Protein 2FEA (pdb70)

Sequence (437 aa):
TRKPFIICDFDGTITNDNIINIKTFAPPEWALKDGVLSKTLSIKEGVGRFGLLPSSLKEEITSSFVLEEDAKIREGFREFVAFINEHEIPFYVISGGDFFVYPLLEGIVEKDRIYCNHASFDNDYIHIDWPHSCKGTCSNQCGCCKPSVIHELSEPNQYIIIGDSVTDVEAAKLSDLCFARDYLLNECREQNNLNHLPYQDFYEIRKEIENVKEVQEWLQNKTRKPFIICDFDGTITNDNIINIKTFAPPEWALKDGVLSKTLSIKEGVGRFGLLPSSLKEEITSFVLEDAKIREGFREFVAFINEHEIPFYVISGGDFFVYPLLEGIVEKDRIYCNHASFDNDYIHIDWPHSCKGTCSNQCGCCKPSVIHEELSSEPNQYIIIGDSVTDVEAAKLSDLCFARDYLLNECRREQNLNHLPYQDFYEIRKEIENVKEVQEWLQN

Nearest PDB structures (foldseek):
  2fea-assembly2_B  TM=9.812E-01  e=2.428E-42  Bacillus subtilis
  5jlp-assembly1_A  TM=6.742E-01  e=1.432E-05  Mycobacterium avium 104
  4eze-assembly2_B  TM=6.863E-01  e=1.342E-05  Salmonella enterica subsp. enterica serovar Typhi str. Ty2
  4eze-assembly1_A  TM=6.860E-01  e=1.179E-05  Salmonella enterica subsp. enterica serovar Typhi str. Ty2
  3m1y-assembly1_A  TM=6.193E-01  e=5.793E-06  Helicobacter pylori

B-factor: mean 41.27, std 8.27, range [16.19, 87.93]

CATH classification: 3.40.50.1000 (+1 more: 3.90.1470.20)

Secondary structure (P-SEA, 3-state):
cbbbbbbbbccccccccccccccccccccccaaaaaaaccccaaaaaaccccccccaaaaaaaaaaaacccccaaaaaaaaaaaaccbbbbbcccccccccccccccccccbbbbbbbcccccbbbbbcccccccccccccccaaaaaaacccccccccccccccaaaaaaaccccccccaaaaaaaaacccccccccaaaaaaaaaacaaaaaaaacc/cccbbbbbbccccccccccccccccccccccaaaaaaaccccaaaaaaccccccccaaaaaaaaaaaccccccaaaaaaaaaaaaccbbbbbcccccccccccccccccccbbbbbbbcccccbbbbbcccccccccccccccaaaaaaaaccccccccccccccaaaaaaaccccccccaaaaaaaaacccccccccaaaaaaaaaacaaaaaaaac

Organism: Bacillus subtilis (strain 168) (NCBI:txid224308)

Radius of gyration: 23.54 Å; Cα contacts (8 Å, |Δi|>4): 762; chains: 2; bounding box: 65×44×63 Å

Structure (mmCIF, N/CA/C/O backbone):
data_2FEA
#
_entry.id   2FEA
#
_cell.length_a   59.013
_cell.length_b   43.104
_cell.length_c   109.553
_cell.angle_alpha   90.000
_cell.angle_beta   98.910
_cell.angle_gamma   90.000
#
_symmetry.space_group_name_H-M   'P 1 21 1'
#
loop_
_entity.id
_entity.type
_entity.pdbx_description
1 polymer '2-hydroxy-3-keto-5-methylthiopentenyl-1-phosphate phosphatase'
2 non-polymer 'MAGNESIUM ION'
3 non-polymer 'ZINC ION'
4 non-polymer 1,2-ETHANEDIOL
5 water water
#
loop_
_atom_site.group_PDB
_atom_site.id
_atom_site.type_symbol
_atom_site.label_atom_id
_atom_site.label_alt_id
_atom_site.label_comp_id
_atom_site.label_asym_id
_atom_site.label_entity_id
_atom_site.label_seq_id
_atom_site.pdbx_PDB_ins_code
_atom_site.Cartn_x
_atom_site.Cartn_y
_atom_site.Cartn_z
_atom_site.occupancy
_atom_site.B_iso_or_equiv
_atom_site.auth_seq_id
_atom_site.auth_comp_id
_atom_site.auth_asym_id
_atom_site.auth_atom_id
_atom_site.pdbx_PDB_model_num
ATOM 1 C C . THR A 1 3 ? 29.479 -9.324 59.899 1.00 63.01 2 THR A C 1
ATOM 2 O O . THR A 1 3 ? 30.535 -9.932 60.104 1.00 65.36 2 THR A O 1
ATOM 3 N N . THR A 1 4 ? 29.447 -8.082 59.421 1.00 59.10 3 THR A N 1
ATOM 4 C CA . THR A 1 4 ? 29.777 -7.786 58.033 1.00 56.28 3 THR A CA 1
ATOM 5 C C . THR A 1 4 ? 31.278 -7.614 57.793 1.00 54.82 3 THR A C 1
ATOM 6 O O . THR A 1 4 ? 32.081 -7.456 58.720 1.00 55.75 3 THR A O 1
ATOM 10 N N . ARG A 1 5 ? 31.630 -7.631 56.515 1.00 51.64 4 ARG A N 1
ATOM 11 C CA . ARG A 1 5 ? 32.994 -7.619 56.066 1.00 47.00 4 ARG A CA 1
ATOM 12 C C . ARG A 1 5 ? 33.233 -6.285 55.422 1.00 45.24 4 ARG A C 1
ATOM 13 O O . ARG A 1 5 ? 32.604 -5.966 54.429 1.00 46.65 4 ARG A O 1
ATOM 21 N N . LYS A 1 6 ? 34.174 -5.523 55.964 1.00 43.07 5 LYS A N 1
ATOM 22 C CA . LYS A 1 6 ? 34.508 -4.195 55.452 1.00 41.69 5 LYS A CA 1
ATOM 23 C C . LYS A 1 6 ? 35.262 -4.304 54.124 1.00 39.14 5 LYS A C 1
ATOM 24 O O . LYS A 1 6 ? 36.221 -5.068 54.021 1.00 35.04 5 LYS A O 1
ATOM 30 N N . PRO A 1 7 ? 34.837 -3.534 53.105 1.00 38.94 6 PRO A N 1
ATOM 31 C CA . PRO A 1 7 ? 35.588 -3.527 51.861 1.00 39.17 6 PRO A CA 1
ATOM 32 C C . PRO A 1 7 ? 36.967 -2.918 52.016 1.00 37.85 6 PRO A C 1
ATOM 33 O O . PRO A 1 7 ? 37.154 -1.991 52.821 1.00 40.51 6 PRO A O 1
ATOM 37 N N . PHE A 1 8 ? 37.916 -3.462 51.260 1.00 36.81 7 PHE A N 1
ATOM 38 C CA . PHE A 1 8 ? 39.291 -2.982 51.225 1.00 36.49 7 PHE A CA 1
ATOM 39 C C . PHE A 1 8 ? 39.781 -3.030 49.785 1.00 36.47 7 PHE A C 1
ATOM 40 O O . PHE A 1 8 ? 39.939 -4.111 49.203 1.00 34.93 7 PHE A O 1
ATOM 48 N N . ILE A 1 9 ? 40.050 -1.845 49.232 1.00 33.71 8 ILE A N 1
ATOM 49 C CA . ILE A 1 9 ? 40.264 -1.685 47.802 1.00 34.88 8 ILE A CA 1
ATOM 50 C C . ILE A 1 9 ? 41.702 -1.294 47.477 1.00 34.14 8 ILE A C 1
ATOM 51 O O . ILE A 1 9 ? 42.207 -0.293 47.970 1.00 33.56 8 ILE A O 1
ATOM 56 N N . ILE A 1 10 ? 42.351 -2.088 46.637 1.00 36.97 9 ILE A N 1
ATOM 57 C CA . ILE A 1 10 ? 43.660 -1.689 46.101 1.00 37.01 9 ILE A CA 1
ATOM 58 C C . ILE A 1 10 ? 43.562 -1.621 44.596 1.00 37.58 9 ILE A C 1
ATOM 59 O O . ILE A 1 10 ? 42.836 -2.401 43.954 1.00 35.48 9 ILE A O 1
ATOM 64 N N . CYS A 1 11 ? 44.283 -0.657 44.044 1.00 37.24 10 CYS A N 1
ATOM 65 C CA . CYS A 1 11 ? 44.146 -0.311 42.650 1.00 37.97 10 CYS A CA 1
ATOM 66 C C . CYS A 1 11 ? 45.522 -0.025 42.022 1.00 37.92 10 CYS A C 1
ATOM 67 O O . CYS A 1 11 ? 46.308 0.675 42.615 1.00 36.07 10 CYS A O 1
ATOM 70 N N . ASP A 1 12 ? 45.822 -0.612 40.860 1.00 38.72 11 ASP A N 1
ATOM 71 C CA . ASP A 1 12 ? 47.077 -0.347 40.178 1.00 36.14 11 ASP A CA 1
ATOM 72 C C . ASP A 1 12 ? 46.968 1.042 39.564 1.00 33.85 11 ASP A C 1
ATOM 73 O O . ASP A 1 12 ? 45.876 1.617 39.478 1.00 35.29 11 ASP A O 1
ATOM 78 N N . PHE A 1 13 ? 48.097 1.574 39.116 1.00 33.96 12 PHE A N 1
ATOM 79 C CA . PHE A 1 13 ? 48.107 2.876 38.465 1.00 32.97 12 PHE A CA 1
ATOM 80 C C . PHE A 1 13 ? 48.261 2.800 36.928 1.00 35.53 12 PHE A C 1
ATOM 81 O O . PHE A 1 13 ? 47.289 2.931 36.209 1.00 36.55 12 PHE A O 1
ATOM 89 N N . ASP A 1 14 ? 49.478 2.595 36.434 1.00 38.65 13 ASP A N 1
ATOM 90 C CA . ASP A 1 14 ? 49.749 2.564 34.962 1.00 38.33 13 ASP A CA 1
ATOM 91 C C . ASP A 1 14 ? 48.811 1.574 34.330 1.00 39.98 13 ASP A C 1
ATOM 92 O O . ASP A 1 14 ? 48.762 0.440 34.762 1.00 38.47 13 ASP A O 1
ATOM 97 N N . GLY A 1 15 ? 48.040 1.993 33.339 1.00 37.32 14 GLY A N 1
ATOM 98 C CA . GLY A 1 15 ? 47.158 1.053 32.580 1.00 40.57 14 GLY A CA 1
ATOM 99 C C . GLY A 1 15 ? 45.830 0.735 33.239 1.00 41.62 14 GLY A C 1
ATOM 100 O O . GLY A 1 15 ? 44.968 0.067 32.647 1.00 42.59 14 GLY A O 1
ATOM 101 N N . THR A 1 16 ? 45.676 1.160 34.495 1.00 38.67 15 THR A N 1
ATOM 102 C CA . THR A 1 16 ? 44.464 0.912 35.257 1.00 37.70 15 THR A CA 1
ATOM 103 C C . THR A 1 16 ? 43.820 2.282 35.511 1.00 36.13 15 THR A C 1
ATOM 104 O O . THR A 1 16 ? 42.752 2.578 35.019 1.00 33.34 15 THR A O 1
ATOM 108 N N . ILE A 1 17 ? 44.501 3.129 36.260 1.00 37.08 16 ILE A N 1
ATOM 109 C CA . ILE A 1 17 ? 44.007 4.498 36.474 1.00 33.73 16 ILE A CA 1
ATOM 110 C C . ILE A 1 17 ? 44.236 5.372 35.254 1.00 35.69 16 ILE A C 1
ATOM 111 O O . ILE A 1 17 ? 43.379 6.185 34.886 1.00 36.61 16 ILE A O 1
ATOM 116 N N . THR A 1 18 ? 45.395 5.202 34.627 1.00 37.68 17 THR A N 1
ATOM 117 C CA . THR A 1 18 ? 45.668 5.782 33.329 1.00 36.55 17 THR A CA 1
ATOM 118 C C . THR A 1 18 ? 45.349 4.813 32.210 1.00 37.40 17 THR A C 1
ATOM 119 O O . THR A 1 18 ? 45.407 3.626 32.386 1.00 33.35 17 THR A O 1
ATOM 131 N N . ASN A 1 20 ? 47.134 4.149 29.597 1.00 44.41 19 ASN A N 1
ATOM 132 C CA . ASN A 1 20 ? 48.381 3.579 29.051 1.00 44.38 19 ASN A CA 1
ATOM 133 C C . ASN A 1 20 ? 49.378 3.312 30.148 1.00 42.33 19 ASN A C 1
ATOM 134 O O . ASN A 1 20 ? 49.249 3.826 31.276 1.00 41.33 19 ASN A O 1
ATOM 139 N N . ASP A 1 21 ? 50.393 2.544 29.774 1.00 43.60 20 ASP A N 1
ATOM 140 C CA . ASP A 1 21 ? 51.509 2.202 30.627 1.00 41.58 20 ASP A CA 1
ATOM 141 C C . ASP A 1 21 ? 52.551 3.313 30.472 1.00 39.63 20 ASP A C 1
ATOM 142 O O . ASP A 1 21 ? 53.191 3.410 29.444 1.00 38.47 20 ASP A O 1
ATOM 147 N N . ASN A 1 22 ? 52.683 4.159 31.479 1.00 38.20 21 ASN A N 1
ATOM 148 C CA . ASN A 1 22 ? 53.573 5.325 31.411 1.00 38.01 21 ASN A CA 1
ATOM 149 C C . ASN A 1 22 ? 55.063 4.946 31.332 1.00 39.48 21 ASN A C 1
ATOM 150 O O . ASN A 1 22 ? 55.837 5.658 30.730 1.00 40.04 21 ASN A O 1
ATOM 155 N N . ILE A 1 23 ? 55.429 3.813 31.905 1.00 38.76 22 ILE A N 1
ATOM 156 C CA . ILE A 1 23 ? 56.814 3.332 31.860 1.00 41.32 22 ILE A CA 1
ATOM 157 C C . ILE A 1 23 ? 57.152 2.985 30.418 1.00 38.99 22 ILE A C 1
ATOM 158 O O . ILE A 1 23 ? 58.145 3.467 29.885 1.00 38.54 22 ILE A O 1
ATOM 163 N N . ILE A 1 24 ? 56.279 2.227 29.776 1.00 35.76 23 ILE A N 1
ATOM 164 C CA . ILE A 1 24 ? 56.462 1.858 28.357 1.00 38.39 23 ILE A CA 1
ATOM 165 C C . ILE A 1 24 ? 56.552 3.078 27.455 1.00 39.02 23 ILE A C 1
ATOM 166 O O . ILE A 1 24 ? 57.420 3.159 26.554 1.00 39.63 23 ILE A O 1
ATOM 171 N N . ASN A 1 25 ? 55.657 4.024 27.669 1.00 36.26 24 ASN A N 1
ATOM 172 C CA . ASN A 1 25 ? 55.624 5.240 26.822 1.00 37.80 24 ASN A CA 1
ATOM 173 C C . ASN A 1 25 ? 56.866 6.102 27.036 1.00 33.25 24 ASN A C 1
ATOM 174 O O . ASN A 1 25 ? 57.399 6.666 26.106 1.00 33.98 24 ASN A O 1
ATOM 179 N N . ILE A 1 26 ? 57.309 6.224 28.283 1.00 33.18 25 ILE A N 1
ATOM 180 C CA . ILE A 1 26 ? 58.615 6.851 28.532 1.00 37.12 25 ILE A CA 1
ATOM 181 C C . ILE A 1 26 ? 59.705 6.164 27.722 1.00 35.04 25 ILE A C 1
ATOM 182 O O . ILE A 1 26 ? 60.449 6.832 26.994 1.00 34.35 25 ILE A O 1
ATOM 195 N N . LYS A 1 28 ? 59.532 4.169 24.963 1.00 37.49 27 LYS A N 1
ATOM 196 C CA . LYS A 1 28 ? 59.375 4.349 23.492 1.00 38.66 27 LYS A CA 1
ATOM 197 C C . LYS A 1 28 ? 59.835 5.737 23.054 1.00 34.87 27 LYS A C 1
ATOM 198 O O . LYS A 1 28 ? 60.361 5.926 21.953 1.00 35.25 27 LYS A O 1
ATOM 204 N N . THR A 1 29 ? 59.656 6.711 23.935 1.00 35.74 28 THR A N 1
ATOM 205 C CA . THR A 1 29 ? 59.915 8.096 23.609 1.00 38.28 28 THR A CA 1
ATOM 206 C C . THR A 1 29 ? 61.380 8.477 23.821 1.00 36.97 28 THR A C 1
ATOM 207 O O . THR A 1 29 ? 61.936 9.228 23.027 1.00 33.15 28 THR A O 1
ATOM 211 N N . PHE A 1 30 ? 62.010 7.963 24.875 1.00 35.75 29 PHE A N 1
ATOM 212 C CA . PHE A 1 30 ? 63.343 8.447 25.231 1.00 35.08 29 PHE A CA 1
ATOM 213 C C . PHE A 1 30 ? 64.468 7.416 25.245 1.00 34.18 29 PHE A C 1
ATOM 214 O O . PHE A 1 30 ? 65.624 7.825 25.241 1.00 30.91 29 PHE A O 1
ATOM 222 N N . ALA A 1 31 ? 64.143 6.118 25.332 1.00 32.81 30 ALA A N 1
ATOM 223 C CA . ALA A 1 31 ? 65.148 5.049 25.552 1.00 33.61 30 ALA A CA 1
ATOM 224 C C . ALA A 1 31 ? 65.681 4.474 24.242 1.00 34.08 30 ALA A C 1
ATOM 225 O O . ALA A 1 31 ? 64.978 4.435 23.247 1.00 33.94 30 ALA A O 1
ATOM 227 N N . PRO A 1 32 ? 66.928 3.985 24.235 1.00 30.47 31 PRO A N 1
ATOM 228 C CA . PRO A 1 32 ? 67.390 3.280 23.038 1.00 31.56 31 PRO A CA 1
ATOM 229 C C . PRO A 1 32 ? 66.694 1.891 22.985 1.00 30.54 31 PRO A C 1
ATOM 230 O O . PRO A 1 32 ? 66.171 1.491 24.007 1.00 31.36 31 PRO A O 1
ATOM 234 N N . PRO A 1 33 ? 66.662 1.230 21.810 1.00 31.98 32 PRO A N 1
ATOM 235 C CA . PRO A 1 33 ? 65.961 -0.031 21.526 1.00 33.73 32 PRO A CA 1
ATOM 236 C C . PRO A 1 33 ? 66.247 -1.162 22.495 1.00 32.60 32 PRO A C 1
ATOM 237 O O . PRO A 1 33 ? 65.398 -2.022 22.665 1.00 32.32 32 PRO A O 1
ATOM 241 N N . GLU A 1 34 ? 67.403 -1.140 23.156 1.00 30.48 33 GLU A N 1
ATOM 242 C CA . GLU A 1 34 ? 67.708 -2.115 24.208 1.00 33.52 33 GLU A CA 1
ATOM 243 C C . GLU A 1 34 ? 66.652 -2.247 25.305 1.00 32.51 33 GLU A C 1
ATOM 244 O O . GLU A 1 34 ? 66.543 -3.293 25.929 1.00 33.51 33 GLU A O 1
ATOM 250 N N . TRP A 1 35 ? 65.874 -1.185 25.549 1.00 34.24 34 TRP A N 1
ATOM 251 C CA . TRP A 1 35 ? 64.819 -1.251 26.562 1.00 33.21 34 TRP A CA 1
ATOM 252 C C . TRP A 1 35 ? 63.857 -2.441 26.264 1.00 35.78 34 TRP A C 1
ATOM 253 O O . TRP A 1 35 ? 63.345 -3.091 27.196 1.00 31.76 34 TRP A O 1
ATOM 272 N N . ALA A 1 37 ? 64.557 -5.339 25.023 1.00 35.08 36 ALA A N 1
ATOM 273 C CA . ALA A 1 37 ? 65.116 -6.607 25.480 1.00 30.51 36 ALA A CA 1
ATOM 274 C C . ALA A 1 37 ? 64.935 -6.782 26.986 1.00 33.08 36 ALA A C 1
ATOM 275 O O . ALA A 1 37 ? 64.656 -7.894 27.465 1.00 30.08 36 ALA A O 1
ATOM 277 N N . LEU A 1 38 ? 65.079 -5.700 27.737 1.00 31.68 37 LEU A N 1
ATOM 278 C CA . LEU A 1 38 ? 64.807 -5.682 29.173 1.00 33.37 37 LEU A CA 1
ATOM 279 C C . LEU A 1 38 ? 63.334 -5.957 29.486 1.00 33.81 37 LEU A C 1
ATOM 280 O O . LEU A 1 38 ? 63.001 -6.744 30.383 1.00 33.91 37 LEU A O 1
ATOM 285 N N . LYS A 1 39 ? 62.440 -5.312 28.745 1.00 37.17 38 LYS A N 1
ATOM 286 C CA . LYS A 1 39 ? 61.005 -5.593 28.872 1.00 38.88 38 LYS A CA 1
ATOM 287 C C . LYS A 1 39 ? 60.694 -7.074 28.629 1.00 40.16 38 LYS A C 1
ATOM 288 O O . LYS A 1 39 ? 60.012 -7.713 29.446 1.00 40.18 38 LYS A O 1
ATOM 294 N N . ASP A 1 40 ? 61.242 -7.630 27.544 1.00 39.97 39 ASP A N 1
ATOM 295 C CA . ASP A 1 40 ? 61.054 -9.025 27.199 1.00 40.43 39 ASP A CA 1
ATOM 296 C C . ASP A 1 40 ? 61.634 -9.987 28.235 1.00 42.54 39 ASP A C 1
ATOM 297 O O . ASP A 1 40 ? 61.095 -11.072 28.455 1.00 42.92 39 ASP A O 1
ATOM 302 N N . GLY A 1 41 ? 62.740 -9.615 28.857 1.00 40.00 40 GLY A N 1
ATOM 303 C CA . GLY A 1 41 ? 63.279 -10.402 29.947 1.00 40.82 40 GLY A CA 1
ATOM 304 C C . GLY A 1 41 ? 62.359 -10.413 31.170 1.00 40.33 40 GLY A C 1
ATOM 305 O O . GLY A 1 41 ? 62.320 -11.385 31.886 1.00 42.36 40 GLY A O 1
ATOM 306 N N . VAL A 1 42 ? 61.664 -9.314 31.441 1.00 40.68 41 VAL A N 1
ATOM 307 C CA . VAL A 1 42 ? 60.727 -9.258 32.557 1.00 43.12 41 VAL A CA 1
ATOM 308 C C . VAL A 1 42 ? 59.503 -10.134 32.211 1.00 46.65 41 VAL A C 1
ATOM 309 O O . VAL A 1 42 ? 59.028 -10.926 33.044 1.00 49.75 41 VAL A O 1
ATOM 313 N N . LEU A 1 43 ? 59.052 -10.029 30.961 1.00 46.56 42 LEU A N 1
ATOM 314 C CA . LEU A 1 43 ? 57.945 -10.819 30.455 1.00 47.44 42 LEU A CA 1
ATOM 315 C C . LEU A 1 43 ? 58.196 -12.309 30.513 1.00 47.85 42 LEU A C 1
ATOM 316 O O . LEU A 1 43 ? 57.294 -13.062 30.831 1.00 47.74 42 LEU A O 1
ATOM 321 N N . SER A 1 44 ? 59.406 -12.724 30.153 1.00 45.84 43 SER A N 1
ATOM 322 C CA . SER A 1 44 ? 59.788 -14.139 30.142 1.00 50.41 43 SER A CA 1
ATOM 323 C C . SER A 1 44 ? 60.173 -14.671 31.531 1.00 48.83 43 SER A C 1
ATOM 324 O O . SER A 1 44 ? 60.416 -15.848 31.677 1.00 51.25 43 SER A O 1
ATOM 327 N N . LYS A 1 45 ? 60.282 -13.765 32.498 1.00 49.80 44 LYS A N 1
ATOM 328 C CA . LYS A 1 45 ? 60.737 -14.015 33.857 1.00 49.49 44 LYS A CA 1
ATOM 329 C C . LYS A 1 45 ? 62.213 -14.314 33.956 1.00 50.42 44 LYS A C 1
ATOM 330 O O . LYS A 1 45 ? 62.698 -14.866 34.944 1.00 51.27 44 LYS A O 1
ATOM 336 N N . THR A 1 46 ? 62.938 -13.845 32.954 1.00 49.13 45 THR A N 1
ATOM 337 C CA . THR A 1 46 ? 64.375 -13.871 32.978 1.00 46.96 45 THR A CA 1
ATOM 338 C C . THR A 1 46 ? 64.933 -12.814 33.911 1.00 43.76 45 THR A C 1
ATOM 339 O O . THR A 1 46 ? 65.971 -13.034 34.516 1.00 43.12 45 THR A O 1
ATOM 343 N N . LEU A 1 47 ? 64.277 -11.659 33.982 1.00 40.56 46 LEU A N 1
ATOM 344 C CA . LEU A 1 47 ? 64.658 -10.568 34.889 1.00 40.90 46 LEU A CA 1
ATOM 345 C C . LEU A 1 47 ? 63.504 -10.353 35.812 1.00 39.07 46 LEU A C 1
ATOM 346 O O . LEU A 1 47 ? 62.358 -10.492 35.393 1.00 41.92 46 LEU A O 1
ATOM 351 N N . SER A 1 48 ? 63.794 -10.049 37.067 1.00 38.96 47 SER A N 1
ATOM 352 C CA . SER A 1 48 ? 62.765 -9.579 38.001 1.00 40.28 47 SER A CA 1
ATOM 353 C C . SER A 1 48 ? 62.243 -8.225 37.566 1.00 42.98 47 SER A C 1
ATOM 354 O O . SER A 1 48 ? 62.872 -7.554 36.754 1.00 38.21 47 SER A O 1
ATOM 357 N N . ILE A 1 49 ? 61.047 -7.858 38.039 1.00 43.15 48 ILE A N 1
ATOM 358 C CA . ILE A 1 49 ? 60.523 -6.533 37.821 1.00 43.17 48 ILE A CA 1
ATOM 359 C C . ILE A 1 49 ? 61.524 -5.453 38.277 1.00 41.35 48 ILE A C 1
ATOM 360 O O . ILE A 1 49 ? 61.832 -4.491 37.552 1.00 41.52 48 ILE A O 1
ATOM 365 N N . LYS A 1 50 ? 62.016 -5.615 39.494 1.00 39.07 49 LYS A N 1
ATOM 366 C CA . LYS A 1 50 ? 62.921 -4.684 40.076 1.00 40.14 49 LYS A CA 1
ATOM 367 C C . LYS A 1 50 ? 64.154 -4.517 39.164 1.00 38.92 49 LYS A C 1
ATOM 368 O O . LYS A 1 50 ? 64.556 -3.408 38.825 1.00 38.37 49 LYS A O 1
ATOM 374 N N . GLU A 1 51 ? 64.752 -5.630 38.769 1.00 38.66 50 GLU A N 1
ATOM 375 C CA . GLU A 1 51 ? 65.951 -5.594 37.921 1.00 37.56 50 GLU A CA 1
ATOM 376 C C . GLU A 1 51 ? 65.697 -5.000 36.529 1.00 38.30 50 GLU A C 1
ATOM 377 O O . GLU A 1 51 ? 66.464 -4.152 36.081 1.00 36.41 50 GLU A O 1
ATOM 383 N N . GLY A 1 52 ? 64.610 -5.420 35.882 1.00 37.84 51 GLY A N 1
ATOM 384 C CA . GLY A 1 52 ? 64.248 -4.948 34.537 1.00 38.56 51 GLY A CA 1
ATOM 385 C C . GLY A 1 52 ? 63.869 -3.482 34.468 1.00 38.17 51 GLY A C 1
ATOM 386 O O . GLY A 1 52 ? 64.396 -2.729 33.632 1.00 34.34 51 GLY A O 1
ATOM 387 N N . VAL A 1 53 ? 62.978 -3.076 35.363 1.00 34.85 52 VAL A N 1
ATOM 388 C CA . VAL A 1 53 ? 62.549 -1.681 35.419 1.00 35.03 52 VAL A CA 1
ATOM 389 C C . VAL A 1 53 ? 63.708 -0.797 35.828 1.00 34.65 52 VAL A C 1
ATOM 390 O O . VAL A 1 53 ? 63.875 0.308 35.274 1.00 35.84 52 VAL A O 1
ATOM 394 N N . GLY A 1 54 ? 64.533 -1.265 36.753 1.00 32.93 53 GLY A N 1
ATOM 395 C CA . GLY A 1 54 ? 65.668 -0.483 37.185 1.00 36.77 53 GLY A CA 1
ATOM 396 C C . GLY A 1 54 ? 66.618 -0.234 36.023 1.00 36.21 53 GLY A C 1
ATOM 397 O O . GLY A 1 54 ? 67.108 0.908 35.814 1.00 33.79 53 GLY A O 1
ATOM 398 N N . ARG A 1 55 ? 66.902 -1.312 35.294 1.00 34.53 54 ARG A N 1
ATOM 399 C CA . ARG A 1 55 ? 67.778 -1.238 34.128 1.00 34.41 54 ARG A CA 1
ATOM 400 C C . ARG A 1 55 ? 67.200 -0.422 32.987 1.00 33.09 54 ARG A C 1
ATOM 401 O O . ARG A 1 55 ? 67.950 0.216 32.257 1.00 33.83 54 ARG A O 1
ATOM 417 N N . PHE A 1 57 ? 65.050 2.278 33.333 1.00 34.02 56 PHE A N 1
ATOM 418 C CA . PHE A 1 57 ? 65.258 3.715 33.693 1.00 33.08 56 PHE A CA 1
ATOM 419 C C . PHE A 1 57 ? 66.751 4.114 33.690 1.00 32.71 56 PHE A C 1
ATOM 420 O O . PHE A 1 57 ? 67.114 5.253 33.417 1.00 36.21 56 PHE A O 1
ATOM 428 N N . GLY A 1 58 ? 67.613 3.153 33.994 1.00 32.02 57 GLY A N 1
ATOM 429 C CA . GLY A 1 58 ? 69.043 3.385 34.008 1.00 34.03 57 GLY A CA 1
ATOM 430 C C . GLY A 1 58 ? 69.665 3.598 32.643 1.00 34.55 57 GLY A C 1
ATOM 431 O O . GLY A 1 58 ? 70.839 3.908 32.578 1.00 31.93 57 GLY A O 1
ATOM 432 N N . LEU A 1 59 ? 68.898 3.387 31.567 1.00 33.37 58 LEU A N 1
ATOM 433 C CA . LEU A 1 59 ? 69.308 3.768 30.212 1.00 31.27 58 LEU A CA 1
ATOM 434 C C . LEU A 1 59 ? 69.238 5.265 29.974 1.00 34.01 58 LEU A C 1
ATOM 435 O O . LEU A 1 59 ? 69.833 5.765 29.028 1.00 30.66 58 LEU A O 1
ATOM 440 N N . LEU A 1 60 ? 68.486 5.961 30.820 1.00 33.44 59 LEU A N 1
ATOM 441 C CA . LEU A 1 60 ? 68.123 7.366 30.575 1.00 33.39 59 LEU A CA 1
ATOM 442 C C . LEU A 1 60 ? 68.973 8.298 31.412 1.00 33.28 59 LEU A C 1
ATOM 443 O O . LEU A 1 60 ? 68.999 8.160 32.629 1.00 34.48 59 LEU A O 1
ATOM 448 N N . PRO A 1 61 ? 69.657 9.258 30.764 1.00 34.98 60 PRO A N 1
ATOM 449 C CA . PRO A 1 61 ? 70.350 10.328 31.484 1.00 37.02 60 PRO A CA 1
ATOM 450 C C . PRO A 1 61 ? 69.404 11.127 32.380 1.00 37.29 60 PRO A C 1
ATOM 451 O O . PRO A 1 61 ? 68.282 11.446 31.967 1.00 34.99 60 PRO A O 1
ATOM 455 N N . SER A 1 62 ? 69.854 11.432 33.598 1.00 35.59 61 SER A N 1
ATOM 456 C CA . SER A 1 62 ? 69.096 12.253 34.511 1.00 36.02 61 SER A CA 1
ATOM 457 C C . SER A 1 62 ? 68.864 13.621 33.961 1.00 37.44 61 SER A C 1
ATOM 458 O O . SER A 1 62 ? 67.898 14.248 34.361 1.00 37.90 61 SER A O 1
ATOM 461 N N . SER A 1 63 ? 69.678 14.066 32.992 1.00 37.47 62 SER A N 1
ATOM 462 C CA . SER A 1 63 ? 69.474 15.383 32.367 1.00 36.20 62 SER A CA 1
ATOM 463 C C . SER A 1 63 ? 68.128 15.456 31.646 1.00 36.08 62 SER A C 1
ATOM 464 O O . SER A 1 63 ? 67.675 16.525 31.283 1.00 36.89 62 SER A O 1
ATOM 467 N N . LEU A 1 64 ? 67.469 14.318 31.452 1.00 36.32 63 LEU A N 1
ATOM 468 C CA . LEU A 1 64 ? 66.143 14.314 30.821 1.00 35.60 63 LEU A CA 1
ATOM 469 C C . LEU A 1 64 ? 64.958 14.560 31.773 1.00 36.50 63 LEU A C 1
ATOM 470 O O . LEU A 1 64 ? 63.800 14.527 31.332 1.00 37.93 63 LEU A O 1
ATOM 475 N N . LYS A 1 65 ? 65.224 14.745 33.065 1.00 36.92 64 LYS A N 1
ATOM 476 C CA . LYS A 1 65 ? 64.155 14.867 34.084 1.00 38.81 64 LYS A CA 1
ATOM 477 C C . LYS A 1 65 ? 62.935 15.662 33.617 1.00 38.97 64 LYS A C 1
ATOM 478 O O . LYS A 1 65 ? 61.841 15.144 33.573 1.00 36.15 64 LYS A O 1
ATOM 482 N N . GLU A 1 66 ? 63.141 16.912 33.213 1.00 38.91 65 GLU A N 1
ATOM 483 C CA . GLU A 1 66 ? 62.017 17.786 32.892 1.00 39.97 65 GLU A CA 1
ATOM 484 C C . GLU A 1 66 ? 61.295 17.398 31.599 1.00 40.33 65 GLU A C 1
ATOM 485 O O . GLU A 1 66 ? 60.073 17.502 31.529 1.00 37.02 65 GLU A O 1
ATOM 491 N N . GLU A 1 67 ? 62.038 16.982 30.568 1.00 39.96 66 GLU A N 1
ATOM 492 C CA . GLU A 1 67 ? 61.417 16.503 29.340 1.00 39.32 66 GLU A CA 1
ATOM 493 C C . GLU A 1 67 ? 60.552 15.258 29.572 1.00 38.90 66 GLU A C 1
ATOM 494 O O . GLU A 1 67 ? 59.473 15.112 29.007 1.00 36.55 66 GLU A O 1
ATOM 500 N N . ILE A 1 68 ? 61.043 14.350 30.394 1.00 38.73 67 ILE A N 1
ATOM 501 C CA . ILE A 1 68 ? 60.304 13.147 30.699 1.00 38.97 67 ILE A CA 1
ATOM 502 C C . ILE A 1 68 ? 59.060 13.516 31.499 1.00 38.16 67 ILE A C 1
ATOM 503 O O . ILE A 1 68 ? 57.974 13.110 31.165 1.00 38.16 67 ILE A O 1
ATOM 508 N N . THR A 1 69 ? 59.239 14.287 32.563 1.00 40.35 68 THR A N 1
ATOM 509 C CA . THR A 1 69 ? 58.111 14.705 33.392 1.00 39.50 68 THR A CA 1
ATOM 510 C C . THR A 1 69 ? 57.049 15.406 32.579 1.00 39.20 68 THR A C 1
ATOM 511 O O . THR A 1 69 ? 55.865 15.118 32.715 1.00 42.61 68 THR A O 1
ATOM 515 N N . SER A 1 70 ? 57.492 16.325 31.727 1.00 38.43 69 SER A N 1
ATOM 516 C CA A SER A 1 70 ? 56.619 17.086 30.844 0.50 38.35 69 SER A CA 1
ATOM 517 C CA B SER A 1 70 ? 56.585 17.081 30.877 0.50 39.09 69 SER A CA 1
ATOM 518 C C . SER A 1 70 ? 55.865 16.176 29.895 1.00 38.50 69 SER A C 1
ATOM 519 O O . SER A 1 70 ? 54.665 16.318 29.699 1.00 38.17 69 SER A O 1
ATOM 524 N N . PHE A 1 71 ? 56.603 15.249 29.277 1.00 38.55 70 PHE A N 1
ATOM 525 C CA . PHE A 1 71 ? 56.014 14.243 28.389 1.00 37.51 70 PHE A CA 1
ATOM 526 C C . PHE A 1 71 ? 54.919 13.455 29.089 1.00 35.84 70 PHE A C 1
ATOM 527 O O . PHE A 1 71 ? 53.834 13.299 28.561 1.00 36.63 70 PHE A O 1
ATOM 535 N N . VAL A 1 72 ? 55.188 12.923 30.267 1.00 38.31 71 VAL A N 1
ATOM 536 C CA . VAL A 1 72 ? 54.220 12.043 30.905 1.00 38.29 71 VAL A CA 1
ATOM 537 C C . VAL A 1 72 ? 52.925 12.745 31.344 1.00 41.48 71 VAL A C 1
ATOM 538 O O . VAL A 1 72 ? 51.812 12.198 31.175 1.00 40.99 71 VAL A O 1
ATOM 542 N N . LEU A 1 73 ? 53.076 13.937 31.918 1.00 40.03 72 LEU A N 1
ATOM 543 C CA . LEU A 1 73 ? 51.933 14.685 32.418 1.00 41.97 72 LEU A CA 1
ATOM 544 C C . LEU A 1 73 ? 51.003 15.153 31.297 1.00 44.19 72 LEU A C 1
ATOM 545 O O . LEU A 1 73 ? 49.802 15.308 31.526 1.00 43.89 72 LEU A O 1
ATOM 550 N N . GLU A 1 74 ? 51.545 15.346 30.089 1.00 43.68 73 GLU A N 1
ATOM 551 C CA A GLU A 1 74 ? 50.721 15.728 28.950 0.50 45.05 73 GLU A CA 1
ATOM 552 C CA B GLU A 1 74 ? 50.750 15.720 28.914 0.50 44.66 73 GLU A CA 1
ATOM 553 C C . GLU A 1 74 ? 50.236 14.486 28.192 1.00 45.15 73 GLU A C 1
ATOM 554 O O . GLU A 1 74 ? 49.211 14.528 27.529 1.00 45.24 73 GLU A O 1
ATOM 561 N N . ASP A 1 75 ? 50.963 13.385 28.313 1.00 44.96 74 ASP A N 1
ATOM 562 C CA . ASP A 1 75 ? 50.606 12.141 27.641 1.00 48.69 74 ASP A CA 1
ATOM 563 C C . ASP A 1 75 ? 49.526 11.362 28.403 1.00 50.32 74 ASP A C 1
ATOM 564 O O . ASP A 1 75 ? 48.621 10.760 27.813 1.00 49.71 74 ASP A O 1
ATOM 569 N N . ALA A 1 76 ? 49.665 11.332 29.721 1.00 50.66 75 ALA A N 1
ATOM 570 C CA . ALA A 1 76 ? 48.834 10.451 30.546 1.00 49.38 75 ALA A CA 1
ATOM 571 C C . ALA A 1 76 ? 47.419 10.978 30.662 1.00 45.56 75 ALA A C 1
ATOM 572 O O . ALA A 1 76 ? 47.228 12.160 30.806 1.00 47.79 75 ALA A O 1
ATOM 574 N N . LYS A 1 77 ? 46.445 10.084 30.543 1.00 44.59 76 LYS A N 1
ATOM 575 C CA . LYS A 1 77 ? 45.016 10.389 30.693 1.00 44.78 76 LYS A CA 1
ATOM 576 C C . LYS A 1 77 ? 44.387 9.442 31.695 1.00 41.89 76 LYS A C 1
ATOM 577 O O . LYS A 1 77 ? 44.622 8.231 31.653 1.00 37.39 76 LYS A O 1
ATOM 583 N N . ILE A 1 78 ? 43.583 10.012 32.592 1.00 39.84 77 ILE A N 1
ATOM 584 C CA . ILE A 1 78 ? 42.949 9.276 33.668 1.00 39.53 77 ILE A CA 1
ATOM 585 C C . ILE A 1 78 ? 41.685 8.676 33.120 1.00 38.80 77 ILE A C 1
ATOM 586 O O . ILE A 1 78 ? 40.934 9.346 32.382 1.00 34.66 77 ILE A O 1
ATOM 591 N N . ARG A 1 79 ? 41.431 7.438 33.524 1.00 37.28 78 ARG A N 1
ATOM 592 C CA . ARG A 1 79 ? 40.308 6.682 33.033 1.00 38.97 78 ARG A CA 1
ATOM 593 C C . ARG A 1 79 ? 39.023 7.303 33.601 1.00 36.52 78 ARG A C 1
ATOM 594 O O . ARG A 1 79 ? 38.967 7.691 34.791 1.00 36.10 78 ARG A O 1
ATOM 602 N N . GLU A 1 80 ? 38.005 7.378 32.751 1.00 35.78 79 GLU A N 1
ATOM 603 C CA . GLU A 1 80 ? 36.708 7.991 33.079 1.00 35.10 79 GLU A CA 1
ATOM 604 C C . GLU A 1 80 ? 36.088 7.411 34.339 1.00 36.37 79 GLU A C 1
ATOM 605 O O . GLU A 1 80 ? 36.071 6.201 34.533 1.00 37.81 79 GLU A O 1
ATOM 611 N N . GLY A 1 81 ? 35.568 8.284 35.191 1.00 35.06 80 GLY A N 1
ATOM 612 C CA . GLY A 1 81 ? 34.893 7.851 36.401 1.00 32.65 80 GLY A CA 1
ATOM 613 C C . GLY A 1 81 ? 35.775 7.741 37.619 1.00 33.22 80 GLY A C 1
ATOM 614 O O . GLY A 1 81 ? 35.281 7.465 38.717 1.00 35.01 80 GLY A O 1
ATOM 615 N N . PHE A 1 82 ? 37.076 7.954 37.448 1.00 34.43 81 PHE A N 1
ATOM 616 C CA . PHE A 1 82 ? 37.998 7.705 38.533 1.00 34.86 81 PHE A CA 1
ATOM 617 C C . PHE A 1 82 ? 37.779 8.664 39.728 1.00 36.62 81 PHE A C 1
ATOM 618 O O . PHE A 1 82 ? 37.671 8.223 40.875 1.00 36.31 81 PHE A O 1
ATOM 626 N N . ARG A 1 83 ? 37.671 9.956 39.449 1.00 37.01 82 ARG A N 1
ATOM 627 C CA . ARG A 1 83 ? 37.382 10.955 40.489 1.00 38.20 82 ARG A CA 1
ATOM 628 C C . ARG A 1 83 ? 36.108 10.664 41.296 1.00 37.96 82 ARG A C 1
ATOM 629 O O . ARG A 1 83 ? 36.094 10.774 42.517 1.00 36.51 82 ARG A O 1
ATOM 637 N N . GLU A 1 84 ? 35.033 10.317 40.590 1.00 36.73 83 GLU A N 1
ATOM 638 C CA . GLU A 1 84 ? 33.763 9.983 41.218 1.00 37.41 83 GLU A CA 1
ATOM 639 C C . GLU A 1 84 ? 33.854 8.720 42.056 1.00 35.66 83 GLU A C 1
ATOM 640 O O . GLU A 1 84 ? 33.214 8.583 43.097 1.00 35.92 83 GLU A O 1
ATOM 646 N N . PHE A 1 85 ? 34.689 7.802 41.613 1.00 36.84 84 PHE A N 1
ATOM 647 C CA . PHE A 1 85 ? 34.960 6.582 42.357 1.00 34.63 84 PHE A CA 1
ATOM 648 C C . PHE A 1 85 ? 35.672 6.877 43.680 1.00 35.39 84 PHE A C 1
ATOM 649 O O . PHE A 1 85 ? 35.344 6.307 44.726 1.00 33.20 84 PHE A O 1
ATOM 657 N N . VAL A 1 86 ? 36.677 7.743 43.642 1.00 33.75 85 VAL A N 1
ATOM 658 C CA . VAL A 1 86 ? 37.388 8.065 44.871 1.00 35.46 85 VAL A CA 1
ATOM 659 C C . VAL A 1 86 ? 36.460 8.846 45.832 1.00 36.38 85 VAL A C 1
ATOM 660 O O . VAL A 1 86 ? 36.504 8.636 47.036 1.00 36.66 85 VAL A O 1
ATOM 664 N N . ALA A 1 87 ? 35.581 9.674 45.276 1.00 35.10 86 ALA A N 1
ATOM 665 C CA . ALA A 1 87 ? 34.586 10.414 46.075 1.00 37.28 86 ALA A CA 1
ATOM 666 C C . ALA A 1 87 ? 33.662 9.436 46.797 1.00 38.17 86 ALA A C 1
ATOM 667 O O . ALA A 1 87 ? 33.324 9.635 47.952 1.00 40.12 86 ALA A O 1
ATOM 669 N N . PHE A 1 88 ? 33.267 8.374 46.106 1.00 37.98 87 PHE A N 1
ATOM 670 C CA . PHE A 1 88 ? 32.447 7.321 46.692 1.00 39.25 87 PHE A CA 1
ATOM 671 C C . PHE A 1 88 ? 33.175 6.564 47.817 1.00 39.75 87 PHE A C 1
ATOM 672 O O . PHE A 1 88 ? 32.594 6.257 48.845 1.00 42.29 87 PHE A O 1
ATOM 680 N N . ILE A 1 89 ? 34.452 6.283 47.608 1.00 40.69 88 ILE A N 1
ATOM 681 C CA . ILE A 1 89 ? 35.348 5.701 48.621 1.00 40.77 88 ILE A CA 1
ATOM 682 C C . ILE A 1 89 ? 35.381 6.562 49.873 1.00 38.91 88 ILE A C 1
ATOM 683 O O . ILE A 1 89 ? 35.186 6.066 50.991 1.00 38.21 88 ILE A O 1
ATOM 688 N N . ASN A 1 90 ? 35.601 7.859 49.662 1.00 36.07 89 ASN A N 1
ATOM 689 C CA . ASN A 1 90 ? 35.670 8.817 50.732 1.00 37.10 89 ASN A CA 1
ATOM 690 C C . ASN A 1 90 ? 34.321 8.951 51.443 1.00 39.18 89 ASN A C 1
ATOM 691 O O . ASN A 1 90 ? 34.260 8.965 52.665 1.00 37.42 89 ASN A O 1
ATOM 696 N N . GLU A 1 91 ? 33.256 9.043 50.656 1.00 39.70 90 GLU A N 1
ATOM 697 C CA . GLU A 1 91 ? 31.912 9.186 51.180 1.00 42.75 90 GLU A CA 1
ATOM 698 C C . GLU A 1 91 ? 31.631 8.071 52.180 1.00 42.02 90 GLU A C 1
ATOM 699 O O . GLU A 1 91 ? 31.012 8.317 53.207 1.00 38.39 90 GLU A O 1
ATOM 705 N N . HIS A 1 92 ? 32.109 6.860 51.884 1.00 40.97 91 HIS A N 1
ATOM 706 C CA . HIS A 1 92 ? 31.814 5.679 52.706 1.00 40.95 91 HIS A CA 1
ATOM 707 C C . HIS A 1 92 ? 32.936 5.236 53.626 1.00 40.46 91 HIS A C 1
ATOM 708 O O . HIS A 1 92 ? 32.795 4.249 54.344 1.00 38.24 91 HIS A O 1
ATOM 715 N N . GLU A 1 93 ? 34.028 5.984 53.625 1.00 40.01 92 GLU A N 1
ATOM 716 C CA . GLU A 1 93 ? 35.177 5.654 54.435 1.00 41.59 92 GLU A CA 1
ATOM 717 C C . GLU A 1 93 ? 35.678 4.232 54.184 1.00 42.56 92 GLU A C 1
ATOM 718 O O . GLU A 1 93 ? 36.062 3.519 55.117 1.00 42.18 92 GLU A O 1
ATOM 724 N N . ILE A 1 94 ? 35.736 3.857 52.899 1.00 40.54 93 ILE A N 1
ATOM 725 C CA . ILE A 1 94 ? 36.301 2.579 52.491 1.00 38.99 93 ILE A CA 1
ATOM 726 C C . ILE A 1 94 ? 37.823 2.707 52.388 1.00 37.93 93 ILE A C 1
ATOM 727 O O . ILE A 1 94 ? 38.321 3.608 51.733 1.00 39.68 93 ILE A O 1
ATOM 732 N N . PRO A 1 95 ? 38.582 1.805 53.036 1.00 37.51 94 PRO A N 1
ATOM 733 C CA . PRO A 1 95 ? 40.020 1.808 52.795 1.00 35.69 94 PRO A CA 1
ATOM 734 C C . PRO A 1 95 ? 40.347 1.627 51.300 1.00 36.22 94 PRO A C 1
ATOM 735 O O . PRO A 1 95 ? 39.751 0.774 50.611 1.00 36.85 94 PRO A O 1
ATOM 739 N N . PHE A 1 96 ? 41.250 2.476 50.812 1.00 34.45 95 PHE A N 1
ATOM 740 C CA . PHE A 1 96 ? 41.620 2.562 49.424 1.00 33.42 95 PHE A CA 1
ATOM 741 C C . PHE A 1 96 ? 43.131 2.926 49.312 1.00 32.58 95 PHE A C 1
ATOM 742 O O . PHE A 1 96 ? 43.616 3.792 50.012 1.00 34.04 95 PHE A O 1
ATOM 750 N N . TYR A 1 97 ? 43.841 2.198 48.464 1.00 32.98 96 TYR A N 1
ATOM 751 C CA . TYR A 1 97 ? 45.268 2.359 48.217 1.00 33.83 96 TYR A CA 1
ATOM 752 C C . TYR A 1 97 ? 45.564 2.150 46.746 1.00 34.76 96 TYR A C 1
ATOM 753 O O . TYR A 1 97 ? 45.017 1.241 46.094 1.00 32.85 96 TYR A O 1
ATOM 762 N N . VAL A 1 98 ? 46.366 3.051 46.216 1.00 33.73 97 VAL A N 1
ATOM 763 C CA . VAL A 1 98 ? 46.948 2.911 44.924 1.00 34.21 97 VAL A CA 1
ATOM 764 C C . VAL A 1 98 ? 48.347 2.273 45.137 1.00 33.43 97 VAL A C 1
ATOM 765 O O . VAL A 1 98 ? 49.218 2.839 45.796 1.00 34.27 97 VAL A O 1
ATOM 769 N N . ILE A 1 99 ? 48.547 1.102 44.545 1.00 35.95 98 ILE A N 1
ATOM 770 C CA . ILE A 1 99 ? 49.812 0.343 44.668 1.00 34.16 98 ILE A CA 1
ATOM 771 C C . ILE A 1 99 ? 50.347 0.066 43.277 1.00 37.21 98 ILE A C 1
ATOM 772 O O . ILE A 1 99 ? 49.700 -0.587 42.481 1.00 34.56 98 ILE A O 1
ATOM 777 N N . SER A 1 100 ? 51.527 0.630 43.002 1.00 37.27 99 SER A N 1
ATOM 778 C CA . SER A 1 100 ? 51.995 0.855 41.652 1.00 38.03 99 SER A CA 1
ATOM 779 C C . SER A 1 100 ? 53.503 0.694 41.550 1.00 39.32 99 SER A C 1
ATOM 780 O O . SER A 1 100 ? 54.235 1.160 42.420 1.00 40.41 99 SER A O 1
ATOM 783 N N . GLY A 1 101 ? 53.946 0.124 40.428 1.00 41.06 100 GLY A N 1
ATOM 784 C CA . GLY A 1 101 ? 55.373 0.041 40.077 1.00 38.15 100 GLY A CA 1
ATOM 785 C C . GLY A 1 101 ? 55.944 1.304 39.420 1.00 38.48 100 GLY A C 1
ATOM 786 O O . GLY A 1 101 ? 57.140 1.352 39.141 1.00 39.88 100 GLY A O 1
ATOM 787 N N . GLY A 1 102 ? 55.098 2.322 39.246 1.00 38.11 101 GLY A N 1
ATOM 788 C CA . GLY A 1 102 ? 55.463 3.594 38.646 1.00 38.84 101 GLY A CA 1
ATOM 789 C C . GLY A 1 102 ? 56.259 4.441 39.595 1.00 38.52 101 GLY A C 1
ATOM 790 O O . GLY A 1 102 ? 56.559 4.026 40.728 1.00 38.13 101 GLY A O 1
ATOM 799 N N . ASP A 1 104 ? 56.993 8.156 41.546 1.00 39.32 103 ASP A N 1
ATOM 800 C CA . ASP A 1 104 ? 56.274 9.243 42.137 1.00 39.96 103 ASP A CA 1
ATOM 801 C C . ASP A 1 104 ? 56.315 10.562 41.332 1.00 40.45 103 ASP A C 1
ATOM 802 O O . ASP A 1 104 ? 55.376 11.352 41.424 1.00 40.54 103 ASP A O 1
ATOM 807 N N . PHE A 1 105 ? 57.359 10.774 40.513 1.00 41.57 104 PHE A N 1
ATOM 808 C CA . PHE A 1 105 ? 57.481 12.021 39.760 1.00 39.90 104 PHE A CA 1
ATOM 809 C C . PHE A 1 105 ? 56.379 12.172 38.756 1.00 39.12 104 PHE A C 1
ATOM 810 O O . PHE A 1 105 ? 56.086 13.285 38.362 1.00 39.37 104 PHE A O 1
ATOM 818 N N . PHE A 1 106 ? 55.703 11.077 38.401 1.00 37.63 105 PHE A N 1
ATOM 819 C CA . PHE A 1 106 ? 54.476 11.199 37.622 1.00 38.99 105 PHE A CA 1
ATOM 820 C C . PHE A 1 106 ? 53.213 10.747 38.359 1.00 39.00 105 PHE A C 1
ATOM 821 O O . PHE A 1 106 ? 52.169 11.299 38.133 1.00 38.52 105 PHE A O 1
ATOM 829 N N . VAL A 1 107 ? 53.301 9.757 39.238 1.00 40.62 106 VAL A N 1
ATOM 830 C CA . VAL A 1 107 ? 52.108 9.278 39.952 1.00 40.38 106 VAL A CA 1
ATOM 831 C C . VAL A 1 107 ? 51.570 10.406 40.820 1.00 39.01 106 VAL A C 1
ATOM 832 O O . VAL A 1 107 ? 50.369 10.649 40.835 1.00 34.79 106 VAL A O 1
ATOM 836 N N . TYR A 1 108 ? 52.452 11.111 41.527 1.00 38.19 107 TYR A N 1
ATOM 837 C CA . TYR A 1 108 ? 51.960 12.114 42.489 1.00 39.13 107 TYR A CA 1
ATOM 838 C C . TYR A 1 108 ? 51.221 13.236 41.743 1.00 39.66 107 TYR A C 1
ATOM 839 O O . TYR A 1 108 ? 50.063 13.531 42.056 1.00 36.43 107 TYR A O 1
ATOM 848 N N . PRO A 1 109 ? 51.889 13.882 40.766 1.00 38.76 108 PRO A N 1
ATOM 849 C CA . PRO A 1 109 ? 51.164 14.981 40.121 1.00 37.49 108 PRO A CA 1
ATOM 850 C C . PRO A 1 109 ? 49.868 14.524 39.472 1.00 37.22 108 PRO A C 1
ATOM 851 O O . PRO A 1 109 ? 48.872 15.229 39.552 1.00 37.83 108 PRO A O 1
ATOM 855 N N . LEU A 1 110 ? 49.856 13.329 38.886 1.00 38.03 109 LEU A N 1
ATOM 856 C CA . LEU A 1 110 ? 48.629 12.866 38.232 1.00 39.27 109 LEU A CA 1
ATOM 857 C C . LEU A 1 110 ? 47.494 12.602 39.236 1.00 40.90 109 LEU A C 1
ATOM 858 O O . LEU A 1 110 ? 46.320 12.719 38.887 1.00 39.47 109 LEU A O 1
ATOM 863 N N . LEU A 1 111 ? 47.838 12.282 40.487 1.00 39.46 110 LEU A N 1
ATOM 864 C CA . LEU A 1 111 ? 46.824 12.012 41.515 1.00 38.69 110 LEU A CA 1
ATOM 865 C C . LEU A 1 111 ? 46.547 13.214 42.445 1.00 38.20 110 LEU A C 1
ATOM 866 O O . LEU A 1 111 ? 45.666 13.171 43.319 1.00 35.82 110 LEU A O 1
ATOM 871 N N . GLU A 1 112 ? 47.252 14.315 42.204 1.00 39.50 111 GLU A N 1
ATOM 872 C CA . GLU A 1 112 ? 47.137 15.476 43.060 1.00 39.82 111 GLU A CA 1
ATOM 873 C C . GLU A 1 112 ? 45.698 15.982 43.086 1.00 41.01 111 GLU A C 1
ATOM 874 O O . GLU A 1 112 ? 45.050 16.126 42.050 1.00 39.88 111 GLU A O 1
ATOM 880 N N . GLY A 1 113 ? 45.209 16.238 44.295 1.00 39.16 112 GLY A N 1
ATOM 881 C CA . GLY A 1 113 ? 43.838 16.686 44.488 1.00 41.24 112 GLY A CA 1
ATOM 882 C C . GLY A 1 113 ? 42.838 15.557 44.387 1.00 38.37 112 GLY A C 1
ATOM 883 O O . GLY A 1 113 ? 41.650 15.806 44.436 1.00 39.66 112 GLY A O 1
ATOM 884 N N . ILE A 1 114 ? 43.299 14.325 44.236 1.00 35.99 113 ILE A N 1
ATOM 885 C CA . ILE A 1 114 ? 42.402 13.163 44.200 1.00 36.08 113 ILE A CA 1
ATOM 886 C C . ILE A 1 114 ? 42.799 12.136 45.273 1.00 32.55 113 ILE A C 1
ATOM 887 O O . ILE A 1 114 ? 41.978 11.733 46.085 1.00 29.98 113 ILE A O 1
ATOM 892 N N . VAL A 1 115 ? 44.035 11.663 45.231 1.00 32.36 114 VAL A N 1
ATOM 893 C CA . VAL A 1 115 ? 44.469 10.643 46.201 1.00 33.95 114 VAL A CA 1
ATOM 894 C C . VAL A 1 115 ? 45.617 11.203 47.053 1.00 33.24 114 VAL A C 1
ATOM 895 O O . VAL A 1 115 ? 46.600 11.666 46.507 1.00 30.62 114 VAL A O 1
ATOM 899 N N . GLU A 1 116 ? 45.457 11.121 48.386 1.00 34.13 115 GLU A N 1
ATOM 900 C CA . GLU A 1 116 ? 46.489 11.511 49.376 1.00 32.49 115 GLU A CA 1
ATOM 901 C C . GLU A 1 116 ? 47.693 10.607 49.327 1.00 29.99 115 GLU A C 1
ATOM 902 O O . GLU A 1 116 ? 47.601 9.436 48.983 1.00 32.27 115 GLU A O 1
ATOM 908 N N . LYS A 1 117 ? 48.823 11.160 49.714 1.00 32.66 116 LYS A N 1
ATOM 909 C CA . LYS A 1 117 ? 50.095 10.469 49.603 1.00 32.84 116 LYS A CA 1
ATOM 910 C C . LYS A 1 117 ? 50.213 9.248 50.527 1.00 31.19 116 LYS A C 1
ATOM 911 O O . LYS A 1 117 ? 50.903 8.308 50.153 1.00 34.18 116 LYS A O 1
ATOM 917 N N . ASP A 1 118 ? 49.513 9.216 51.664 1.00 31.84 117 ASP A N 1
ATOM 918 C CA . ASP A 1 118 ? 49.523 7.999 52.530 1.00 33.89 117 ASP A CA 1
ATOM 919 C C . ASP A 1 118 ? 48.739 6.802 51.932 1.00 33.46 117 ASP A C 1
ATOM 920 O O . ASP A 1 118 ? 48.815 5.667 52.412 1.00 34.09 117 ASP A O 1
ATOM 925 N N . ARG A 1 119 ? 47.980 7.073 50.877 1.00 33.49 118 ARG A N 1
ATOM 926 C CA . ARG A 1 119 ? 47.337 6.036 50.095 1.00 34.13 118 ARG A CA 1
ATOM 927 C C . ARG A 1 119 ? 48.071 5.639 48.840 1.00 34.21 118 ARG A C 1
ATOM 928 O O . ARG A 1 119 ? 47.546 4.830 48.103 1.00 35.99 118 ARG A O 1
ATOM 936 N N . ILE A 1 120 ? 49.208 6.270 48.537 1.00 29.58 119 ILE A N 1
ATOM 937 C CA . ILE A 1 120 ? 49.960 5.995 47.319 1.00 30.98 119 ILE A CA 1
ATOM 938 C C . ILE A 1 120 ? 51.262 5.220 47.680 1.00 35.00 119 ILE A C 1
ATOM 939 O O . ILE A 1 120 ? 52.143 5.755 48.389 1.00 35.47 119 ILE A O 1
ATOM 944 N N . TYR A 1 121 ? 51.342 3.970 47.216 1.00 32.99 120 TYR A N 1
ATOM 945 C CA . TYR A 1 121 ? 52.529 3.127 47.373 1.00 33.05 120 TYR A CA 1
ATOM 946 C C . TYR A 1 121 ? 53.181 2.951 46.004 1.00 36.15 120 TYR A C 1
ATOM 947 O O . TYR A 1 121 ? 52.690 2.183 45.145 1.00 37.37 120 TYR A O 1
ATOM 956 N N . CYS A 1 122 ? 54.239 3.727 45.745 1.00 34.56 121 CYS A N 1
ATOM 957 C CA . CYS A 1 122 ? 54.946 3.596 44.478 1.00 34.02 121 CYS A CA 1
ATOM 958 C C . CYS A 1 122 ? 56.443 3.774 44.664 1.00 36.16 121 CYS A C 1
ATOM 959 O O . CYS A 1 122 ? 56.915 3.962 45.783 1.00 39.79 121 CYS A O 1
ATOM 962 N N . ASN A 1 123 ? 57.194 3.668 43.583 1.00 36.52 122 ASN A N 1
ATOM 963 C CA . ASN A 1 123 ? 58.648 3.725 43.651 1.00 35.05 122 ASN A CA 1
ATOM 964 C C . ASN A 1 123 ? 59.094 5.128 43.456 1.00 37.44 122 ASN A C 1
ATOM 965 O O . ASN A 1 123 ? 58.287 6.003 43.073 1.00 37.83 122 ASN A O 1
ATOM 970 N N . HIS A 1 124 ? 60.393 5.344 43.706 1.00 38.63 123 HIS A N 1
ATOM 971 C CA . HIS A 1 124 ? 60.965 6.674 43.606 1.00 40.48 123 HIS A CA 1
ATOM 972 C C . HIS A 1 124 ? 62.089 6.739 42.575 1.00 40.63 123 HIS A C 1
ATOM 973 O O . HIS A 1 124 ? 63.057 6.026 42.685 1.00 38.64 123 HIS A O 1
ATOM 980 N N . ALA A 1 125 ? 61.973 7.621 41.588 1.00 40.77 124 ALA A N 1
ATOM 981 C CA . ALA A 1 125 ? 63.117 7.861 40.689 1.00 42.41 124 ALA A CA 1
ATOM 982 C C . ALA A 1 125 ? 63.944 9.071 41.119 1.00 41.94 124 ALA A C 1
ATOM 983 O O . ALA A 1 125 ? 63.413 10.168 41.297 1.00 43.67 124 ALA A O 1
ATOM 985 N N . SER A 1 126 ? 65.251 8.860 41.250 1.00 43.30 125 SER A N 1
ATOM 986 C CA . SER A 1 126 ? 66.234 9.902 41.591 1.00 41.79 125 SER A CA 1
ATOM 987 C C . SER A 1 126 ? 67.033 10.374 40.347 1.00 40.06 125 SER A C 1
ATOM 988 O O . SER A 1 126 ? 67.376 9.584 39.475 1.00 40.55 125 SER A O 1
ATOM 991 N N . PHE A 1 127 ? 67.325 11.671 40.293 1.00 41.97 126 PHE A N 1
ATOM 992 C CA . PHE A 1 127 ? 67.970 12.332 39.158 1.00 41.63 126 PHE A CA 1
ATOM 993 C C . PHE A 1 127 ? 69.297 12.944 39.575 1.00 42.12 126 PHE A C 1
ATOM 994 O O . PHE A 1 127 ? 69.862 13.745 38.864 1.00 42.15 126 PHE A O 1
ATOM 1002 N N . ASP A 1 128 ? 69.834 12.503 40.702 1.00 44.83 127 ASP A N 1
ATOM 1003 C CA . ASP A 1 128 ? 71.072 13.059 41.241 1.00 45.74 127 ASP A CA 1
ATOM 1004 C C . ASP A 1 128 ? 72.340 12.441 40.625 1.00 44.47 127 ASP A C 1
ATOM 1005 O O . ASP A 1 128 ? 73.422 13.008 40.756 1.00 42.95 127 ASP A O 1
ATOM 1010 N N . ASN A 1 129 ? 72.230 11.275 39.972 1.00 42.46 128 ASN A N 1
ATOM 1011 C CA . ASN A 1 129 ? 73.377 10.700 39.260 1.00 40.82 128 ASN A CA 1
ATOM 1012 C C . ASN A 1 129 ? 73.276 10.956 37.743 1.00 38.30 128 ASN A C 1
ATOM 1013 O O . ASN A 1 129 ? 72.313 11.557 37.251 1.00 40.25 128 ASN A O 1
ATOM 1018 N N . ASP A 1 130 ? 74.296 10.531 37.011 1.00 36.52 129 ASP A N 1
ATOM 1019 C CA . ASP A 1 130 ? 74.338 10.705 35.553 1.00 36.58 129 ASP A CA 1
ATOM 1020 C C . ASP A 1 130 ? 73.125 10.082 34.874 1.00 35.48 129 ASP A C 1
ATOM 1021 O O . ASP A 1 130 ? 72.545 10.686 33.958 1.00 35.69 129 ASP A O 1
ATOM 1026 N N . TYR A 1 131 ? 72.757 8.894 35.337 1.00 34.64 130 TYR A N 1
ATOM 1027 C CA . TYR A 1 131 ? 71.595 8.158 34.834 1.00 34.58 130 TYR A CA 1
ATOM 1028 C C . TYR A 1 131 ? 70.547 7.953 35.939 1.00 37.14 130 TYR A C 1
ATOM 1029 O O . TYR A 1 131 ? 70.875 7.881 37.118 1.00 38.36 130 TYR A O 1
ATOM 1038 N N . ILE A 1 132 ? 69.275 7.883 35.544 1.00 38.30 131 ILE A N 1
ATOM 1039 C CA . ILE A 1 132 ? 68.181 7.783 36.512 1.00 36.73 131 ILE A CA 1
ATOM 1040 C C . ILE A 1 132 ? 68.345 6.564 37.409 1.00 35.90 131 ILE A C 1
ATOM 1041 O O . ILE A 1 132 ? 68.667 5.475 36.959 1.00 34.33 131 ILE A O 1
ATOM 1046 N N . HIS A 1 133 ? 68.145 6.793 38.697 1.00 34.82 132 HIS A N 1
ATOM 1047 C CA . HIS A 1 133 ? 68.306 5.783 39.721 1.00 39.38 132 HIS A CA 1
ATOM 1048 C C . HIS A 1 133 ? 66.948 5.549 40.400 1.00 37.59 132 HIS A C 1
ATOM 1049 O O . HIS A 1 133 ? 66.232 6.506 40.637 1.00 40.09 132 HIS A O 1
ATOM 1056 N N . ILE A 1 134 ? 66.575 4.296 40.669 1.00 40.19 133 ILE A N 1
ATOM 1057 C CA . ILE A 1 134 ? 65.282 3.969 41.334 1.00 40.21 133 ILE A CA 1
ATOM 1058 C C . ILE A 1 134 ? 65.548 3.546 42.796 1.00 41.31 133 ILE A C 1
ATOM 1059 O O . ILE A 1 134 ? 66.437 2.736 43.073 1.00 40.15 133 ILE A O 1
ATOM 1064 N N . ASP A 1 135 ? 64.799 4.102 43.735 1.00 42.21 134 ASP A N 1
ATOM 1065 C CA . ASP A 1 135 ? 64.722 3.576 45.119 1.00 42.22 134 ASP A CA 1
ATOM 1066 C C . ASP A 1 135 ? 63.376 2.796 45.229 1.00 40.95 134 ASP A C 1
ATOM 1067 O O . ASP A 1 135 ? 62.401 3.154 44.586 1.00 40.09 134 ASP A O 1
ATOM 1072 N N . TRP A 1 136 ? 63.330 1.758 46.041 1.00 39.68 135 TRP A N 1
ATOM 1073 C CA . TRP A 1 136 ? 62.191 0.819 46.090 1.00 38.70 135 TRP A CA 1
ATOM 1074 C C . TRP A 1 136 ? 61.750 0.738 47.570 1.00 39.99 135 TRP A C 1
ATOM 1075 O O . TRP A 1 136 ? 62.113 -0.185 48.282 1.00 38.31 135 TRP A O 1
ATOM 1086 N N . PRO A 1 137 ? 61.013 1.743 48.046 1.00 37.72 136 PRO A N 1
ATOM 1087 C CA . PRO A 1 137 ? 60.722 1.799 49.476 1.00 38.59 136 PRO A CA 1
ATOM 1088 C C . PRO A 1 137 ? 59.696 0.777 49.971 1.00 37.31 136 PRO A C 1
ATOM 1089 O O . PRO A 1 137 ? 59.518 0.654 51.167 1.00 35.88 136 PRO A O 1
ATOM 1093 N N . HIS A 1 138 ? 59.020 0.068 49.066 1.00 34.00 137 HIS A N 1
ATOM 1094 C CA . HIS A 1 138 ? 58.018 -0.901 49.451 1.00 35.08 137 HIS A CA 1
ATOM 1095 C C . HIS A 1 138 ? 58.340 -2.272 48.897 1.00 36.78 137 HIS A C 1
ATOM 1096 O O . HIS A 1 138 ? 57.479 -2.942 48.352 1.00 37.52 137 HIS A O 1
ATOM 1103 N N . SER A 1 139 ? 59.573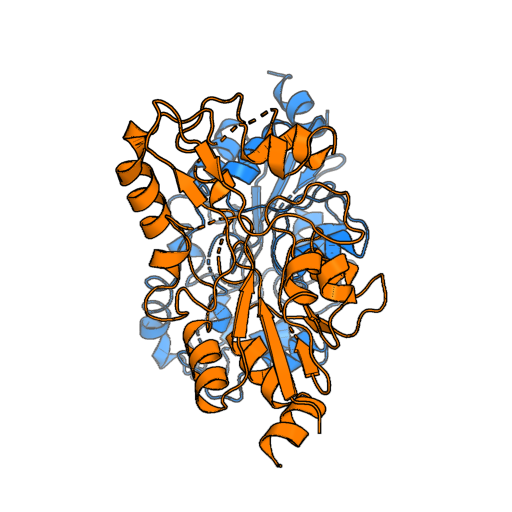 -2.718 49.076 1.00 39.31 138 SER A N 1
ATOM 1104 C CA . SER A 1 139 ? 59.981 -3.993 48.504 1.00 40.56 138 SER A CA 1
ATOM 1105 C C . SER A 1 139 ? 59.521 -5.203 49.366 1.00 40.09 138 SER A C 1
ATOM 1106 O O . SER A 1 139 ? 58.971 -5.053 50.465 1.00 38.29 138 SER A O 1
ATOM 1109 N N . CYS A 1 140 ? 59.725 -6.388 48.801 1.00 39.41 139 CYS A N 1
ATOM 1110 C CA . CYS A 1 140 ? 59.283 -7.653 49.356 1.00 36.54 139 CYS A CA 1
ATOM 1111 C C . CYS A 1 140 ? 59.661 -7.870 50.809 1.00 36.94 139 CYS A C 1
ATOM 1112 O O . CYS A 1 140 ? 60.805 -7.673 51.228 1.00 36.07 139 CYS A O 1
ATOM 1115 N N . LYS A 1 141 ? 58.656 -8.282 51.580 1.00 34.78 140 LYS A N 1
ATOM 1116 C CA . LYS A 1 141 ? 58.834 -8.748 52.946 1.00 36.33 140 LYS A CA 1
ATOM 1117 C C . LYS A 1 141 ? 58.063 -10.062 53.131 1.00 36.95 140 LYS A C 1
ATOM 1118 O O . LYS A 1 141 ? 57.221 -10.426 52.306 1.00 37.69 140 LYS A O 1
ATOM 1124 N N . GLY A 1 142 ? 58.350 -10.747 54.225 1.00 35.09 141 GLY A N 1
ATOM 1125 C CA . GLY A 1 142 ? 57.599 -11.901 54.609 1.00 36.90 141 GLY A CA 1
ATOM 1126 C C . GLY A 1 142 ? 57.806 -13.033 53.641 1.00 37.55 141 GLY A C 1
ATOM 1127 O O . GLY A 1 142 ? 58.947 -13.523 53.449 1.00 34.36 141 GLY A O 1
ATOM 1128 N N . THR A 1 143 ? 56.705 -13.494 53.063 1.00 36.70 142 THR A N 1
ATOM 1129 C CA . THR A 1 143 ? 56.755 -14.723 52.279 1.00 37.48 142 THR A CA 1
ATOM 1130 C C . THR A 1 143 ? 57.075 -14.432 50.791 1.00 37.50 142 THR A C 1
ATOM 1131 O O . THR A 1 143 ? 57.271 -15.368 50.024 1.00 39.76 142 THR A O 1
ATOM 1135 N N . CYS A 1 144 ? 57.170 -13.170 50.393 1.00 35.58 143 CYS A N 1
ATOM 1136 C CA . CYS A 1 144 ? 57.482 -12.874 48.994 1.00 37.84 143 CYS A CA 1
ATOM 1137 C C . CYS A 1 144 ? 58.985 -12.668 48.841 1.00 39.37 143 CYS A C 1
ATOM 1138 O O . CYS A 1 144 ? 59.606 -11.964 49.636 1.00 37.95 143 CYS A O 1
ATOM 1141 N N . SER A 1 145 ? 59.568 -13.342 47.861 1.00 42.16 144 SER A N 1
ATOM 1142 C CA . SER A 1 145 ? 60.984 -13.163 47.544 1.00 49.72 144 SER A CA 1
ATOM 1143 C C . SER A 1 145 ? 61.158 -13.011 46.023 1.00 50.67 144 SER A C 1
ATOM 1144 O O . SER A 1 145 ? 62.182 -13.438 45.455 1.00 53.59 144 SER A O 1
ATOM 1147 N N . ASN A 1 146 ? 60.158 -12.416 45.387 1.00 50.32 145 ASN A N 1
ATOM 1148 C CA . ASN A 1 146 ? 60.098 -12.359 43.936 1.00 49.29 145 ASN A CA 1
ATOM 1149 C C . ASN A 1 146 ? 60.720 -11.096 43.304 1.00 48.44 145 ASN A C 1
ATOM 1150 O O . ASN A 1 146 ? 60.557 -10.834 42.118 1.00 50.35 145 ASN A O 1
ATOM 1155 N N . GLN A 1 147 ? 61.442 -10.319 44.098 1.00 48.04 146 GLN A N 1
ATOM 1156 C CA . GLN A 1 147 ? 62.102 -9.106 43.612 1.00 47.61 146 GLN A CA 1
ATOM 1157 C C . GLN A 1 147 ? 61.164 -8.200 42.798 1.00 44.77 146 GLN A C 1
ATOM 1158 O O . GLN A 1 147 ? 61.518 -7.725 41.705 1.00 43.26 146 GLN A O 1
ATOM 1164 N N . CYS A 1 148 ? 59.991 -7.940 43.383 1.00 41.68 147 CYS A N 1
ATOM 1165 C CA . CYS A 1 148 ? 58.919 -7.209 42.754 1.00 40.80 147 CYS A CA 1
ATOM 1166 C C . CYS A 1 148 ? 59.230 -5.731 42.582 1.00 37.94 147 CYS A C 1
ATOM 1167 O O . CYS A 1 148 ? 58.660 -5.126 41.729 1.00 39.61 147 CYS A O 1
ATOM 1170 N N . GLY A 1 149 ? 60.076 -5.189 43.433 1.00 39.30 148 GLY A N 1
ATOM 1171 C CA . GLY A 1 149 ? 60.322 -3.739 43.507 1.00 39.92 148 GLY A CA 1
ATOM 1172 C C . GLY A 1 149 ? 59.371 -3.029 44.443 1.00 40.14 148 GLY A C 1
ATOM 1173 O O . GLY A 1 149 ? 59.740 -2.640 45.553 1.00 42.98 148 GLY A O 1
ATOM 1174 N N . CYS A 1 150 ? 58.175 -2.757 43.943 1.00 39.02 149 CYS A N 1
ATOM 1175 C CA . CYS A 1 150 ? 57.040 -2.450 44.791 1.00 37.23 149 CYS A CA 1
ATOM 1176 C C . CYS A 1 150 ? 56.251 -3.766 44.961 1.00 39.76 149 CYS A C 1
ATOM 1177 O O . CYS A 1 150 ? 55.652 -4.306 44.015 1.00 37.09 149 CYS A O 1
ATOM 1180 N N . CYS A 1 151 ? 56.293 -4.314 46.170 1.00 37.75 150 CYS A N 1
ATOM 1181 C CA . CYS A 1 151 ? 55.667 -5.596 46.408 1.00 37.08 150 CYS A CA 1
ATOM 1182 C C . CYS A 1 151 ? 54.213 -5.455 46.821 1.00 36.68 150 CYS A C 1
ATOM 1183 O O . CYS A 1 151 ? 53.903 -5.237 47.969 1.00 36.29 150 CYS A O 1
ATOM 1186 N N . LYS A 1 152 ? 53.312 -5.633 45.886 1.00 37.35 151 LYS A N 1
ATOM 1187 C CA . LYS A 1 152 ? 51.895 -5.506 46.215 1.00 35.58 151 LYS A CA 1
ATOM 1188 C C . LYS A 1 152 ? 51.383 -6.503 47.244 1.00 34.99 151 LYS A C 1
ATOM 1189 O O . LYS A 1 152 ? 50.682 -6.101 48.142 1.00 37.11 151 LYS A O 1
ATOM 1195 N N . PRO A 1 153 ? 51.732 -7.809 47.137 1.00 36.03 152 PRO A N 1
ATOM 1196 C CA . PRO A 1 153 ? 51.268 -8.699 48.218 1.00 34.74 152 PRO A CA 1
ATOM 1197 C C . PRO A 1 153 ? 51.723 -8.246 49.622 1.00 35.20 152 PRO A C 1
ATOM 1198 O O . PRO A 1 153 ? 50.937 -8.238 50.557 1.00 32.53 152 PRO A O 1
ATOM 1202 N N . SER A 1 154 ? 52.990 -7.850 49.761 1.00 36.08 153 SER A N 1
ATOM 1203 C CA . SER A 1 154 ? 53.507 -7.387 51.046 1.00 33.91 153 SER A CA 1
ATOM 1204 C C . SER A 1 154 ? 52.759 -6.151 51.582 1.00 35.52 153 SER A C 1
ATOM 1205 O O . SER A 1 154 ? 52.452 -6.072 52.793 1.00 33.69 153 SER A O 1
ATOM 1208 N N . VAL A 1 155 ? 52.470 -5.192 50.701 1.00 34.03 154 VAL A N 1
ATOM 1209 C CA . VAL A 1 155 ? 51.691 -4.032 51.096 1.00 35.63 154 VAL A CA 1
ATOM 1210 C C . VAL A 1 155 ? 50.291 -4.430 51.526 1.00 34.43 154 VAL A C 1
ATOM 1211 O O . VAL A 1 155 ? 49.800 -3.979 52.561 1.00 35.45 154 VAL A O 1
ATOM 1215 N N . ILE A 1 156 ? 49.647 -5.303 50.766 1.00 33.74 155 ILE A N 1
ATOM 1216 C CA . ILE A 1 156 ? 48.292 -5.772 51.118 1.00 34.72 155 ILE A CA 1
ATOM 1217 C C . ILE A 1 156 ? 48.236 -6.474 52.457 1.00 36.35 155 ILE A C 1
ATOM 1218 O O . ILE A 1 156 ? 47.308 -6.269 53.265 1.00 37.24 155 ILE A O 1
ATOM 1223 N N . HIS A 1 157 ? 49.206 -7.347 52.711 1.00 34.22 156 HIS A N 1
ATOM 1224 C CA . HIS A 1 157 ? 49.245 -8.018 54.000 1.00 34.02 156 HIS A CA 1
ATOM 1225 C C . HIS A 1 157 ? 49.463 -7.005 55.124 1.00 35.35 156 HIS A C 1
ATOM 1226 O O . HIS A 1 157 ? 48.816 -7.090 56.148 1.00 36.54 156 HIS A O 1
ATOM 1233 N N . GLU A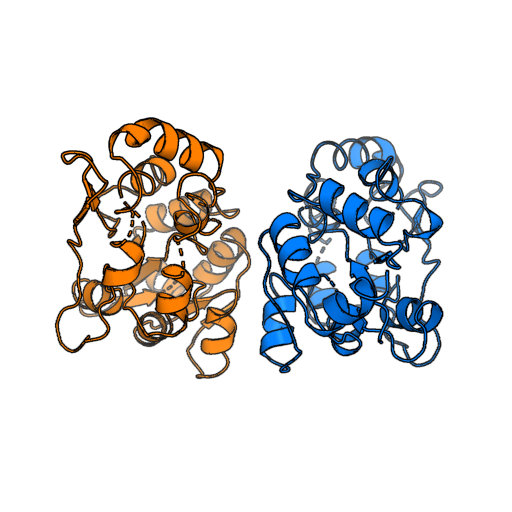 1 158 ? 50.386 -6.065 54.927 1.00 36.96 157 GLU A N 1
ATOM 1234 C CA . GLU A 1 158 ? 50.659 -5.012 55.904 1.00 38.40 157 GLU A CA 1
ATOM 1235 C C . GLU A 1 158 ? 49.358 -4.274 56.298 1.00 39.29 157 GLU A C 1
ATOM 1236 O O . GLU A 1 158 ? 49.066 -4.114 57.469 1.00 37.70 157 GLU A O 1
ATOM 1242 N N . LEU A 1 159 ? 48.563 -3.882 55.305 1.00 38.58 158 LEU A N 1
ATOM 1243 C CA . LEU A 1 159 ? 47.492 -2.883 55.500 1.00 34.25 158 LEU A CA 1
ATOM 1244 C C . LEU A 1 159 ? 46.122 -3.458 55.789 1.00 37.52 158 LEU A C 1
ATOM 1245 O O . LEU A 1 159 ? 45.308 -2.799 56.405 1.00 36.67 158 LEU A O 1
ATOM 1250 N N . SER A 1 160 ? 45.834 -4.677 55.357 1.00 38.65 159 SER A N 1
ATOM 1251 C CA . SER A 1 160 ? 44.485 -5.160 55.472 1.00 39.21 159 SER A CA 1
ATOM 1252 C C . SER A 1 160 ? 44.282 -5.779 56.853 1.00 38.34 159 SER A C 1
ATOM 1253 O O . SER A 1 160 ? 45.223 -5.970 57.633 1.00 36.82 159 SER A O 1
ATOM 1256 N N . GLU A 1 161 ? 43.030 -6.062 57.146 1.00 35.39 160 GLU A N 1
ATOM 1257 C CA . GLU A 1 161 ? 42.649 -6.625 58.431 1.00 38.10 160 GLU A CA 1
ATOM 1258 C C . GLU A 1 161 ? 41.800 -7.856 58.246 1.00 35.92 160 GLU A C 1
ATOM 1259 O O . GLU A 1 161 ? 41.288 -8.111 57.143 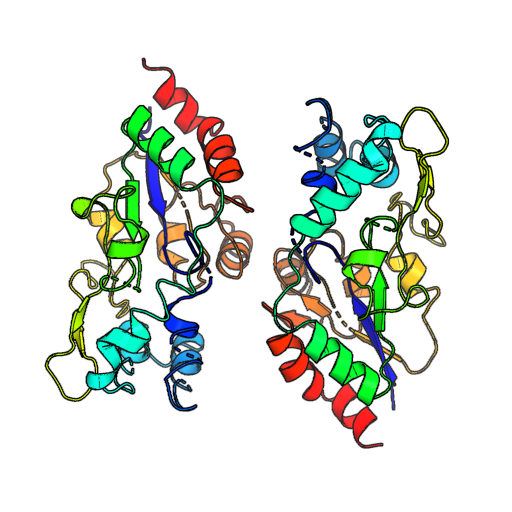1.00 38.06 160 GLU A O 1
ATOM 1265 N N . PRO A 1 162 ? 41.672 -8.674 59.312 1.00 38.41 161 PRO A N 1
ATOM 1266 C CA . PRO A 1 162 ? 40.909 -9.897 59.193 1.00 38.39 161 PRO A CA 1
ATOM 1267 C C . PRO A 1 162 ? 39.473 -9.696 58.718 1.00 40.17 161 PRO A C 1
ATOM 1268 O O . PRO A 1 162 ? 38.772 -8.783 59.171 1.00 37.52 161 PRO A O 1
ATOM 1272 N N . ASN A 1 163 ? 39.077 -10.554 57.775 1.00 41.62 162 ASN A N 1
ATOM 1273 C CA . ASN A 1 163 ? 37.698 -10.643 57.290 1.00 42.72 162 ASN A CA 1
ATOM 1274 C C . ASN A 1 163 ? 37.261 -9.570 56.305 1.00 40.56 162 ASN A C 1
ATOM 1275 O O . ASN A 1 163 ? 36.110 -9.546 55.894 1.00 41.06 162 ASN A O 1
ATOM 1280 N N . GLN A 1 164 ? 38.162 -8.684 55.931 1.00 37.78 163 GLN A N 1
ATOM 1281 C CA . GLN A 1 164 ? 37.817 -7.654 54.970 1.00 38.17 163 GLN A CA 1
ATOM 1282 C C . GLN A 1 164 ? 37.487 -8.289 53.618 1.00 37.98 163 GLN A C 1
ATOM 1283 O O . GLN A 1 164 ? 37.933 -9.412 53.308 1.00 35.06 163 GLN A O 1
ATOM 1289 N N . TYR A 1 165 ? 36.673 -7.574 52.838 1.00 36.79 164 TYR A N 1
ATOM 1290 C CA . TYR A 1 165 ? 36.323 -7.986 51.497 1.00 35.12 164 TYR A CA 1
ATOM 1291 C C . TYR A 1 165 ? 37.291 -7.231 50.591 1.00 35.51 164 TYR A C 1
ATOM 1292 O O . TYR A 1 165 ? 37.125 -6.036 50.351 1.00 35.87 164 TYR A O 1
ATOM 1301 N N . ILE A 1 166 ? 38.325 -7.938 50.143 1.00 34.82 165 ILE A N 1
ATOM 1302 C CA . ILE A 1 166 ? 39.441 -7.324 49.450 1.00 34.94 165 ILE A CA 1
ATOM 1303 C C . ILE A 1 166 ? 39.115 -7.286 47.958 1.00 33.60 165 ILE A C 1
ATOM 1304 O O . ILE A 1 166 ? 38.816 -8.301 47.353 1.00 32.79 165 ILE A O 1
ATOM 1309 N N . ILE A 1 167 ? 39.132 -6.075 47.421 1.00 31.81 166 ILE A N 1
ATOM 1310 C CA . ILE A 1 167 ? 38.877 -5.803 46.026 1.00 33.09 166 ILE A CA 1
ATOM 1311 C C . ILE A 1 167 ? 40.176 -5.294 45.381 1.00 34.91 166 ILE A C 1
ATOM 1312 O O . ILE A 1 167 ? 40.732 -4.321 45.828 1.00 33.55 166 ILE A O 1
ATOM 1330 N N . ILE A 1 169 ? 41.972 -4.055 41.784 1.00 31.51 168 ILE A N 1
ATOM 1331 C CA . ILE A 1 169 ? 41.670 -3.470 40.457 1.00 31.89 168 ILE A CA 1
ATOM 1332 C C . ILE A 1 169 ? 42.961 -3.327 39.660 1.00 33.82 168 ILE A C 1
ATOM 1333 O O . ILE A 1 169 ? 43.902 -2.667 40.100 1.00 34.05 168 ILE A O 1
ATOM 1338 N N . GLY A 1 170 ? 43.010 -3.952 38.490 1.00 31.56 169 GLY A N 1
ATOM 1339 C CA . GLY A 1 170 ? 44.258 -3.990 37.779 1.00 34.30 169 GLY A CA 1
ATOM 1340 C C . GLY A 1 170 ? 44.161 -4.316 36.316 1.00 35.55 169 GLY A C 1
ATOM 1341 O O . GLY A 1 170 ? 43.045 -4.458 35.768 1.00 32.59 169 GLY A O 1
ATOM 1342 N N . ASP A 1 171 ? 45.353 -4.403 35.702 1.00 35.10 170 ASP A N 1
ATOM 1343 C CA . ASP A 1 171 ? 45.493 -4.769 34.284 1.00 35.76 170 ASP A CA 1
ATOM 1344 C C . ASP A 1 171 ? 46.708 -5.634 33.928 1.00 36.48 170 ASP A C 1
ATOM 1345 O O . ASP A 1 171 ? 46.731 -6.229 32.857 1.00 37.22 170 ASP A O 1
ATOM 1350 N N . SER A 1 172 ? 47.722 -5.675 34.786 1.00 36.47 171 SER A N 1
ATOM 1351 C CA . SER A 1 172 ? 49.003 -6.295 34.441 1.00 34.61 171 SER A CA 1
ATOM 1352 C C . SER A 1 172 ? 49.049 -7.712 34.899 1.00 37.57 171 SER A C 1
ATOM 1353 O O . SER A 1 172 ? 48.599 -8.031 35.988 1.00 37.77 171 SER A O 1
ATOM 1356 N N . VAL A 1 173 ? 49.659 -8.558 34.074 1.00 36.97 172 VAL A N 1
ATOM 1357 C CA . VAL A 1 173 ? 49.718 -10.007 34.332 1.00 40.09 172 VAL A CA 1
ATOM 1358 C C . VAL A 1 173 ? 50.593 -10.256 35.566 1.00 40.39 172 VAL A C 1
ATOM 1359 O O . VAL A 1 173 ? 50.398 -11.209 36.300 1.00 43.50 172 VAL A O 1
ATOM 1363 N N . THR A 1 174 ? 51.514 -9.343 35.816 1.00 42.59 173 THR A N 1
ATOM 1364 C CA . THR A 1 174 ? 52.395 -9.402 36.979 1.00 46.05 173 THR A CA 1
ATOM 1365 C C . THR A 1 174 ? 51.701 -9.156 38.321 1.00 47.17 173 THR A C 1
ATOM 1366 O O . THR A 1 174 ? 52.296 -9.389 39.366 1.00 46.40 173 THR A O 1
ATOM 1370 N N . ASP A 1 175 ? 50.442 -8.726 38.291 1.00 44.11 174 ASP A N 1
ATOM 1371 C CA . ASP A 1 175 ? 49.659 -8.519 39.512 1.00 44.14 174 ASP A CA 1
ATOM 1372 C C . ASP A 1 175 ? 48.737 -9.672 39.853 1.00 42.38 174 ASP A C 1
ATOM 1373 O O . ASP A 1 175 ? 47.879 -9.503 40.703 1.00 40.24 174 ASP A O 1
ATOM 1378 N N . VAL A 1 176 ? 48.937 -10.839 39.228 1.00 39.83 175 VAL A N 1
ATOM 1379 C CA . VAL A 1 176 ? 48.183 -12.023 39.578 1.00 42.30 175 VAL A CA 1
ATOM 1380 C C . VAL A 1 176 ? 48.307 -12.434 41.055 1.00 38.72 175 VAL A C 1
ATOM 1381 O O . VAL A 1 176 ? 47.344 -12.918 41.657 1.00 32.35 175 VAL A O 1
ATOM 1385 N N . GLU A 1 177 ? 49.474 -12.269 41.663 1.00 39.85 176 GLU A N 1
ATOM 1386 C CA . GLU A 1 177 ? 49.561 -12.647 43.094 1.00 41.58 176 GLU A CA 1
ATOM 1387 C C . GLU A 1 177 ? 48.704 -11.775 44.013 1.00 39.67 176 GLU A C 1
ATOM 1388 O O . GLU A 1 177 ? 48.054 -12.292 44.946 1.00 39.87 176 GLU A O 1
ATOM 1394 N N . ALA A 1 178 ? 48.665 -10.479 43.728 1.00 39.04 177 ALA A N 1
ATOM 1395 C CA . ALA A 1 178 ? 47.705 -9.605 44.378 1.00 38.92 177 ALA A CA 1
ATOM 1396 C C . ALA A 1 178 ? 46.250 -9.999 44.117 1.00 36.59 177 ALA A C 1
ATOM 1397 O O . ALA A 1 178 ? 45.412 -9.927 45.001 1.00 38.30 177 ALA A O 1
ATOM 1399 N N . ALA A 1 179 ? 45.928 -10.388 42.894 1.00 36.59 178 ALA A N 1
ATOM 1400 C CA . ALA A 1 179 ? 44.548 -10.776 42.582 1.00 35.75 178 ALA A CA 1
ATOM 1401 C C . ALA A 1 179 ? 44.158 -12.057 43.326 1.00 35.49 178 ALA A C 1
ATOM 1402 O O . ALA A 1 179 ? 42.993 -12.239 43.708 1.00 34.21 178 ALA A O 1
ATOM 1404 N N . LYS A 1 180 ? 45.122 -12.946 43.551 1.00 37.01 179 LYS A N 1
ATOM 1405 C CA . LYS A 1 180 ? 44.823 -14.205 44.263 1.00 37.55 179 LYS A CA 1
ATOM 1406 C C . LYS A 1 180 ? 44.472 -13.929 45.727 1.00 37.09 179 LYS A C 1
ATOM 1407 O O . LYS A 1 180 ? 43.736 -14.686 46.351 1.00 39.45 179 LYS A O 1
ATOM 1413 N N . LEU A 1 181 ? 44.988 -12.824 46.259 1.00 38.23 180 LEU A N 1
ATOM 1414 C CA . LEU A 1 181 ? 44.667 -12.364 47.627 1.00 37.74 180 LEU A CA 1
ATOM 1415 C C . LEU A 1 181 ? 43.313 -11.709 47.736 1.00 37.38 180 LEU A C 1
ATOM 1416 O O . LEU A 1 181 ? 42.830 -11.508 48.825 1.00 39.76 180 LEU A O 1
ATOM 1421 N N . SER A 1 182 ? 42.723 -11.323 46.608 1.00 36.98 181 SER A N 1
ATOM 1422 C CA . SER A 1 182 ? 41.445 -10.603 46.613 1.00 35.92 181 SER A CA 1
ATOM 1423 C C . SER A 1 182 ? 40.299 -11.562 46.692 1.00 35.15 181 SER A C 1
ATOM 1424 O O . SER A 1 182 ? 40.413 -12.707 46.261 1.00 36.68 181 SER A O 1
ATOM 1427 N N . ASP A 1 183 ? 39.190 -11.075 47.234 1.00 35.16 182 ASP A N 1
ATOM 1428 C CA . ASP A 1 183 ? 37.877 -11.733 47.116 1.00 35.03 182 ASP A CA 1
ATOM 1429 C C . ASP A 1 183 ? 37.156 -11.397 45.787 1.00 34.62 182 ASP A C 1
ATOM 1430 O O . ASP A 1 183 ? 36.262 -12.110 45.360 1.00 31.71 182 ASP A O 1
ATOM 1435 N N . LEU A 1 184 ? 37.507 -10.257 45.192 1.00 35.96 183 LEU A N 1
ATOM 1436 C CA . LEU A 1 184 ? 37.032 -9.886 43.859 1.00 34.68 183 LEU A CA 1
ATOM 1437 C C . LEU A 1 184 ? 38.096 -9.093 43.147 1.00 33.05 183 LEU A C 1
ATOM 1438 O O . LEU A 1 184 ? 38.725 -8.198 43.731 1.00 35.97 183 LEU A O 1
ATOM 1443 N N . CYS A 1 185 ? 38.312 -9.411 41.876 1.00 34.08 184 CYS A N 1
ATOM 1444 C CA . CYS A 1 185 ? 39.268 -8.660 41.059 1.00 33.93 184 CYS A CA 1
ATOM 1445 C C . CYS A 1 185 ? 38.554 -8.001 39.869 1.00 33.65 184 CYS A C 1
ATOM 1446 O O . CYS A 1 185 ? 37.870 -8.679 39.102 1.00 32.02 184 CYS A O 1
ATOM 1449 N N . PHE A 1 186 ? 38.714 -6.690 39.721 1.00 32.22 185 PHE A N 1
ATOM 1450 C CA . PHE A 1 186 ? 38.322 -6.024 38.508 1.00 32.02 185 PHE A CA 1
ATOM 1451 C C . PHE A 1 186 ? 39.537 -6.008 37.631 1.00 34.89 185 PHE A C 1
ATOM 1452 O O . PHE A 1 186 ? 40.573 -5.418 37.996 1.00 35.09 185 PHE A O 1
ATOM 1460 N N . ALA A 1 187 ? 39.386 -6.611 36.449 1.00 35.35 186 ALA A N 1
ATOM 1461 C CA . ALA A 1 187 ? 40.521 -6.920 35.600 1.00 34.68 186 ALA A CA 1
ATOM 1462 C C . ALA A 1 187 ? 40.307 -6.527 34.144 1.00 33.27 186 ALA A C 1
ATOM 1463 O O . ALA A 1 187 ? 39.221 -6.666 33.601 1.00 30.89 186 ALA A O 1
ATOM 1465 N N . ARG A 1 188 ? 41.371 -6.010 33.538 1.00 32.00 187 ARG A N 1
ATOM 1466 C CA . ARG A 1 188 ? 41.456 -5.806 32.105 1.00 34.90 187 ARG A CA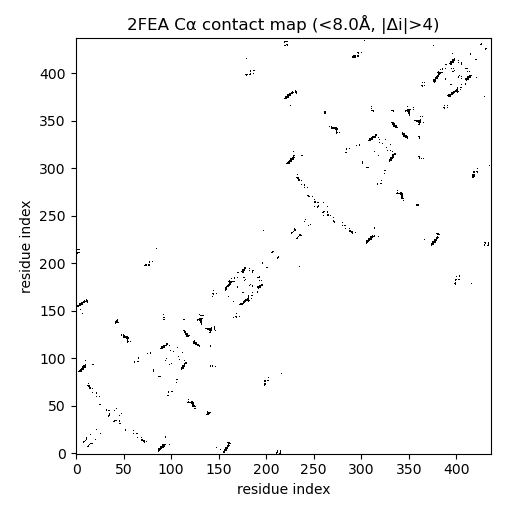 1
ATOM 1467 C C . ARG A 1 188 ? 42.686 -6.528 31.539 1.00 34.81 187 ARG A C 1
ATOM 1468 O O . ARG A 1 188 ? 43.591 -6.909 32.281 1.00 33.63 187 ARG A O 1
ATOM 1476 N N . ASP A 1 189 ? 42.750 -6.635 30.215 1.00 33.57 188 ASP A N 1
ATOM 1477 C CA . ASP A 1 189 ? 43.958 -7.067 29.502 1.00 32.36 188 ASP A CA 1
ATOM 1478 C C . ASP A 1 189 ? 44.465 -8.403 30.042 1.00 32.03 188 ASP A C 1
ATOM 1479 O O . ASP A 1 189 ? 43.650 -9.294 30.300 1.00 30.23 188 ASP A O 1
ATOM 1484 N N . TYR A 1 190 ? 45.785 -8.579 30.186 1.00 32.23 189 TYR A N 1
ATOM 1485 C CA . TYR A 1 190 ? 46.286 -9.929 30.501 1.00 34.53 189 TYR A CA 1
ATOM 1486 C C . TYR A 1 190 ? 45.938 -10.361 31.925 1.00 31.77 189 TYR A C 1
ATOM 1487 O O . TYR A 1 190 ? 45.860 -11.539 32.188 1.00 34.00 189 TYR A O 1
ATOM 1496 N N . LEU A 1 191 ? 45.719 -9.424 32.836 1.00 35.34 190 LEU A N 1
ATOM 1497 C CA . LEU A 1 191 ? 45.218 -9.774 34.172 1.00 33.48 190 LEU A CA 1
ATOM 1498 C C . LEU A 1 191 ? 43.847 -10.426 34.087 1.00 34.82 190 LEU A C 1
ATOM 1499 O O . LEU A 1 191 ? 43.566 -11.365 34.821 1.00 34.56 190 LEU A O 1
ATOM 1504 N N . LEU A 1 192 ? 42.987 -9.940 33.178 1.00 34.06 191 LEU A N 1
ATOM 1505 C CA . LEU A 1 192 ? 41.673 -10.528 32.976 1.00 30.86 191 LEU A CA 1
ATOM 1506 C C . LEU A 1 192 ? 41.824 -11.959 32.470 1.00 31.10 191 LEU A C 1
ATOM 1507 O O . LEU A 1 192 ? 41.130 -12.829 32.901 1.00 27.77 191 LEU A O 1
ATOM 1512 N N . ASN A 1 193 ? 42.758 -12.199 31.555 1.00 29.48 192 ASN A N 1
ATOM 1513 C CA . ASN A 1 193 ? 42.964 -13.564 31.069 1.00 32.83 192 ASN A CA 1
ATOM 1514 C C . ASN A 1 193 ? 43.421 -14.477 32.233 1.00 31.26 192 ASN A C 1
ATOM 1515 O O . ASN A 1 193 ? 42.980 -15.624 32.339 1.00 33.23 192 ASN A O 1
ATOM 1520 N N . GLU A 1 194 ? 44.270 -13.934 33.104 1.00 33.16 193 GLU A N 1
ATOM 1521 C CA . GLU A 1 194 ? 44.813 -14.718 34.222 1.00 35.44 193 GLU A CA 1
ATOM 1522 C C . GLU A 1 194 ? 43.738 -15.032 35.204 1.00 35.37 193 GLU A C 1
ATOM 1523 O O . GLU A 1 194 ? 43.662 -16.181 35.681 1.00 34.50 193 GLU A O 1
ATOM 1529 N N . CYS A 1 195 ? 42.875 -14.060 35.504 1.00 33.02 194 CYS A N 1
ATOM 1530 C CA . CYS A 1 195 ? 41.741 -14.360 36.400 1.00 35.94 194 CYS A CA 1
ATOM 1531 C C . CYS A 1 195 ? 40.812 -15.416 35.835 1.00 36.19 194 CYS A C 1
ATOM 1532 O O . CYS A 1 195 ? 40.307 -16.273 36.573 1.00 37.06 194 CYS A O 1
ATOM 1535 N N . ARG A 1 196 ? 40.534 -15.343 34.539 1.00 37.13 195 ARG A N 1
ATOM 1536 C CA . ARG A 1 196 ? 39.683 -16.363 33.914 1.00 38.28 195 ARG A CA 1
ATOM 1537 C C . ARG A 1 196 ? 40.386 -17.727 33.928 1.00 37.14 195 ARG A C 1
ATOM 1538 O O . ARG A 1 196 ? 39.766 -18.750 34.250 1.00 37.17 195 ARG A O 1
ATOM 1546 N N . GLU A 1 197 ? 41.674 -17.729 33.609 1.00 36.56 196 GLU A N 1
ATOM 1547 C CA . GLU A 1 197 ? 42.457 -18.967 33.568 1.00 39.66 196 GLU A CA 1
ATOM 1548 C C . GLU A 1 197 ? 42.502 -19.687 34.914 1.00 38.57 196 GLU A C 1
ATOM 1549 O O . GLU A 1 197 ? 42.240 -20.862 34.985 1.00 36.03 196 GLU A O 1
ATOM 1555 N N . GLN A 1 198 ? 42.800 -18.942 35.971 1.00 39.78 197 GLN A N 1
ATOM 1556 C CA . GLN A 1 198 ? 42.968 -19.488 37.312 1.00 41.50 197 GLN A CA 1
ATOM 1557 C C . GLN A 1 198 ? 41.696 -19.444 38.141 1.00 41.96 197 GLN A C 1
ATOM 1558 O O . GLN A 1 198 ? 41.738 -19.696 39.348 1.00 46.58 197 GLN A O 1
ATOM 1564 N N . ASN A 1 199 ? 40.570 -19.149 37.490 1.00 39.92 198 ASN A N 1
ATOM 1565 C CA A ASN A 1 199 ? 39.267 -19.126 38.153 0.70 40.59 198 ASN A CA 1
ATOM 1566 C CA B ASN A 1 199 ? 39.257 -19.096 38.137 0.30 39.11 198 ASN A CA 1
ATOM 1567 C C . ASN A 1 199 ? 39.239 -18.259 39.413 1.00 39.06 198 ASN A C 1
ATOM 1568 O O . ASN A 1 199 ? 38.725 -18.675 40.446 1.00 38.54 198 ASN A O 1
ATOM 1577 N N . LEU A 1 200 ? 39.781 -17.053 39.307 1.00 37.78 199 LEU A N 1
ATOM 1578 C CA . LEU A 1 200 ? 39.683 -16.054 40.359 1.00 37.15 199 LEU A CA 1
ATOM 1579 C C . LEU A 1 200 ? 38.395 -15.280 40.141 1.00 37.08 199 LEU A C 1
ATOM 1580 O O . LEU A 1 200 ? 38.130 -14.845 39.029 1.00 37.58 199 LEU A O 1
ATOM 1585 N N . ASN A 1 201 ? 37.608 -15.104 41.201 1.00 34.87 200 ASN A N 1
ATOM 1586 C CA . ASN A 1 201 ? 36.374 -14.315 41.156 1.00 35.39 200 ASN A CA 1
ATOM 1587 C C . ASN A 1 201 ? 36.688 -12.941 40.584 1.00 34.19 200 ASN A C 1
ATOM 1588 O O . ASN A 1 201 ? 37.531 -12.238 41.118 1.00 34.30 200 ASN A O 1
ATOM 1593 N N . HIS A 1 202 ? 36.063 -12.581 39.471 1.00 31.34 201 HIS A N 1
ATOM 1594 C CA . HIS A 1 202 ? 36.440 -11.349 38.797 1.00 35.40 201 HIS A CA 1
ATOM 1595 C C . HIS A 1 202 ? 35.312 -10.740 37.992 1.00 35.90 201 HIS A C 1
ATOM 1596 O O . HIS A 1 202 ? 34.266 -11.367 37.767 1.00 32.36 201 HIS A O 1
ATOM 1603 N N . LEU A 1 203 ? 35.574 -9.508 37.552 1.00 34.50 202 LEU A N 1
ATOM 1604 C CA . LEU A 1 203 ? 34.682 -8.793 36.656 1.00 32.71 202 LEU A CA 1
ATOM 1605 C C . LEU A 1 203 ? 35.568 -7.962 35.739 1.00 34.16 202 LEU A C 1
ATOM 1606 O O . LEU A 1 203 ? 36.585 -7.414 36.187 1.00 31.53 202 LEU A O 1
ATOM 1611 N N . PRO A 1 204 ? 35.199 -7.882 34.446 1.00 35.48 203 PRO A N 1
ATOM 1612 C CA . PRO A 1 204 ? 35.886 -6.987 33.522 1.00 36.31 203 PRO A CA 1
ATOM 1613 C C . PRO A 1 204 ? 35.407 -5.563 33.809 1.00 36.26 203 PRO A C 1
ATOM 1614 O O . PRO A 1 204 ? 34.490 -5.391 34.605 1.00 33.17 203 PRO A O 1
ATOM 1618 N N . TYR A 1 205 ? 36.061 -4.556 33.231 1.00 35.25 204 TYR A N 1
ATOM 1619 C CA . TYR A 1 205 ? 35.629 -3.187 33.393 1.00 34.66 204 TYR A CA 1
ATOM 1620 C C . TYR A 1 205 ? 36.075 -2.329 32.217 1.00 36.50 204 TYR A C 1
ATOM 1621 O O . TYR A 1 205 ? 37.149 -2.520 31.687 1.00 35.26 204 TYR A O 1
ATOM 1630 N N . GLN A 1 206 ? 35.220 -1.399 31.805 1.00 37.94 205 GLN A N 1
ATOM 1631 C CA . GLN A 1 206 ? 35.608 -0.371 30.836 1.00 41.24 205 GLN A CA 1
ATOM 1632 C C . GLN A 1 206 ? 36.154 0.870 31.501 1.00 38.99 205 GLN A C 1
ATOM 1633 O O . GLN A 1 206 ? 37.102 1.477 31.004 1.00 41.06 205 GLN A O 1
ATOM 1639 N N . ASP A 1 207 ? 35.537 1.242 32.618 1.00 38.13 206 ASP A N 1
ATOM 1640 C CA . ASP A 1 207 ? 35.893 2.455 33.329 1.00 36.10 206 ASP A CA 1
ATOM 1641 C C . ASP A 1 207 ? 35.470 2.384 34.775 1.00 35.37 206 ASP A C 1
ATOM 1642 O O . ASP A 1 207 ? 34.939 1.375 35.213 1.00 33.43 206 ASP A O 1
ATOM 1647 N N . PHE A 1 208 ? 35.751 3.444 35.535 1.00 35.11 207 PHE A N 1
ATOM 1648 C CA . PHE A 1 208 ? 35.486 3.441 36.973 1.00 33.24 207 PHE A CA 1
ATOM 1649 C C . PHE A 1 208 ? 34.047 3.772 37.335 1.00 33.12 207 PHE A C 1
ATOM 1650 O O . PHE A 1 208 ? 33.650 3.566 38.473 1.00 33.48 207 PHE A O 1
ATOM 1658 N N . TYR A 1 209 ? 33.278 4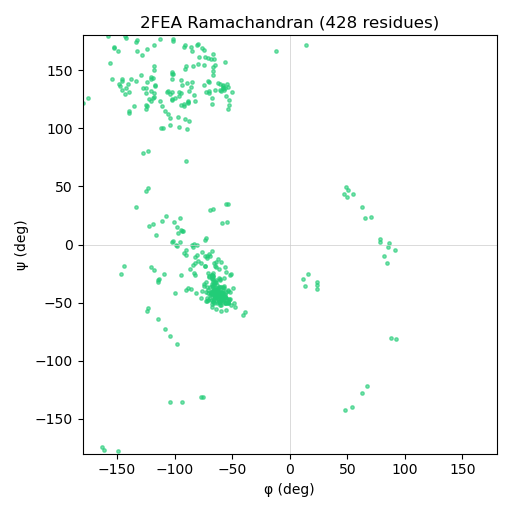.323 36.411 1.00 33.37 208 TYR A N 1
ATOM 1659 C CA . TYR A 1 209 ? 31.818 4.413 36.609 1.00 34.90 208 TYR A CA 1
ATOM 1660 C C . TYR A 1 209 ? 31.249 2.994 36.746 1.00 35.46 208 TYR A C 1
ATOM 1661 O O . TYR A 1 209 ? 30.477 2.682 37.650 1.00 34.79 208 TYR A O 1
ATOM 1670 N N . GLU A 1 210 ? 31.634 2.128 35.813 1.00 38.68 209 GLU A N 1
ATOM 1671 C CA . GLU A 1 210 ? 31.243 0.726 35.873 1.00 38.91 209 GLU A CA 1
ATOM 1672 C C . GLU A 1 210 ? 31.745 0.038 37.165 1.00 37.48 209 GLU A C 1
ATOM 1673 O O . GLU A 1 210 ? 31.010 -0.700 37.798 1.00 37.22 209 GLU A O 1
ATOM 1679 N N . ILE A 1 211 ? 32.986 0.302 37.557 1.00 37.72 210 ILE A N 1
ATOM 1680 C CA . ILE A 1 211 ? 33.565 -0.288 38.783 1.00 34.88 210 ILE A CA 1
ATOM 1681 C C . ILE A 1 211 ? 32.786 0.091 40.021 1.00 36.87 210 ILE A C 1
ATOM 1682 O O . ILE A 1 211 ? 32.487 -0.773 40.855 1.00 36.05 210 ILE A O 1
ATOM 1687 N N . ARG A 1 212 ? 32.472 1.387 40.158 1.00 37.98 211 ARG A N 1
ATOM 1688 C CA . ARG A 1 212 ? 31.722 1.873 41.307 1.00 39.06 211 ARG A CA 1
ATOM 1689 C C . ARG A 1 212 ? 30.351 1.218 41.372 1.00 39.17 211 ARG A C 1
ATOM 1690 O O . ARG A 1 212 ? 29.954 0.709 42.414 1.00 40.24 211 ARG A O 1
ATOM 1698 N N . LYS A 1 213 ? 29.629 1.247 40.256 1.00 39.91 212 LYS A N 1
ATOM 1699 C CA . LYS A 1 213 ? 28.308 0.623 40.171 1.00 41.65 212 LYS A CA 1
ATOM 1700 C C . LYS A 1 213 ? 28.360 -0.830 40.604 1.00 41.49 212 LYS A C 1
ATOM 1701 O O . LYS A 1 213 ? 27.574 -1.252 41.441 1.00 42.21 212 LYS A O 1
ATOM 1704 N N . GLU A 1 214 ? 29.298 -1.595 40.056 1.00 41.12 213 GLU A N 1
ATOM 1705 C CA . GLU A 1 214 ? 29.402 -3.019 40.402 1.00 41.50 213 GLU A CA 1
ATOM 1706 C C . GLU A 1 214 ? 29.766 -3.241 41.862 1.00 41.09 213 GLU A C 1
ATOM 1707 O O . GLU A 1 214 ? 29.263 -4.161 42.501 1.00 42.05 213 GLU A O 1
ATOM 1713 N N . ILE A 1 215 ? 30.648 -2.404 42.384 1.00 40.48 214 ILE A N 1
ATOM 1714 C CA . ILE A 1 215 ? 31.126 -2.582 43.748 1.00 42.98 214 ILE A CA 1
ATOM 1715 C C . ILE A 1 215 ? 29.963 -2.391 44.697 1.00 44.44 214 ILE A C 1
ATOM 1716 O O . ILE A 1 215 ? 29.782 -3.173 45.637 1.00 43.22 214 ILE A O 1
ATOM 1721 N N . GLU A 1 216 ? 29.170 -1.359 44.414 1.00 47.42 215 GLU A N 1
ATOM 1722 C CA . GLU A 1 216 ? 28.016 -0.989 45.250 1.00 49.42 215 GLU A CA 1
ATOM 1723 C C . GLU A 1 216 ? 27.038 -2.149 45.364 1.00 49.66 215 GLU A C 1
ATOM 1724 O O . GLU A 1 216 ? 26.482 -2.403 46.425 1.00 50.77 215 GLU A O 1
ATOM 1730 N N . ASN A 1 217 ? 26.854 -2.865 44.263 1.00 49.24 216 ASN A N 1
ATOM 1731 C CA . ASN A 1 217 ? 25.916 -3.965 44.219 1.00 48.12 216 ASN A CA 1
ATOM 1732 C C . ASN A 1 217 ? 26.543 -5.357 44.492 1.00 46.78 216 ASN A C 1
ATOM 1733 O O . ASN A 1 217 ? 25.910 -6.387 44.255 1.00 44.07 216 ASN A O 1
ATOM 1738 N N . VAL A 1 218 ? 27.788 -5.397 44.979 1.00 45.30 217 VAL A N 1
ATOM 1739 C CA . VAL A 1 218 ? 28.338 -6.641 45.546 1.00 42.99 217 VAL A CA 1
ATOM 1740 C C . VAL A 1 218 ? 27.605 -6.884 46.858 1.00 42.90 217 VAL A C 1
ATOM 1741 O O . VAL A 1 218 ? 27.504 -5.982 47.693 1.00 41.18 217 VAL A O 1
ATOM 1745 N N . LYS A 1 219 ? 27.103 -8.101 47.032 1.00 44.40 218 LYS A N 1
ATOM 1746 C CA . LYS A 1 219 ? 26.336 -8.466 48.232 1.00 46.28 218 LYS A CA 1
ATOM 1747 C C . LYS A 1 219 ? 27.036 -8.027 49.522 1.00 46.58 218 LYS A C 1
ATOM 1748 O O . LYS A 1 219 ? 26.468 -7.323 50.365 1.00 46.01 218 LYS A O 1
ATOM 1751 N N . GLU A 1 220 ? 28.288 -8.437 49.668 1.00 46.54 219 GLU A N 1
ATOM 1752 C CA . GLU A 1 220 ? 29.018 -8.189 50.911 1.00 46.24 219 GLU A CA 1
ATOM 1753 C C . GLU A 1 220 ? 29.239 -6.692 51.169 1.00 45.00 219 GLU A C 1
ATOM 1754 O O . GLU A 1 220 ? 29.266 -6.260 52.310 1.00 46.18 219 GLU A O 1
ATOM 1760 N N . VAL A 1 221 ? 29.385 -5.908 50.104 1.00 45.95 220 VAL A N 1
ATOM 1761 C CA . VAL A 1 221 ? 29.560 -4.468 50.224 1.00 45.43 220 VAL A CA 1
ATOM 1762 C C . VAL A 1 221 ? 28.239 -3.849 50.656 1.00 46.76 220 VAL A C 1
ATOM 1763 O O . VAL A 1 221 ? 28.213 -3.045 51.589 1.00 46.48 220 VAL A O 1
ATOM 1767 N N . GLN A 1 222 ? 27.148 -4.225 49.983 1.00 48.17 221 GLN A N 1
ATOM 1768 C CA . GLN A 1 222 ? 25.802 -3.734 50.372 1.00 49.85 221 GLN A CA 1
ATOM 1769 C C . GLN A 1 222 ? 25.485 -3.981 51.841 1.00 48.61 221 GLN A C 1
ATOM 1770 O O . GLN A 1 222 ? 25.051 -3.069 52.544 1.00 48.41 221 GLN A O 1
ATOM 1776 N N . GLU A 1 223 ? 25.698 -5.213 52.289 1.00 49.41 222 GLU A N 1
ATOM 1777 C CA . GLU A 1 223 ? 25.518 -5.576 53.701 1.00 51.22 222 GLU A CA 1
ATOM 1778 C C . GLU A 1 223 ? 26.281 -4.648 54.619 1.00 49.61 222 GLU A C 1
ATOM 1779 O O . GLU A 1 223 ? 25.747 -4.170 55.625 1.00 48.74 222 GLU A O 1
ATOM 1785 N N . TRP A 1 224 ? 27.542 -4.409 54.275 1.00 47.63 223 TRP A N 1
ATOM 1786 C CA . TRP A 1 224 ? 28.378 -3.527 55.058 1.00 46.49 223 TRP A CA 1
ATOM 1787 C C . TRP A 1 224 ? 27.810 -2.109 55.086 1.00 47.67 223 TRP A C 1
ATOM 1788 O O . TRP A 1 224 ? 27.783 -1.476 56.127 1.00 46.30 223 TRP A O 1
ATOM 1799 N N . LEU A 1 225 ? 27.376 -1.608 53.932 1.00 51.54 224 LEU A N 1
ATOM 1800 C CA . LEU A 1 225 ? 26.821 -0.243 53.841 1.00 54.14 224 LEU A CA 1
ATOM 1801 C C . LEU A 1 225 ? 25.550 -0.050 54.649 1.00 55.39 224 LEU A C 1
ATOM 1802 O O . LEU A 1 225 ? 25.361 0.979 55.298 1.00 54.76 224 LEU A O 1
ATOM 1807 N N . GLN A 1 226 ? 24.686 -1.054 54.596 1.00 58.02 225 GLN A N 1
ATOM 1808 C CA . GLN A 1 226 ? 23.373 -0.973 55.208 1.00 60.42 225 GLN A CA 1
ATOM 1809 C C . GLN A 1 226 ? 23.406 -1.071 56.734 1.00 62.30 225 GLN A C 1
ATOM 1810 O O . GLN A 1 226 ? 22.356 -1.073 57.365 1.00 62.36 225 GLN A O 1
ATOM 1816 N N . ASN A 1 227 ? 24.600 -1.139 57.323 1.00 64.63 226 ASN A N 1
ATOM 1817 C CA . ASN A 1 227 ? 24.785 -0.743 58.730 1.00 66.41 226 ASN A CA 1
ATOM 1818 C C . ASN A 1 227 ? 25.148 0.749 58.832 1.00 68.20 226 ASN A C 1
ATOM 1819 O O . ASN A 1 227 ? 26.301 1.106 59.117 1.00 68.31 226 ASN A O 1
ATOM 1824 N N . LYS A 1 228 ? 24.145 1.598 58.570 1.00 70.09 227 LYS A N 1
ATOM 1825 C CA . LYS A 1 228 ? 24.239 3.057 58.732 1.00 70.35 227 LYS A CA 1
ATOM 1826 C C . LYS A 1 228 ? 22.865 3.716 58.553 1.00 69.67 227 LYS A C 1
ATOM 1827 O O . LYS A 1 228 ? 22.247 4.166 59.517 1.00 68.60 227 LYS A O 1
ATOM 1829 N N . THR B 1 4 ? 50.938 -21.904 -2.997 1.00 57.08 3 THR B N 1
ATOM 1830 C CA . THR B 1 4 ? 50.735 -21.924 -1.523 1.00 54.94 3 THR B CA 1
ATOM 1831 C C . THR B 1 4 ? 49.441 -21.186 -1.170 1.00 52.58 3 THR B C 1
ATOM 1832 O O . THR B 1 4 ? 48.829 -20.491 -1.998 1.00 51.54 3 THR B O 1
ATOM 1834 N N . ARG B 1 5 ? 49.034 -21.349 0.078 1.00 49.69 4 ARG B N 1
ATOM 1835 C CA . ARG B 1 5 ? 47.776 -20.799 0.551 1.00 45.70 4 ARG B CA 1
ATOM 1836 C C . ARG B 1 5 ? 47.862 -19.295 0.659 1.00 43.81 4 ARG B C 1
ATOM 1837 O O . ARG B 1 5 ? 48.881 -18.737 1.052 1.00 44.53 4 ARG B O 1
ATOM 1845 N N . LYS B 1 6 ? 46.777 -18.643 0.276 1.00 40.48 5 LYS B N 1
ATOM 1846 C CA . LYS B 1 6 ? 46.676 -17.206 0.347 1.00 41.59 5 LYS B CA 1
ATOM 1847 C C . LYS B 1 6 ? 46.150 -16.809 1.729 1.00 39.14 5 LYS B C 1
ATOM 1848 O O . LYS B 1 6 ? 45.066 -17.262 2.124 1.00 38.66 5 LYS B O 1
ATOM 1854 N N . PRO B 1 7 ? 46.892 -15.959 2.461 1.00 37.54 6 PRO B N 1
ATOM 1855 C CA . PRO B 1 7 ? 46.356 -15.402 3.702 1.00 37.49 6 PRO B CA 1
ATOM 1856 C C . PRO B 1 7 ? 45.066 -14.642 3.439 1.00 35.55 6 PRO B C 1
ATOM 1857 O O . PRO B 1 7 ? 44.971 -13.908 2.465 1.00 35.76 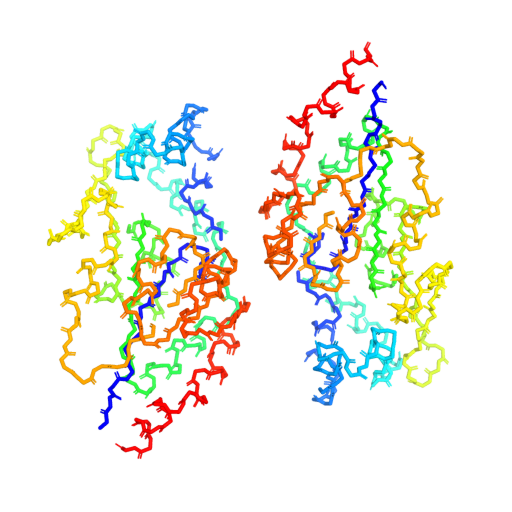6 PRO B O 1
ATOM 1861 N N . PHE B 1 8 ? 44.091 -14.850 4.301 1.00 34.93 7 PHE B N 1
ATOM 1862 C CA . PHE B 1 8 ? 42.767 -14.270 4.168 1.00 35.76 7 PHE B CA 1
ATOM 1863 C C . PHE B 1 8 ? 42.282 -13.835 5.563 1.00 33.71 7 PHE B C 1
ATOM 1864 O O . PHE B 1 8 ? 42.052 -14.689 6.407 1.00 32.46 7 PHE B O 1
ATOM 1872 N N . ILE B 1 9 ? 42.125 -12.528 5.799 1.00 33.33 8 ILE B N 1
ATOM 1873 C CA . ILE B 1 9 ? 41.850 -12.015 7.147 1.00 34.64 8 ILE B CA 1
ATOM 1874 C C . ILE B 1 9 ? 40.397 -11.544 7.362 1.00 34.72 8 ILE B C 1
ATOM 1875 O O . ILE B 1 9 ? 39.846 -10.782 6.571 1.00 34.19 8 ILE B O 1
ATOM 1880 N N . ILE B 1 10 ? 39.803 -12.010 8.456 1.00 34.67 9 ILE B N 1
ATOM 1881 C CA . ILE B 1 10 ? 38.513 -11.539 8.930 1.00 35.15 9 ILE B CA 1
ATOM 1882 C C . ILE B 1 10 ? 38.688 -11.061 10.364 1.00 32.55 9 ILE B C 1
ATOM 1883 O O . ILE B 1 10 ? 39.416 -11.658 11.134 1.00 30.59 9 ILE B O 1
ATOM 1888 N N . CYS B 1 11 ? 38.038 -9.957 10.679 1.00 31.53 10 CYS B N 1
ATOM 1889 C CA . CYS B 1 11 ? 38.336 -9.185 11.865 1.00 32.67 10 CYS B CA 1
ATOM 1890 C C . CYS B 1 11 ? 37.038 -8.628 12.442 1.00 31.28 10 CYS B C 1
ATOM 1891 O O . CYS B 1 11 ? 36.244 -8.007 11.726 1.00 32.82 10 CYS B O 1
ATOM 1894 N N . ASP B 1 12 ? 36.839 -8.837 13.731 1.00 33.98 11 ASP B N 1
ATOM 1895 C CA . ASP B 1 12 ? 35.700 -8.252 14.456 1.00 32.95 11 ASP B CA 1
ATOM 1896 C C . ASP B 1 12 ? 35.927 -6.737 14.608 1.00 33.77 11 ASP B C 1
ATOM 1897 O O . ASP B 1 12 ? 37.047 -6.270 14.506 1.00 32.31 11 ASP B O 1
ATOM 1902 N N . PHE B 1 13 ? 34.857 -5.980 14.874 1.00 31.85 12 PHE B N 1
ATOM 1903 C CA . PHE B 1 13 ? 34.969 -4.555 15.053 1.00 33.02 12 PHE B CA 1
ATOM 1904 C C . PHE B 1 13 ? 35.024 -4.188 16.548 1.00 36.87 12 PHE B C 1
ATOM 1905 O O . PHE B 1 13 ? 36.117 -4.035 17.125 1.00 36.00 12 PHE B O 1
ATOM 1913 N N . ASP B 1 14 ? 33.871 -4.036 17.182 1.00 38.10 13 ASP B N 1
ATOM 1914 C CA . ASP B 1 14 ? 33.823 -3.634 18.601 1.00 37.01 13 ASP B CA 1
ATOM 1915 C C . ASP B 1 14 ? 34.613 -4.534 19.514 1.00 36.43 13 ASP B C 1
ATOM 1916 O O . ASP B 1 14 ? 34.480 -5.739 19.455 1.00 36.49 13 ASP B O 1
ATOM 1921 N N . GLY B 1 15 ? 35.489 -3.941 20.329 1.00 35.40 14 GLY B N 1
ATOM 1922 C CA . GLY B 1 15 ? 36.319 -4.719 21.268 1.00 35.82 14 GLY B CA 1
ATOM 1923 C C . GLY B 1 15 ? 37.593 -5.289 20.652 1.00 34.22 14 GLY B C 1
ATOM 1924 O O . GLY B 1 15 ? 38.511 -5.718 21.362 1.00 33.44 14 GLY B O 1
ATOM 1925 N N . THR B 1 16 ? 37.638 -5.312 19.321 1.00 37.48 15 THR B N 1
ATOM 1926 C CA . THR B 1 16 ? 38.800 -5.762 18.564 1.00 34.29 15 THR B CA 1
ATOM 1927 C C . THR B 1 16 ? 39.477 -4.559 17.912 1.00 35.21 15 THR B C 1
ATOM 1928 O O . THR B 1 16 ? 40.544 -4.140 18.375 1.00 35.12 15 THR B O 1
ATOM 1932 N N . ILE B 1 17 ? 38.864 -3.996 16.872 1.00 32.53 16 ILE B N 1
ATOM 1933 C CA . ILE B 1 17 ? 39.338 -2.741 16.247 1.00 34.85 16 ILE B CA 1
ATOM 1934 C C . ILE B 1 17 ? 39.148 -1.575 17.205 1.00 36.65 16 ILE B C 1
ATOM 1935 O O . ILE B 1 17 ? 40.018 -0.711 17.335 1.00 34.16 16 ILE B O 1
ATOM 1940 N N . THR B 1 18 ? 38.013 -1.563 17.904 1.00 37.13 17 THR B N 1
ATOM 1941 C CA . THR B 1 18 ? 37.807 -0.560 18.929 1.00 35.16 17 THR B CA 1
ATOM 1942 C C . THR B 1 18 ? 37.982 -1.095 20.330 1.00 38.04 17 THR B C 1
ATOM 1943 O O . THR B 1 18 ? 37.953 -2.290 20.562 1.00 40.29 17 THR B O 1
ATOM 1955 N N . ASN B 1 20 ? 35.892 -0.393 22.835 1.00 39.48 19 ASN B N 1
ATOM 1956 C CA . ASN B 1 20 ? 34.638 -0.259 23.571 1.00 40.77 19 ASN B CA 1
ATOM 1957 C C . ASN B 1 20 ? 33.533 -1.013 22.876 1.00 39.83 19 ASN B C 1
ATOM 1958 O O . ASN B 1 20 ? 33.718 -1.503 21.780 1.00 41.11 19 ASN B O 1
ATOM 1963 N N . ASP B 1 21 ? 32.386 -1.110 23.538 1.00 42.87 20 ASP B N 1
ATOM 1964 C CA . ASP B 1 21 ? 31.156 -1.700 22.971 1.00 41.89 20 ASP B CA 1
ATOM 1965 C C . ASP B 1 21 ? 30.265 -0.527 22.627 1.00 38.62 20 ASP B C 1
ATOM 1966 O O . ASP B 1 21 ? 29.708 0.105 23.503 1.00 40.66 20 ASP B O 1
ATOM 1971 N N . ASN B 1 22 ? 30.191 -0.172 21.354 1.00 38.94 21 ASN B N 1
ATOM 1972 C CA . ASN B 1 22 ? 29.392 0.994 20.940 1.00 39.17 21 ASN B CA 1
ATOM 1973 C C . ASN B 1 22 ? 27.906 0.866 21.187 1.00 40.81 21 ASN B C 1
ATOM 1974 O O . ASN B 1 22 ? 27.233 1.856 21.415 1.00 37.99 21 ASN B O 1
ATOM 1979 N N . ILE B 1 23 ? 27.402 -0.349 21.139 1.00 37.22 22 ILE B N 1
ATOM 1980 C CA . ILE B 1 23 ? 25.998 -0.572 21.307 1.00 38.64 22 ILE B CA 1
ATOM 1981 C C . ILE B 1 23 ? 25.632 -0.238 22.753 1.00 38.38 22 ILE B C 1
ATOM 1982 O O . ILE B 1 23 ? 24.675 0.509 23.003 1.00 37.32 22 ILE B O 1
ATOM 1987 N N . ILE B 1 24 ? 26.410 -0.760 23.687 1.00 37.34 23 ILE B N 1
ATOM 1988 C CA . ILE B 1 24 ? 26.190 -0.505 25.087 1.00 37.19 23 ILE B CA 1
ATOM 1989 C C . ILE B 1 24 ? 26.356 0.965 25.454 1.00 38.68 23 ILE B C 1
ATOM 1990 O O . ILE B 1 24 ? 25.560 1.541 26.224 1.00 37.16 23 ILE B O 1
ATOM 1995 N N . ASN B 1 25 ? 27.388 1.581 24.905 1.00 37.60 24 ASN B N 1
ATOM 1996 C CA . ASN B 1 25 ? 27.611 2.988 25.162 1.00 36.79 24 ASN B CA 1
ATOM 1997 C C . ASN B 1 25 ? 26.493 3.897 24.652 1.00 35.49 24 ASN B C 1
ATOM 1998 O O . ASN B 1 25 ? 26.108 4.882 25.301 1.00 34.37 24 ASN B O 1
ATOM 2003 N N . ILE B 1 26 ? 25.959 3.562 23.483 1.00 36.02 25 ILE B N 1
ATOM 2004 C CA . ILE B 1 26 ? 24.772 4.235 22.967 1.00 35.99 25 ILE B CA 1
ATOM 2005 C C . ILE B 1 26 ? 23.595 4.079 23.944 1.00 35.21 25 ILE B C 1
ATOM 2006 O O . ILE B 1 26 ? 22.936 5.062 24.292 1.00 32.90 25 ILE B O 1
ATOM 2019 N N . LYS B 1 28 ? 23.647 3.233 27.243 1.00 35.96 27 LYS B N 1
ATOM 2020 C CA . LYS B 1 28 ? 23.820 3.949 28.512 1.00 39.12 27 LYS B CA 1
ATOM 2021 C C . LYS B 1 28 ? 23.645 5.446 28.356 1.00 36.68 27 LYS B C 1
ATOM 2022 O O . LYS B 1 28 ? 23.238 6.091 29.293 1.00 34.88 27 LYS B O 1
ATOM 2028 N N . THR B 1 29 ? 23.875 5.989 27.163 1.00 35.33 28 THR B N 1
ATOM 2029 C CA . THR B 1 29 ? 23.747 7.417 26.959 1.00 37.59 28 THR B CA 1
ATOM 2030 C C . THR B 1 29 ? 22.330 7.824 26.568 1.00 36.18 28 THR B C 1
ATOM 2031 O O . THR B 1 29 ? 21.871 8.842 27.016 1.00 38.29 28 THR B O 1
ATOM 2035 N N . PHE B 1 30 ? 21.616 7.027 25.757 1.00 37.49 29 PHE B N 1
ATOM 2036 C CA . PHE B 1 30 ? 20.334 7.476 25.192 1.00 35.47 29 PHE B CA 1
ATOM 2037 C C . PHE B 1 30 ? 19.073 6.688 25.564 1.00 35.11 29 PHE B C 1
ATOM 2038 O O . PHE B 1 30 ? 17.957 7.215 25.409 1.00 33.53 29 PHE B O 1
ATOM 2046 N N . ALA B 1 31 ? 19.216 5.427 25.984 1.00 31.91 30 ALA B N 1
ATOM 2047 C CA . ALA B 1 31 ? 18.068 4.571 26.198 1.00 34.26 30 ALA B CA 1
ATOM 2048 C C . ALA B 1 31 ? 17.513 4.652 27.614 1.00 33.05 30 ALA B C 1
ATOM 2049 O O . ALA B 1 31 ? 18.246 4.876 28.570 1.00 34.52 30 ALA B O 1
ATOM 2051 N N . PRO B 1 32 ? 16.213 4.369 27.761 1.00 34.06 31 PRO B N 1
ATOM 2052 C CA . PRO B 1 32 ? 15.710 4.154 29.115 1.00 34.52 31 PRO B CA 1
ATOM 2053 C C . PRO B 1 32 ? 16.278 2.858 29.725 1.00 31.88 31 PRO B C 1
ATOM 2054 O O . PRO B 1 32 ? 16.751 1.964 28.995 1.00 34.33 31 PRO B O 1
ATOM 2058 N N . PRO B 1 33 ? 16.247 2.757 31.061 1.00 32.44 32 PRO B N 1
ATOM 2059 C CA . PRO B 1 33 ? 16.894 1.681 31.787 1.00 34.73 32 PRO B CA 1
ATOM 2060 C C . PRO B 1 33 ? 16.479 0.284 31.385 1.00 32.83 32 PRO B C 1
ATOM 2061 O O . PRO B 1 33 ? 17.187 -0.651 31.642 1.00 33.05 32 PRO B O 1
ATOM 2065 N N . GLU B 1 34 ? 15.336 0.154 30.735 1.00 32.87 33 GLU B N 1
ATOM 2066 C CA . GLU B 1 34 ? 14.897 -1.141 30.232 1.00 34.57 33 GLU B CA 1
ATOM 2067 C C . GLU B 1 34 ? 15.915 -1.817 29.321 1.00 33.36 33 GLU B C 1
ATOM 2068 O O . GLU B 1 34 ? 15.865 -3.014 29.152 1.00 33.45 33 GLU B O 1
ATOM 2074 N N . TRP B 1 35 ? 16.802 -1.044 28.694 1.00 33.44 34 TRP B N 1
ATOM 2075 C CA . TRP B 1 35 ? 17.854 -1.622 27.856 1.00 34.91 34 TRP B CA 1
ATOM 2076 C C . TRP B 1 35 ? 18.655 -2.661 28.611 1.00 35.66 34 TRP B C 1
ATOM 2077 O O . TRP B 1 35 ? 19.061 -3.625 28.018 1.00 33.00 34 TRP B O 1
ATOM 2096 N N . ALA B 1 37 ? 17.607 -4.817 30.947 1.00 33.24 36 ALA B N 1
ATOM 2097 C CA . ALA B 1 37 ? 16.891 -6.100 30.966 1.00 31.43 36 ALA B CA 1
ATOM 2098 C C . ALA B 1 37 ? 17.053 -6.841 29.622 1.00 35.17 36 ALA B C 1
ATOM 2099 O O . ALA B 1 37 ? 17.139 -8.059 29.593 1.00 31.69 36 ALA B O 1
ATOM 2101 N N . LEU B 1 38 ? 17.102 -6.118 28.518 1.00 34.84 37 LEU B N 1
ATOM 2102 C CA . LEU B 1 38 ? 17.262 -6.745 27.200 1.00 35.28 37 LEU B CA 1
ATOM 2103 C C . LEU B 1 38 ? 18.680 -7.260 27.069 1.00 37.81 37 LEU B C 1
ATOM 2104 O O . LEU B 1 38 ? 18.897 -8.350 26.580 1.00 38.01 37 LEU B O 1
ATOM 2109 N N . LYS B 1 39 ? 19.645 -6.439 27.452 1.00 38.19 38 LYS B N 1
ATOM 2110 C CA . LYS B 1 39 ? 21.039 -6.870 27.425 1.00 40.74 38 LYS B CA 1
ATOM 2111 C C . LYS B 1 39 ? 21.202 -8.124 28.299 1.00 41.11 38 LYS B C 1
ATOM 2112 O O . LYS B 1 39 ? 21.760 -9.121 27.869 1.00 43.46 38 LYS B O 1
ATOM 2118 N N . ASP B 1 40 ? 20.678 -8.104 29.509 1.00 41.43 39 ASP B N 1
ATOM 2119 C CA . ASP B 1 40 ? 20.778 -9.254 30.354 1.00 41.56 39 ASP B CA 1
ATOM 2120 C C . ASP B 1 40 ? 20.110 -10.500 29.761 1.00 43.09 39 ASP B C 1
ATOM 2121 O O . ASP B 1 40 ? 20.603 -11.610 29.927 1.00 43.85 39 ASP B O 1
ATOM 2126 N N . GLY B 1 41 ? 18.995 -10.336 29.075 1.00 40.70 40 GLY B N 1
ATOM 2127 C CA . GLY B 1 41 ? 18.357 -11.460 28.402 1.00 41.34 40 GLY B CA 1
ATOM 2128 C C . GLY B 1 41 ? 19.202 -11.979 27.249 1.00 41.66 40 GLY B C 1
ATOM 2129 O O . GLY B 1 41 ? 19.125 -13.132 26.902 1.00 45.41 40 GLY B O 1
ATOM 2130 N N . VAL B 1 42 ? 20.002 -11.134 26.631 1.00 41.50 41 VAL B N 1
ATOM 2131 C CA . VAL B 1 42 ? 20.914 -11.632 25.617 1.00 45.28 41 VAL B CA 1
ATOM 2132 C C . VAL B 1 42 ? 21.984 -12.515 26.298 1.00 47.93 41 VAL B C 1
ATOM 2133 O O . VAL B 1 42 ? 22.133 -13.683 25.949 1.00 44.12 41 VAL B O 1
ATOM 2137 N N . LEU B 1 43 ? 22.662 -11.968 27.308 1.00 48.43 42 LEU B N 1
ATOM 2138 C CA . LEU B 1 43 ? 23.668 -12.725 28.075 1.00 48.81 42 LEU B CA 1
ATOM 2139 C C . LEU B 1 43 ? 23.162 -14.024 28.682 1.00 49.53 42 LEU B C 1
ATOM 2140 O O . LEU B 1 43 ? 23.847 -15.042 28.672 1.00 51.61 42 LEU B O 1
ATOM 2145 N N . SER B 1 44 ? 21.961 -14.001 29.214 1.00 48.84 43 SER B N 1
ATOM 2146 C CA . SER B 1 44 ? 21.383 -15.192 29.776 1.00 50.55 43 SER B CA 1
ATOM 2147 C C . SER B 1 44 ? 20.881 -16.153 28.696 1.00 49.48 43 SER B C 1
ATOM 2148 O O . SER B 1 44 ? 20.421 -17.227 29.013 1.00 48.55 43 SER B O 1
ATOM 2151 N N . LYS B 1 45 ? 20.916 -15.722 27.433 1.00 49.94 44 LYS B N 1
ATOM 2152 C CA . LYS B 1 45 ? 20.454 -16.517 26.281 1.00 51.29 44 LYS B CA 1
ATOM 2153 C C . LYS B 1 45 ? 18.954 -16.786 26.302 1.00 49.69 44 LYS B C 1
ATOM 2154 O O . LYS B 1 45 ? 18.453 -17.713 25.666 1.00 48.82 44 LYS B O 1
ATOM 2160 N N . THR B 1 46 ? 18.236 -15.938 27.019 1.00 47.27 45 THR B N 1
ATOM 2161 C CA . THR B 1 46 ? 16.797 -15.915 26.969 1.00 45.44 45 THR B CA 1
ATOM 2162 C C . THR B 1 46 ? 16.322 -15.278 25.679 1.00 41.61 45 THR B C 1
ATOM 2163 O O . THR B 1 46 ? 15.267 -15.609 25.160 1.00 39.34 45 THR B O 1
ATOM 2167 N N . LEU B 1 47 ? 17.088 -14.302 25.209 1.00 41.85 46 LEU B N 1
ATOM 2168 C CA . LEU B 1 47 ? 16.833 -13.612 23.935 1.00 40.62 46 LEU B CA 1
ATOM 2169 C C . LEU B 1 47 ? 18.023 -13.799 23.045 1.00 39.43 46 LEU B C 1
ATOM 2170 O O . LEU B 1 47 ? 19.164 -13.713 23.525 1.00 39.04 46 LEU B O 1
ATOM 2175 N N . SER B 1 48 ? 17.788 -13.969 21.745 1.00 40.68 47 SER B N 1
ATOM 2176 C CA . SER B 1 48 ? 18.909 -13.957 20.795 1.00 39.68 47 SER B CA 1
ATOM 2177 C C . SER B 1 48 ? 19.534 -12.587 20.731 1.00 42.13 47 SER B C 1
ATOM 2178 O O . SER B 1 48 ? 18.936 -11.600 21.138 1.00 39.42 47 SER B O 1
ATOM 2181 N N . ILE B 1 49 ? 20.734 -12.539 20.185 1.00 39.90 48 ILE B N 1
ATOM 2182 C CA . ILE B 1 49 ? 21.384 -11.308 19.866 1.00 42.42 48 ILE B CA 1
ATOM 2183 C C . ILE B 1 49 ? 20.524 -10.486 18.930 1.00 41.64 48 ILE B C 1
ATOM 2184 O O . ILE B 1 49 ? 20.393 -9.284 19.098 1.00 41.35 48 ILE B O 1
ATOM 2189 N N . LYS B 1 50 ? 19.964 -11.137 17.931 1.00 38.42 49 LYS B N 1
ATOM 2190 C CA . LYS B 1 50 ? 19.164 -10.444 16.959 1.00 40.57 49 LYS B CA 1
ATOM 2191 C C . LYS B 1 50 ? 17.932 -9.803 17.620 1.00 38.66 49 LYS B C 1
ATOM 2192 O O . LYS B 1 50 ? 17.611 -8.656 17.344 1.00 39.83 49 LYS B O 1
ATOM 2198 N N . GLU B 1 51 ? 17.234 -10.551 18.458 1.00 36.82 50 GLU B N 1
ATOM 2199 C CA . GLU B 1 51 ? 16.035 -10.043 19.099 1.00 38.31 50 GLU B CA 1
ATOM 2200 C C . GLU B 1 51 ? 16.382 -8.974 20.151 1.00 38.27 50 GLU B C 1
ATOM 2201 O O . GLU B 1 51 ? 15.802 -7.915 20.162 1.00 39.34 50 GLU B O 1
ATOM 2207 N N . GLY B 1 52 ? 17.346 -9.275 21.001 1.00 36.35 51 GLY B N 1
ATOM 2208 C CA . GLY B 1 52 ? 17.839 -8.351 21.999 1.00 36.91 51 GLY B CA 1
ATOM 2209 C C . GLY B 1 52 ? 18.311 -7.021 21.440 1.00 36.84 51 GLY B C 1
ATOM 2210 O O . GLY B 1 52 ? 17.831 -5.968 21.849 1.00 37.44 51 GLY B O 1
ATOM 2211 N N . VAL B 1 53 ? 19.244 -7.055 20.508 1.00 34.40 52 VAL B N 1
ATOM 2212 C CA . VAL B 1 53 ? 19.778 -5.807 19.958 1.00 34.87 52 VAL B CA 1
ATOM 2213 C C . VAL B 1 53 ? 18.731 -5.024 19.178 1.00 34.87 52 VAL B C 1
ATOM 2214 O O . VAL B 1 53 ? 18.753 -3.795 19.165 1.00 35.57 52 VAL B O 1
ATOM 2218 N N . GLY B 1 54 ? 17.866 -5.725 18.456 1.00 33.70 53 GLY B N 1
ATOM 2219 C CA . GLY B 1 54 ? 16.794 -5.071 17.726 1.00 35.04 53 GLY B CA 1
ATOM 2220 C C . GLY B 1 54 ? 15.876 -4.314 18.680 1.00 34.41 53 GLY B C 1
ATOM 2221 O O . GLY B 1 54 ? 15.490 -3.183 18.409 1.00 35.23 53 GLY B O 1
ATOM 2222 N N . ARG B 1 55 ? 15.541 -4.955 19.801 1.00 32.40 54 ARG B N 1
ATOM 2223 C CA . ARG B 1 55 ? 14.669 -4.342 20.804 1.00 32.36 54 ARG B CA 1
ATOM 2224 C C . ARG B 1 55 ? 15.337 -3.164 21.533 1.00 33.50 54 ARG B C 1
ATOM 2225 O O . ARG B 1 55 ? 14.662 -2.204 21.895 1.00 34.99 54 ARG B O 1
ATOM 2241 N N . PHE B 1 57 ? 17.747 -1.098 20.167 1.00 35.54 56 PHE B N 1
ATOM 2242 C CA . PHE B 1 57 ? 17.687 0.018 19.283 1.00 34.47 56 PHE B CA 1
ATOM 2243 C C . PHE B 1 57 ? 16.245 0.566 19.125 1.00 33.77 56 PHE B C 1
ATOM 2244 O O . PHE B 1 57 ? 16.041 1.769 18.978 1.00 34.93 56 PHE B O 1
ATOM 2252 N N . GLY B 1 58 ? 15.267 -0.343 19.145 1.00 33.15 57 GLY B N 1
ATOM 2253 C CA . GLY B 1 58 ? 13.841 -0.051 19.055 1.00 33.14 57 GLY B CA 1
ATOM 2254 C C . GLY B 1 58 ? 13.293 0.845 20.174 1.00 35.22 57 GLY B C 1
ATOM 2255 O O . GLY B 1 58 ? 12.189 1.397 20.060 1.00 32.36 57 GLY B O 1
ATOM 2256 N N . LEU B 1 59 ? 14.061 0.992 21.243 1.00 34.69 58 LEU B N 1
ATOM 2257 C CA . LEU B 1 59 ? 13.767 1.939 22.291 1.00 33.34 58 LEU B CA 1
ATOM 2258 C C . LEU B 1 59 ? 14.016 3.414 21.937 1.00 36.33 58 LEU B C 1
ATOM 2259 O O . LEU B 1 59 ? 13.474 4.320 22.608 1.00 35.63 58 LEU B O 1
ATOM 2264 N N . LEU B 1 60 ? 14.819 3.643 20.895 1.00 34.82 59 LEU B N 1
ATOM 2265 C CA . LEU B 1 60 ? 15.359 4.954 20.565 1.00 34.84 59 LEU B CA 1
ATOM 2266 C C . LEU B 1 60 ? 14.589 5.564 19.418 1.00 33.98 59 LEU B C 1
ATOM 2267 O O . LEU B 1 60 ? 14.425 4.927 18.345 1.00 36.16 59 LEU B O 1
ATOM 2272 N N . PRO B 1 61 ? 14.075 6.785 19.629 1.00 36.59 60 PRO B N 1
ATOM 2273 C CA . PRO B 1 61 ? 13.426 7.529 18.557 1.00 35.42 60 PRO B CA 1
ATOM 2274 C C . PRO B 1 61 ? 14.403 7.769 17.431 1.00 32.91 60 PRO B C 1
ATOM 2275 O O . PRO B 1 61 ? 15.565 8.088 17.703 1.00 34.67 60 PRO B O 1
ATOM 2279 N N . SER B 1 62 ? 13.952 7.611 16.190 1.00 33.99 61 SER B N 1
ATOM 2280 C CA . SER B 1 62 ? 14.842 7.805 15.017 1.00 34.55 61 SER B CA 1
ATOM 2281 C C . SER B 1 62 ? 15.349 9.261 14.873 1.00 36.24 61 SER B C 1
ATOM 2282 O O . SER B 1 62 ? 16.313 9.533 14.156 1.00 36.65 61 SER B O 1
ATOM 2285 N N . SER B 1 63 ? 14.699 10.181 15.589 1.00 35.91 62 SER B N 1
ATOM 2286 C CA . SER B 1 63 ? 15.081 11.593 15.648 1.00 36.71 62 SER B CA 1
ATOM 2287 C C . SER B 1 63 ? 16.435 11.850 16.324 1.00 35.85 62 SER B C 1
ATOM 2288 O O . SER B 1 63 ? 17.026 12.917 16.173 1.00 36.61 62 SER B O 1
ATOM 2291 N N . LEU B 1 64 ? 16.935 10.865 17.042 1.00 34.95 63 LEU B N 1
ATOM 2292 C CA . LEU B 1 64 ? 18.238 10.932 17.657 1.00 34.50 63 LEU B CA 1
ATOM 2293 C C . LEU B 1 64 ? 19.418 10.624 16.703 1.00 33.65 63 LEU B C 1
ATOM 2294 O O . LEU B 1 64 ? 20.571 10.665 17.119 1.00 36.01 63 LEU B O 1
ATOM 2299 N N . LYS B 1 65 ? 19.123 10.321 15.446 1.00 34.21 64 LYS B N 1
ATOM 2300 C CA . LYS B 1 65 ? 20.113 9.884 14.486 1.00 36.43 64 LYS B CA 1
ATOM 2301 C C . LYS B 1 65 ? 21.433 10.649 14.576 1.00 35.83 64 LYS B C 1
ATOM 2302 O O . LYS B 1 65 ? 22.489 10.055 14.833 1.00 37.68 64 LYS B O 1
ATOM 2308 N N . GLU B 1 66 ? 21.381 11.961 14.369 1.00 37.86 65 GLU B N 1
ATOM 2309 C CA . GLU B 1 66 ? 22.615 12.745 14.320 1.00 39.99 65 GLU B CA 1
ATOM 2310 C C . GLU B 1 66 ? 23.294 12.843 15.687 1.00 39.23 65 GLU B C 1
ATOM 2311 O O . GLU B 1 66 ? 24.522 12.801 15.795 1.00 40.46 65 GLU B O 1
ATOM 2317 N N . GLU B 1 67 ? 22.498 12.935 16.745 1.00 38.14 66 GLU B N 1
ATOM 2318 C CA . GLU B 1 67 ? 23.052 12.972 18.089 1.00 38.38 66 GLU B CA 1
ATOM 2319 C C . GLU B 1 67 ? 23.791 11.680 18.436 1.00 37.38 66 GLU B C 1
ATOM 2320 O O . GLU B 1 67 ? 24.889 11.737 18.975 1.00 36.95 66 GLU B O 1
ATOM 2326 N N . ILE B 1 68 ? 23.207 10.529 18.112 1.00 36.79 67 ILE B N 1
ATOM 2327 C CA . ILE B 1 68 ? 23.862 9.214 18.361 1.00 36.98 67 ILE B CA 1
ATOM 2328 C C . ILE B 1 68 ? 25.150 9.055 17.511 1.00 35.48 67 ILE B C 1
ATOM 2329 O O . ILE B 1 68 ? 26.184 8.574 17.983 1.00 37.33 67 ILE B O 1
ATOM 2334 N N . THR B 1 69 ? 25.083 9.483 16.269 1.00 37.39 68 THR B N 1
ATOM 2335 C CA . THR B 1 69 ? 26.230 9.430 15.381 1.00 38.01 68 THR B CA 1
ATOM 2336 C C . THR B 1 69 ? 27.384 10.275 15.907 1.00 37.44 68 THR B C 1
ATOM 2337 O O . THR B 1 69 ? 28.543 9.816 15.984 1.00 37.39 68 THR B O 1
ATOM 2341 N N . SER B 1 70 ? 27.087 11.518 16.292 1.00 32.82 69 SER B N 1
ATOM 2342 C CA . SER B 1 70 ? 28.136 12.384 16.751 1.00 35.99 69 SER B CA 1
ATOM 2343 C C . SER B 1 70 ? 28.702 11.871 18.067 1.00 36.60 69 SER B C 1
ATOM 2344 O O . SER B 1 70 ? 29.922 11.940 18.277 1.00 34.69 69 SER B O 1
ATOM 2347 N N . PHE B 1 71 ? 27.859 11.306 18.935 1.00 34.33 70 PHE B N 1
ATOM 2348 C CA . PHE B 1 71 ? 28.362 10.674 20.166 1.00 33.78 70 PHE B CA 1
ATOM 2349 C C . PHE B 1 71 ? 29.320 9.548 19.872 1.00 35.58 70 PHE B C 1
ATOM 2350 O O . PHE B 1 71 ? 30.381 9.494 20.441 1.00 36.17 70 PHE B O 1
ATOM 2358 N N . VAL B 1 72 ? 28.932 8.606 19.020 1.00 36.48 71 VAL B N 1
ATOM 2359 C CA . VAL B 1 72 ? 29.780 7.444 18.739 1.00 37.41 71 VAL B CA 1
ATOM 2360 C C . VAL B 1 72 ? 31.130 7.847 18.110 1.00 39.27 71 VAL B C 1
ATOM 2361 O O . VAL B 1 72 ? 32.168 7.341 18.515 1.00 36.55 71 VAL B O 1
ATOM 2365 N N . LEU B 1 73 ? 31.120 8.802 17.183 1.00 39.52 72 LEU B N 1
ATOM 2366 C CA . LEU B 1 73 ? 32.345 9.245 16.535 1.00 42.92 72 LEU B CA 1
ATOM 2367 C C . LEU B 1 73 ? 33.307 9.947 17.474 1.00 45.43 72 LEU B C 1
ATOM 2368 O O . LEU B 1 73 ? 34.536 9.839 17.332 1.00 46.26 72 LEU B O 1
ATOM 2373 N N . GLU B 1 74 ? 32.758 10.695 18.416 1.00 45.96 73 GLU B N 1
ATOM 2374 C CA . GLU B 1 74 ? 33.567 11.282 19.474 1.00 46.14 73 GLU B CA 1
ATOM 2375 C C . GLU B 1 74 ? 34.017 10.187 20.469 1.00 45.02 73 GLU B C 1
ATOM 2376 O O . GLU B 1 74 ? 35.144 10.180 20.846 1.00 44.31 73 GLU B O 1
ATOM 2379 N N . ASP B 1 75 ? 33.145 9.229 20.825 1.00 47.21 74 ASP B N 1
ATOM 2380 C CA . ASP B 1 75 ? 33.403 8.200 21.886 1.00 47.82 74 ASP B CA 1
ATOM 2381 C C . ASP B 1 75 ? 34.333 7.021 21.468 1.00 51.48 74 ASP B C 1
ATOM 2382 O O . ASP B 1 75 ? 35.241 6.623 22.206 1.00 50.76 74 ASP B O 1
ATOM 2387 N N . ALA B 1 76 ? 34.106 6.441 20.300 1.00 53.00 75 ALA B N 1
ATOM 2388 C CA . ALA B 1 76 ? 34.839 5.210 19.933 1.00 52.74 75 ALA B CA 1
ATOM 2389 C C . ALA B 1 76 ? 36.355 5.462 19.648 1.00 48.83 75 ALA B C 1
ATOM 2390 O O . ALA B 1 76 ? 36.730 6.427 18.956 1.00 47.90 75 ALA B O 1
ATOM 2392 N N . LYS B 1 77 ? 37.196 4.619 20.254 1.00 44.93 76 LYS B N 1
ATOM 2393 C CA . LYS B 1 77 ? 38.648 4.723 20.154 1.00 44.82 76 LYS B CA 1
ATOM 2394 C C . LYS B 1 77 ? 39.228 3.439 19.554 1.00 43.98 76 LYS B C 1
ATOM 2395 O O . LYS B 1 77 ? 38.875 2.323 19.944 1.00 41.54 76 LYS B O 1
ATOM 2398 N N . ILE B 1 78 ? 40.098 3.642 18.569 1.00 41.15 77 ILE B N 1
ATOM 2399 C CA . ILE B 1 78 ? 40.578 2.609 17.685 1.00 40.45 77 ILE B CA 1
ATOM 2400 C C . ILE B 1 78 ? 41.858 2.134 18.319 1.00 41.01 77 ILE B C 1
ATOM 2401 O O . ILE B 1 78 ? 42.704 2.923 18.754 1.00 39.14 77 ILE B O 1
ATOM 2406 N N . ARG B 1 79 ? 42.027 0.829 18.334 1.00 38.78 78 ARG B N 1
ATOM 2407 C CA . ARG B 1 79 ? 43.127 0.240 19.036 1.00 38.34 78 ARG B CA 1
ATOM 2408 C C . ARG B 1 79 ? 44.447 0.641 18.337 1.00 35.09 78 ARG B C 1
ATOM 2409 O O . ARG B 1 79 ? 44.459 0.836 17.138 1.00 31.59 78 ARG B O 1
ATOM 2417 N N . GLU B 1 80 ? 45.537 0.752 19.089 1.00 34.94 79 GLU B N 1
ATOM 2418 C CA . GLU B 1 80 ? 46.805 1.255 18.559 1.00 35.16 79 GLU B CA 1
ATOM 2419 C C . GLU B 1 80 ? 47.357 0.372 17.461 1.00 33.95 79 GLU B C 1
ATOM 2420 O O . GLU B 1 80 ? 47.265 -0.860 17.547 1.00 30.90 79 GLU B O 1
ATOM 2426 N N . GLY B 1 81 ? 47.897 1.009 16.415 1.00 30.90 80 GLY B N 1
ATOM 2427 C CA . GLY B 1 81 ? 48.516 0.294 15.319 1.00 29.60 80 GLY B CA 1
ATOM 2428 C C . GLY B 1 81 ? 47.573 -0.148 14.215 1.00 31.35 80 GLY B C 1
ATOM 2429 O O . GLY B 1 81 ? 48.008 -0.798 13.274 1.00 32.28 80 GLY B O 1
ATOM 2430 N N . PHE B 1 82 ? 46.287 0.166 14.321 1.00 32.88 81 PHE B N 1
ATOM 2431 C CA . PHE B 1 82 ? 45.319 -0.432 13.415 1.00 34.51 81 PHE B CA 1
ATOM 2432 C C . PHE B 1 82 ? 45.558 0.026 11.951 1.00 37.16 81 PHE B C 1
ATOM 2433 O O . PHE B 1 82 ? 45.645 -0.800 11.036 1.00 36.92 81 PHE B O 1
ATOM 2441 N N . ARG B 1 83 ? 45.682 1.329 11.748 1.00 37.91 82 ARG B N 1
ATOM 2442 C CA . ARG B 1 83 ? 45.951 1.889 10.419 1.00 41.53 82 ARG B CA 1
ATOM 2443 C C . ARG B 1 83 ? 47.205 1.329 9.762 1.00 41.02 82 ARG B C 1
ATOM 2444 O O . ARG B 1 83 ? 47.206 1.008 8.568 1.00 43.19 82 ARG B O 1
ATOM 2452 N N . GLU B 1 84 ? 48.275 1.240 10.542 1.00 37.57 83 GLU B N 1
ATOM 2453 C CA . GLU B 1 84 ? 49.522 0.666 10.074 1.00 37.86 83 GLU B CA 1
ATOM 2454 C C . GLU B 1 84 ? 49.350 -0.811 9.723 1.00 38.12 83 GLU B C 1
ATOM 2455 O O . GLU B 1 84 ? 49.917 -1.300 8.735 1.00 37.34 83 GLU B O 1
ATOM 2461 N N . PHE B 1 85 ? 48.552 -1.525 10.514 1.00 36.17 84 PHE B N 1
ATOM 2462 C CA . PHE B 1 85 ? 48.277 -2.902 10.196 1.00 34.54 84 PHE B CA 1
ATOM 2463 C C . PHE B 1 85 ? 47.556 -2.989 8.851 1.00 35.02 84 PHE B C 1
ATOM 2464 O O . PHE B 1 85 ? 47.869 -3.839 8.036 1.00 38.78 84 PHE B O 1
ATOM 2472 N N . VAL B 1 86 ? 46.606 -2.106 8.613 1.00 36.49 85 VAL B N 1
ATOM 2473 C CA . VAL B 1 86 ? 45.805 -2.192 7.390 1.00 36.73 85 VAL B CA 1
ATOM 2474 C C . VAL B 1 86 ? 46.646 -1.782 6.174 1.00 35.89 85 VAL B C 1
ATOM 2475 O O . VAL B 1 86 ? 46.554 -2.382 5.095 1.00 36.59 85 VAL B O 1
ATOM 2479 N N . ALA B 1 87 ? 47.508 -0.795 6.367 1.00 38.95 86 ALA B N 1
ATOM 2480 C CA . ALA B 1 87 ? 48.450 -0.399 5.322 1.00 38.10 86 ALA B CA 1
ATOM 2481 C C . ALA B 1 87 ? 49.331 -1.572 4.912 1.00 39.75 86 ALA B C 1
ATOM 2482 O O . ALA B 1 87 ? 49.594 -1.778 3.721 1.00 40.50 86 ALA B O 1
ATOM 2484 N N . PHE B 1 88 ? 49.787 -2.346 5.892 1.00 37.96 87 PHE B N 1
ATOM 2485 C CA . PHE B 1 88 ? 50.675 -3.443 5.607 1.00 38.02 87 PHE B CA 1
ATOM 2486 C C . PHE B 1 88 ? 49.939 -4.487 4.777 1.00 38.78 87 PHE B C 1
ATOM 2487 O O . PHE B 1 88 ? 50.442 -4.956 3.786 1.00 38.02 87 PHE B O 1
ATOM 2495 N N . ILE B 1 89 ? 48.731 -4.853 5.171 1.00 40.20 88 ILE B N 1
ATOM 2496 C CA . ILE B 1 89 ? 48.072 -5.956 4.480 1.00 40.24 88 ILE B CA 1
ATOM 2497 C C . ILE B 1 89 ? 47.604 -5.556 3.081 1.00 38.93 88 ILE B C 1
ATOM 2498 O O . ILE B 1 89 ? 47.611 -6.391 2.174 1.00 40.89 88 ILE B O 1
ATOM 2503 N N . ASN B 1 90 ? 47.227 -4.287 2.911 1.00 36.87 89 ASN B N 1
ATOM 2504 C CA . ASN B 1 90 ? 46.893 -3.715 1.602 1.00 37.40 89 ASN B CA 1
ATOM 2505 C C . ASN B 1 90 ? 48.101 -3.726 0.662 1.00 39.20 89 ASN B C 1
ATOM 2506 O O . ASN B 1 90 ? 48.009 -4.189 -0.466 1.00 40.07 89 ASN B O 1
ATOM 2511 N N . GLU B 1 91 ? 49.235 -3.226 1.146 1.00 39.27 90 GLU B N 1
ATOM 2512 C CA . GLU B 1 91 ? 50.477 -3.262 0.401 1.00 41.19 90 GLU B CA 1
ATOM 2513 C C . GLU B 1 91 ? 50.768 -4.653 -0.143 1.00 41.72 90 GLU B C 1
ATOM 2514 O O . GLU B 1 91 ? 51.281 -4.795 -1.261 1.00 37.95 90 GLU B O 1
ATOM 2520 N N . HIS B 1 92 ? 50.445 -5.676 0.649 1.00 41.39 91 HIS B N 1
ATOM 2521 C CA . HIS B 1 92 ? 50.717 -7.051 0.249 1.00 40.92 91 HIS B CA 1
ATOM 2522 C C . HIS B 1 92 ? 49.504 -7.765 -0.379 1.00 39.84 91 HIS B C 1
ATOM 2523 O O . HIS B 1 92 ? 49.545 -8.963 -0.659 1.00 38.56 91 HIS B O 1
ATOM 2530 N N . GLU B 1 93 ? 48.458 -7.004 -0.655 1.00 39.86 92 GLU B N 1
ATOM 2531 C CA . GLU B 1 93 ? 47.222 -7.533 -1.257 1.00 42.00 92 GLU B CA 1
ATOM 2532 C C . GLU B 1 93 ? 46.659 -8.783 -0.539 1.00 41.76 92 GLU B C 1
ATOM 2533 O O . GLU B 1 93 ? 46.203 -9.749 -1.171 1.00 42.96 92 GLU B O 1
ATOM 2539 N N . ILE B 1 94 ? 46.713 -8.749 0.790 1.00 38.71 93 ILE B N 1
ATOM 2540 C CA . ILE B 1 94 ? 46.096 -9.761 1.612 1.00 38.74 93 ILE B CA 1
ATOM 2541 C C . ILE B 1 94 ? 44.638 -9.287 1.844 1.00 38.38 93 ILE B C 1
ATOM 2542 O O . ILE B 1 94 ? 44.412 -8.153 2.300 1.00 38.51 93 ILE B O 1
ATOM 2547 N N . PRO B 1 95 ? 43.651 -10.119 1.450 1.00 34.73 94 PRO B N 1
ATOM 2548 C CA . PRO B 1 95 ? 42.271 -9.750 1.722 1.00 35.35 94 PRO B CA 1
ATOM 2549 C C . PRO B 1 95 ? 41.977 -9.525 3.233 1.00 35.44 94 PRO B C 1
ATOM 2550 O O . PRO B 1 95 ? 42.400 -10.318 4.095 1.00 31.98 94 PRO B O 1
ATOM 2554 N N . PHE B 1 96 ? 41.266 -8.435 3.517 1.00 33.69 95 PHE B N 1
ATOM 2555 C CA . PHE B 1 96 ? 40.918 -8.025 4.854 1.00 32.57 95 PHE B CA 1
ATOM 2556 C C . PHE B 1 96 ? 39.434 -7.613 4.895 1.00 33.60 95 PHE B C 1
ATOM 2557 O O . PHE B 1 96 ? 39.035 -6.678 4.202 1.00 34.89 95 PHE B O 1
ATOM 2565 N N . TYR B 1 97 ? 38.645 -8.318 5.709 1.00 31.89 96 TYR B N 1
ATOM 2566 C CA . TYR B 1 97 ? 37.217 -8.075 5.876 1.00 31.30 96 TYR B CA 1
ATOM 2567 C C . TYR B 1 97 ? 36.888 -7.852 7.346 1.00 33.35 96 TYR B C 1
ATOM 2568 O O . TYR B 1 97 ? 37.349 -8.576 8.241 1.00 32.85 96 TYR B O 1
ATOM 2577 N N . VAL B 1 98 ? 36.077 -6.834 7.598 1.00 32.07 97 VAL B N 1
ATOM 2578 C CA . VAL B 1 98 ? 35.535 -6.602 8.927 1.00 33.60 97 VAL B CA 1
ATOM 2579 C C . VAL B 1 98 ? 34.122 -7.228 8.996 1.00 33.06 97 VAL B C 1
ATOM 2580 O O . VAL B 1 98 ? 33.290 -7.019 8.108 1.00 35.37 97 VAL B O 1
ATOM 2584 N N . ILE B 1 99 ? 33.860 -7.998 10.037 1.00 33.20 98 ILE B N 1
ATOM 2585 C CA . ILE B 1 99 ? 32.528 -8.568 10.260 1.00 33.83 98 ILE B CA 1
ATOM 2586 C C . ILE B 1 99 ? 32.096 -8.141 11.649 1.00 35.71 98 ILE B C 1
ATOM 2587 O O . ILE B 1 99 ? 32.721 -8.492 12.653 1.00 35.31 98 ILE B O 1
ATOM 2592 N N . SER B 1 100 ? 30.979 -7.412 11.717 1.00 36.37 99 SER B N 1
ATOM 2593 C CA . SER B 1 100 ? 30.599 -6.687 12.897 1.00 33.76 99 SER B CA 1
ATOM 2594 C C . SER B 1 100 ? 29.102 -6.824 13.199 1.00 35.81 99 SER B C 1
ATOM 2595 O O . SER B 1 100 ? 28.274 -6.824 12.291 1.00 34.94 99 SER B O 1
ATOM 2598 N N . GLY B 1 101 ? 28.765 -6.919 14.477 1.00 36.96 100 GLY B N 1
ATOM 2599 C CA . GLY B 1 101 ? 27.382 -6.913 14.925 1.00 36.77 100 GLY B CA 1
ATOM 2600 C C . GLY B 1 101 ? 26.882 -5.487 15.068 1.00 37.60 100 GLY B C 1
ATOM 2601 O O . GLY B 1 101 ? 25.728 -5.272 15.422 1.00 39.72 100 GLY B O 1
ATOM 2602 N N . GLY B 1 102 ? 27.754 -4.509 14.826 1.00 37.32 101 GLY B N 1
ATOM 2603 C CA . GLY B 1 102 ? 27.375 -3.095 14.899 1.00 36.40 101 GLY B CA 1
ATOM 2604 C C . GLY B 1 102 ? 26.596 -2.629 13.695 1.00 36.56 101 GLY B C 1
ATOM 2605 O O . GLY B 1 102 ? 26.278 -3.421 12.810 1.00 37.28 101 GLY B O 1
ATOM 2614 N N . ASP B 1 104 ? 25.846 0.151 10.489 1.00 38.66 103 ASP B N 1
ATOM 2615 C CA . ASP B 1 104 ? 26.497 0.923 9.414 1.00 38.87 103 ASP B CA 1
ATOM 2616 C C . ASP B 1 104 ? 26.744 2.387 9.764 1.00 38.15 103 ASP B C 1
ATOM 2617 O O . ASP B 1 104 ? 27.794 2.946 9.429 1.00 37.88 103 ASP B O 1
ATOM 2622 N N . PHE B 1 105 ? 25.767 3.021 10.415 1.00 39.17 104 PHE B N 1
ATOM 2623 C CA . PHE B 1 105 ? 25.818 4.468 10.647 1.00 38.59 104 PHE B CA 1
ATOM 2624 C C . PHE B 1 105 ? 26.964 4.912 11.543 1.00 38.45 104 PHE B C 1
ATOM 2625 O O . PHE B 1 105 ? 27.389 6.088 11.488 1.00 38.27 104 PHE B O 1
ATOM 2633 N N . PHE B 1 106 ? 27.530 3.971 12.313 1.00 37.43 105 PHE B N 1
ATOM 2634 C CA . PHE B 1 106 ? 28.813 4.209 13.003 1.00 38.21 105 PHE B CA 1
ATOM 2635 C C . PHE B 1 106 ? 30.006 3.414 12.568 1.00 37.67 105 PHE B C 1
ATOM 2636 O O . PHE B 1 106 ? 31.121 3.909 12.604 1.00 35.33 105 PHE B O 1
ATOM 2644 N N . VAL B 1 107 ? 29.801 2.196 12.075 1.00 40.04 106 VAL B N 1
ATOM 2645 C CA . VAL B 1 107 ? 30.935 1.378 11.626 1.00 35.92 106 VAL B CA 1
ATOM 2646 C C . VAL B 1 107 ? 31.591 1.922 10.390 1.00 37.63 106 VAL B C 1
ATOM 2647 O O . VAL B 1 107 ? 32.822 1.945 10.280 1.00 38.73 106 VAL B O 1
ATOM 2651 N N . TYR B 1 108 ? 30.789 2.358 9.431 1.00 38.05 107 TYR B N 1
ATOM 2652 C CA . TYR B 1 108 ? 31.368 2.970 8.266 1.00 37.28 107 TYR B CA 1
ATOM 2653 C C . TYR B 1 108 ? 32.214 4.221 8.566 1.00 38.11 107 TYR B C 1
ATOM 2654 O O . TYR B 1 108 ? 33.372 4.290 8.141 1.00 36.49 107 TYR B O 1
ATOM 2663 N N . PRO B 1 109 ? 31.636 5.245 9.207 1.00 38.67 108 PRO B N 1
ATOM 2664 C CA . PRO B 1 109 ? 32.481 6.443 9.383 1.00 38.17 108 PRO B CA 1
ATOM 2665 C C . PRO B 1 109 ? 33.693 6.207 10.293 1.00 38.49 108 PRO B C 1
ATOM 2666 O O . PRO B 1 109 ? 34.762 6.783 10.065 1.00 40.28 108 PRO B O 1
ATOM 2670 N N . LEU B 1 110 ? 33.562 5.327 11.283 1.00 39.04 109 LEU B N 1
ATOM 2671 C CA . LEU B 1 110 ? 34.718 4.985 12.093 1.00 38.16 109 LEU B CA 1
ATOM 2672 C C . LEU B 1 110 ? 35.828 4.364 11.265 1.00 39.24 109 LEU B C 1
ATOM 2673 O O . LEU B 1 110 ? 36.976 4.521 11.616 1.00 38.40 109 LEU B O 1
ATOM 2678 N N . LEU B 1 111 ? 35.500 3.662 10.179 1.00 38.26 110 LEU B N 1
ATOM 2679 C CA . LEU B 1 111 ? 36.517 3.013 9.341 1.00 38.27 110 LEU B CA 1
ATOM 2680 C C . LEU B 1 111 ? 36.829 3.776 8.069 1.00 38.29 110 LEU B C 1
ATOM 2681 O O . LEU B 1 111 ? 37.632 3.315 7.234 1.00 36.25 110 LEU B O 1
ATOM 2686 N N . GLU B 1 112 ? 36.207 4.934 7.906 1.00 40.29 111 GLU B N 1
ATOM 2687 C CA . GLU B 1 112 ? 36.385 5.702 6.684 1.00 40.99 111 GLU B CA 1
ATOM 2688 C C . GLU B 1 112 ? 37.827 6.051 6.532 1.00 42.34 111 GLU B C 1
ATOM 2689 O O . GLU B 1 112 ? 38.481 6.502 7.478 1.00 44.48 111 GLU B O 1
ATOM 2695 N N . GLY B 1 113 ? 38.321 5.834 5.329 1.00 39.78 112 GLY B N 1
ATOM 2696 C CA . GLY B 1 113 ? 39.684 6.095 5.029 1.00 41.02 112 GLY B CA 1
ATOM 2697 C C . GLY B 1 113 ? 40.558 4.919 5.384 1.00 39.42 112 GLY B C 1
ATOM 2698 O O . GLY B 1 113 ? 41.734 4.971 5.139 1.00 39.22 112 GLY B O 1
ATOM 2699 N N . ILE B 1 114 ? 40.002 3.846 5.946 1.00 36.64 113 ILE B N 1
ATOM 2700 C CA . ILE B 1 114 ? 40.811 2.718 6.366 1.00 36.76 113 ILE B CA 1
ATOM 2701 C C . ILE B 1 114 ? 40.358 1.432 5.695 1.00 36.85 113 ILE B C 1
ATOM 2702 O O . ILE B 1 114 ? 41.149 0.721 5.079 1.00 36.07 113 ILE B O 1
ATOM 2707 N N . VAL B 1 115 ? 39.071 1.123 5.850 1.00 36.35 114 VAL B N 1
ATOM 2708 C CA . VAL B 1 115 ? 38.463 -0.042 5.247 1.00 36.38 114 VAL B CA 1
ATOM 2709 C C . VAL B 1 115 ? 37.273 0.443 4.432 1.00 35.09 114 VAL B C 1
ATOM 2710 O O . VAL B 1 115 ? 36.409 1.159 4.974 1.00 34.69 114 VAL B O 1
ATOM 2714 N N . GLU B 1 116 ? 37.198 0.000 3.174 1.00 35.86 115 GLU B N 1
ATOM 2715 C CA . GLU B 1 116 ? 36.082 0.341 2.297 1.00 37.52 115 GLU B CA 1
ATOM 2716 C C . GLU B 1 116 ? 34.799 -0.425 2.658 1.00 35.69 115 GLU B C 1
ATOM 2717 O O . GLU B 1 116 ? 34.829 -1.547 3.215 1.00 33.30 115 GLU B O 1
ATOM 2723 N N . LYS B 1 117 ? 33.668 0.175 2.296 1.00 33.30 116 LYS B N 1
ATOM 2724 C CA . LYS B 1 117 ? 32.356 -0.395 2.528 1.00 35.11 116 LYS B CA 1
ATOM 2725 C C . LYS B 1 117 ? 32.241 -1.850 2.013 1.00 36.67 116 LYS B C 1
ATOM 2726 O O . LYS B 1 117 ? 31.612 -2.692 2.663 1.00 39.67 116 LYS B O 1
ATOM 2732 N N . ASP B 1 118 ? 32.812 -2.138 0.844 1.00 35.78 117 ASP B N 1
ATOM 2733 C CA . ASP B 1 118 ? 32.721 -3.494 0.273 1.00 37.00 117 ASP B CA 1
ATOM 2734 C C . ASP B 1 118 ? 33.578 -4.541 0.987 1.00 35.84 117 ASP B C 1
ATOM 2735 O O . ASP B 1 118 ? 33.663 -5.665 0.517 1.00 36.31 117 ASP B O 1
ATOM 2740 N N . ARG B 1 119 ? 34.208 -4.163 2.098 1.00 37.09 118 ARG B N 1
ATOM 2741 C CA . ARG B 1 119 ? 34.991 -5.089 2.938 1.00 33.27 118 ARG B CA 1
ATOM 2742 C C . ARG B 1 119 ? 34.452 -5.085 4.343 1.00 33.37 118 ARG B C 1
ATOM 2743 O O . ARG B 1 119 ? 35.081 -5.570 5.270 1.00 34.97 118 ARG B O 1
ATOM 2751 N N . ILE B 1 120 ? 33.249 -4.558 4.494 1.00 34.21 119 ILE B N 1
ATOM 2752 C CA . ILE B 1 120 ? 32.606 -4.448 5.803 1.00 35.25 119 ILE B CA 1
ATOM 2753 C C . ILE B 1 120 ? 31.255 -5.149 5.757 1.00 33.07 119 ILE B C 1
ATOM 2754 O O . ILE B 1 120 ? 30.399 -4.780 4.943 1.00 35.18 119 ILE B O 1
ATOM 2759 N N . TYR B 1 121 ? 31.091 -6.175 6.595 1.00 33.12 120 TYR B N 1
ATOM 2760 C CA . TYR B 1 121 ? 29.799 -6.838 6.810 1.00 32.55 120 TYR B CA 1
ATOM 2761 C C . TYR B 1 121 ? 29.270 -6.404 8.166 1.00 35.08 120 TYR B C 1
ATOM 2762 O O . TYR B 1 121 ? 29.830 -6.739 9.214 1.00 34.45 120 TYR B O 1
ATOM 2771 N N . CYS B 1 122 ? 28.181 -5.648 8.173 1.00 33.34 121 CYS B N 1
ATOM 2772 C CA . CYS B 1 122 ? 27.614 -5.226 9.437 1.00 33.71 121 CYS B CA 1
ATOM 2773 C C . CYS B 1 122 ? 26.118 -5.078 9.267 1.00 35.54 121 CYS B C 1
ATOM 2774 O O . CYS B 1 122 ? 25.578 -5.356 8.214 1.00 34.31 121 CYS B O 1
ATOM 2777 N N . ASN B 1 123 ? 25.449 -4.653 10.323 1.00 37.05 122 ASN B N 1
ATOM 2778 C CA . ASN B 1 123 ? 24.017 -4.461 10.242 1.00 35.10 122 ASN B CA 1
ATOM 2779 C C . ASN B 1 123 ? 23.642 -3.055 9.831 1.00 35.38 122 ASN B C 1
ATOM 2780 O O . ASN B 1 123 ? 24.487 -2.160 9.771 1.00 33.62 122 ASN B O 1
ATOM 2785 N N . HIS B 1 124 ? 22.345 -2.872 9.581 1.00 36.68 123 HIS B N 1
ATOM 2786 C CA . HIS B 1 124 ? 21.806 -1.620 9.076 1.00 38.90 123 HIS B CA 1
ATOM 2787 C C . HIS B 1 124 ? 20.736 -1.064 10.020 1.00 40.29 123 HIS B C 1
ATOM 2788 O O . HIS B 1 124 ? 19.779 -1.755 10.345 1.00 38.31 123 HIS B O 1
ATOM 2795 N N . ALA B 1 125 ? 20.917 0.183 10.453 1.00 38.48 124 ALA B N 1
ATOM 2796 C CA . ALA B 1 125 ? 19.902 0.920 11.214 1.00 37.06 124 ALA B CA 1
ATOM 2797 C C . ALA B 1 125 ? 19.163 1.861 10.276 1.00 40.06 124 ALA B C 1
ATOM 2798 O O . ALA B 1 125 ? 19.781 2.584 9.523 1.00 40.87 124 ALA B O 1
ATOM 2800 N N . SER B 1 126 ? 17.838 1.737 10.268 1.00 39.01 125 SER B N 1
ATOM 2801 C CA . SER B 1 126 ? 16.933 2.563 9.466 1.00 42.87 125 SER B CA 1
ATOM 2802 C C . SER B 1 126 ? 16.315 3.588 10.400 1.00 39.94 125 SER B C 1
ATOM 2803 O O . SER B 1 126 ? 15.847 3.257 11.500 1.00 37.78 125 SER B O 1
ATOM 2806 N N . PHE B 1 127 ? 16.343 4.833 9.970 1.00 41.54 126 PHE B N 1
ATOM 2807 C CA . PHE B 1 127 ? 15.731 5.927 10.714 1.00 40.64 126 PHE B CA 1
ATOM 2808 C C . PHE B 1 127 ? 14.464 6.449 10.088 1.00 42.90 126 PHE B C 1
ATOM 2809 O O . PHE B 1 127 ? 14.068 7.577 10.328 1.00 42.14 126 PHE B O 1
ATOM 2817 N N . ASP B 1 128 ? 13.795 5.609 9.307 1.00 45.92 127 ASP B N 1
ATOM 2818 C CA . ASP B 1 128 ? 12.620 6.053 8.556 1.00 46.85 127 ASP B CA 1
ATOM 2819 C C . ASP B 1 128 ? 11.325 5.975 9.338 1.00 44.99 127 ASP B C 1
ATOM 2820 O O . ASP B 1 128 ? 10.401 6.665 8.997 1.00 42.93 127 ASP B O 1
ATOM 2825 N N . ASN B 1 129 ? 11.268 5.164 10.395 1.00 42.70 128 ASN B N 1
ATOM 2826 C CA . ASN B 1 129 ? 10.076 5.081 11.257 1.00 41.28 128 ASN B CA 1
ATOM 2827 C C . ASN B 1 129 ? 10.295 5.884 12.528 1.00 39.49 128 ASN B C 1
ATOM 2828 O O . ASN B 1 129 ? 11.400 6.385 12.777 1.00 39.04 128 ASN B O 1
ATOM 2832 N N . ASP B 1 130 ? 9.269 5.989 13.367 1.00 36.03 129 ASP B N 1
ATOM 2833 C CA . ASP B 1 130 ? 9.413 6.790 14.590 1.00 35.29 129 ASP B CA 1
ATOM 2834 C C . ASP B 1 130 ? 10.572 6.340 15.482 1.00 34.74 129 ASP B C 1
ATOM 2835 O O . ASP B 1 130 ? 11.233 7.172 16.101 1.00 34.70 129 ASP B O 1
ATOM 2840 N N . TYR B 1 131 ? 10.772 5.021 15.551 1.00 36.38 130 TYR B N 1
ATOM 2841 C CA . TYR B 1 131 ? 11.838 4.396 16.323 1.00 34.60 130 TYR B CA 1
ATOM 2842 C C . TYR B 1 131 ? 12.794 3.618 15.425 1.00 33.83 130 TYR B C 1
ATOM 2843 O O . TYR B 1 131 ? 12.429 3.134 14.367 1.00 34.88 130 TYR B O 1
ATOM 2852 N N . ILE B 1 132 ? 14.032 3.487 15.885 1.00 36.29 131 ILE B N 1
ATOM 2853 C CA . ILE B 1 132 ? 15.104 2.918 15.074 1.00 35.39 131 ILE B CA 1
ATOM 2854 C C . ILE B 1 132 ? 14.742 1.464 14.808 1.00 34.90 131 ILE B C 1
ATOM 2855 O O . ILE B 1 132 ? 14.287 0.761 15.706 1.00 33.02 131 ILE B O 1
ATOM 2860 N N . HIS B 1 133 ? 14.874 1.073 13.536 1.00 35.62 132 HIS B N 1
ATOM 2861 C CA . HIS B 1 133 ? 14.605 -0.275 13.078 1.00 37.23 132 HIS B CA 1
ATOM 2862 C C . HIS B 1 133 ? 15.870 -0.927 12.526 1.00 35.13 132 HIS B C 1
ATOM 2863 O O . HIS B 1 133 ? 16.581 -0.327 11.755 1.00 36.59 132 HIS B O 1
ATOM 2870 N N . ILE B 1 134 ? 16.126 -2.180 12.873 1.00 38.15 133 ILE B N 1
ATOM 2871 C CA . ILE B 1 134 ? 17.380 -2.818 12.408 1.00 39.03 133 ILE B CA 1
ATOM 2872 C C . ILE B 1 134 ? 17.051 -3.777 11.268 1.00 40.30 133 ILE B C 1
ATOM 2873 O O . ILE B 1 134 ? 16.147 -4.607 11.382 1.00 41.56 133 ILE B O 1
ATOM 2878 N N . ASP B 1 135 ? 17.775 -3.649 10.158 1.00 40.81 134 ASP B N 1
ATOM 2879 C CA . ASP B 1 135 ? 17.809 -4.706 9.132 1.00 43.38 134 ASP B CA 1
ATOM 2880 C C . ASP B 1 135 ? 19.134 -5.517 9.254 1.00 42.55 134 ASP B C 1
ATOM 2881 O O . ASP B 1 135 ? 20.213 -4.960 9.561 1.00 37.57 134 ASP B O 1
ATOM 2886 N N . TRP B 1 136 ? 19.041 -6.808 8.953 1.00 40.14 135 TRP B N 1
ATOM 2887 C CA . TRP B 1 136 ? 20.131 -7.772 9.171 1.00 39.09 135 TRP B CA 1
ATOM 2888 C C . TRP B 1 136 ? 20.479 -8.440 7.857 1.00 39.37 135 TRP B C 1
ATOM 2889 O O . TRP B 1 136 ? 19.987 -9.526 7.575 1.00 40.33 135 TRP B O 1
ATOM 2900 N N . PRO B 1 137 ? 21.268 -7.757 7.016 1.00 40.22 136 PRO B N 1
ATOM 2901 C CA . PRO B 1 137 ? 21.526 -8.272 5.676 1.00 39.12 136 PRO B CA 1
ATOM 2902 C C . PRO B 1 137 ? 22.448 -9.491 5.622 1.00 37.47 136 PRO B C 1
ATOM 2903 O O . PRO B 1 137 ? 22.556 -10.116 4.589 1.00 35.99 136 PRO B O 1
ATOM 2907 N N . HIS B 1 138 ? 23.080 -9.835 6.730 1.00 35.27 137 HIS B N 1
ATOM 2908 C CA . HIS B 1 138 ? 24.047 -10.905 6.744 1.00 37.50 137 HIS B CA 1
ATOM 2909 C C . HIS B 1 138 ? 23.649 -11.948 7.809 1.00 37.24 137 HIS B C 1
ATOM 2910 O O . HIS B 1 138 ? 24.473 -12.420 8.551 1.00 39.99 137 HIS B O 1
ATOM 2917 N N . SER B 1 139 ? 22.381 -12.328 7.825 1.00 38.68 138 SER B N 1
ATOM 2918 C CA . SER B 1 139 ? 21.888 -13.182 8.890 1.00 38.90 138 SER B CA 1
ATOM 2919 C C . SER B 1 139 ? 22.275 -14.646 8.618 1.00 38.40 138 SER B C 1
ATOM 2920 O O . SER B 1 139 ? 22.844 -14.984 7.569 1.00 36.99 138 SER B O 1
ATOM 2923 N N . CYS B 1 140 ? 22.013 -15.484 9.613 1.00 37.31 139 CYS B N 1
ATOM 2924 C CA . CYS B 1 140 ? 22.417 -16.870 9.628 1.00 37.09 139 CYS B CA 1
ATOM 2925 C C . CYS B 1 140 ? 21.955 -17.630 8.429 1.00 39.20 139 CYS B C 1
ATOM 2926 O O . CYS B 1 140 ? 20.812 -17.491 8.019 1.00 35.71 139 CYS B O 1
ATOM 2929 N N . LYS B 1 141 ? 22.843 -18.468 7.900 1.00 37.36 140 LYS B N 1
ATOM 2930 C CA . LYS B 1 141 ? 22.506 -19.341 6.810 1.00 41.25 140 LYS B CA 1
ATOM 2931 C C . LYS B 1 141 ? 23.043 -20.743 7.160 1.00 41.65 140 LYS B C 1
ATOM 2932 O O . LYS B 1 141 ? 23.674 -20.930 8.213 1.00 42.79 140 LYS B O 1
ATOM 2938 N N . GLY B 1 142 ? 22.740 -21.729 6.327 1.00 39.27 141 GLY B N 1
ATOM 2939 C CA . GLY B 1 142 ? 23.261 -23.092 6.510 1.00 40.43 141 GLY B CA 1
ATOM 2940 C C . GLY B 1 142 ? 22.787 -23.721 7.818 1.00 41.13 141 GLY B C 1
ATOM 2941 O O . GLY B 1 142 ? 21.589 -23.729 8.125 1.00 40.33 141 GLY B O 1
ATOM 2942 N N . THR B 1 143 ? 23.729 -24.222 8.614 1.00 41.61 142 THR B N 1
ATOM 2943 C CA . THR B 1 143 ? 23.370 -24.938 9.842 1.00 42.85 142 THR B CA 1
ATOM 2944 C C . THR B 1 143 ? 23.256 -24.043 11.079 1.00 43.26 142 THR B C 1
ATOM 2945 O O . THR B 1 143 ? 22.760 -24.512 12.119 1.00 46.25 142 THR B O 1
ATOM 2949 N N . CYS B 1 144 ? 23.655 -22.769 10.974 1.00 40.33 143 CYS B N 1
ATOM 2950 C CA . CYS B 1 144 ? 23.614 -21.862 12.127 1.00 41.94 143 CYS B CA 1
ATOM 2951 C C . CYS B 1 144 ? 22.188 -21.548 12.573 1.00 43.31 143 CYS B C 1
ATOM 2952 O O . CYS B 1 144 ? 21.369 -21.044 11.800 1.00 44.76 143 CYS B O 1
ATOM 2955 N N . SER B 1 145 ? 21.886 -21.876 13.822 1.00 44.70 144 SER B N 1
ATOM 2956 C CA . SER B 1 145 ? 20.554 -21.634 14.343 1.00 48.82 144 SER B CA 1
ATOM 2957 C C . SER B 1 145 ? 20.548 -20.629 15.479 1.00 48.82 144 SER B C 1
ATOM 2958 O O . SER B 1 145 ? 19.501 -20.438 16.112 1.00 50.47 144 SER B O 1
ATOM 2961 N N . ASN B 1 146 ? 21.674 -19.982 15.759 1.00 48.69 145 ASN B N 1
ATOM 2962 C CA . ASN B 1 146 ? 21.690 -19.182 16.979 1.00 49.15 145 ASN B CA 1
ATOM 2963 C C . ASN B 1 146 ? 21.376 -17.713 16.797 1.00 45.16 145 ASN B C 1
ATOM 2964 O O . ASN B 1 146 ? 21.709 -16.903 17.664 1.00 44.59 145 ASN B O 1
ATOM 2969 N N . GLN B 1 147 ? 20.681 -17.379 15.709 1.00 42.63 146 GLN B N 1
ATOM 2970 C CA . GLN B 1 147 ? 20.048 -16.056 15.587 1.00 45.24 146 GLN B CA 1
ATOM 2971 C C . GLN B 1 147 ? 21.002 -14.901 15.880 1.00 43.12 146 GLN B C 1
ATOM 2972 O O . GLN B 1 147 ? 20.684 -13.938 16.633 1.00 40.98 146 GLN B O 1
ATOM 2978 N N . CYS B 1 148 ? 22.178 -15.016 15.262 1.00 41.05 147 CYS B N 1
ATOM 2979 C CA . CYS B 1 148 ? 23.295 -14.104 15.437 1.00 38.96 147 CYS B CA 1
ATOM 2980 C C . CYS B 1 148 ? 23.050 -12.666 15.036 1.00 39.23 147 CYS B C 1
ATOM 2981 O O . CYS B 1 148 ? 23.715 -11.764 15.544 1.00 41.12 147 CYS B O 1
ATOM 2984 N N . GLY B 1 149 ? 22.164 -12.427 14.086 1.00 42.25 148 GLY B N 1
ATOM 2985 C CA . GLY B 1 149 ? 21.995 -11.060 13.548 1.00 41.67 148 GLY B CA 1
ATOM 2986 C C . GLY B 1 149 ? 22.899 -10.893 12.349 1.00 39.71 148 GLY B C 1
ATOM 2987 O O . GLY B 1 149 ? 22.457 -11.005 11.193 1.00 42.82 148 GLY B O 1
ATOM 2988 N N . CYS B 1 150 ? 24.172 -10.616 12.627 1.00 38.41 149 CYS B N 1
ATOM 2989 C CA . CYS B 1 150 ? 25.218 -10.721 11.632 1.00 37.89 149 CYS B CA 1
ATOM 2990 C C . CYS B 1 150 ? 26.002 -12.023 11.960 1.00 39.24 149 CYS B C 1
ATOM 2991 O O . CYS B 1 150 ? 26.668 -12.094 13.003 1.00 39.27 149 CYS B O 1
ATOM 2994 N N . CYS B 1 151 ? 25.848 -13.062 11.117 1.00 36.85 150 CYS B N 1
ATOM 2995 C CA . CYS B 1 151 ? 26.370 -14.389 11.419 1.00 36.52 150 CYS B CA 1
ATOM 2996 C C . CYS B 1 151 ? 27.785 -14.573 10.873 1.00 36.34 150 CYS B C 1
ATOM 2997 O O . CYS B 1 151 ? 27.960 -14.754 9.676 1.00 37.14 150 CYS B O 1
ATOM 3000 N N . LYS B 1 152 ? 28.785 -14.602 11.737 1.00 36.61 151 LYS B N 1
ATOM 3001 C CA . LYS B 1 152 ? 30.183 -14.620 11.260 1.00 37.99 151 LYS B CA 1
ATOM 3002 C C . LYS B 1 152 ? 30.481 -15.916 10.604 1.00 37.05 151 LYS B C 1
ATOM 3003 O O . LYS B 1 152 ? 31.116 -15.924 9.555 1.00 36.29 151 LYS B O 1
ATOM 3009 N N . PRO B 1 153 ? 30.088 -17.054 11.242 1.00 38.14 152 PRO B N 1
ATOM 3010 C CA . PRO B 1 153 ? 30.283 -18.300 10.509 1.00 35.13 152 PRO B CA 1
ATOM 3011 C C . PRO B 1 153 ? 29.683 -18.302 9.094 1.00 34.86 152 PRO B C 1
ATOM 3012 O O . PRO B 1 153 ? 30.356 -18.716 8.149 1.00 36.08 152 PRO B O 1
ATOM 3016 N N . SER B 1 154 ? 28.445 -17.855 8.945 1.00 34.68 153 SER B N 1
ATOM 3017 C CA . SER B 1 154 ? 27.812 -17.804 7.621 1.00 36.33 153 SER B CA 1
ATOM 3018 C C . SER B 1 154 ? 28.607 -16.916 6.642 1.00 36.50 153 SER B C 1
ATOM 3019 O O . SER B 1 154 ? 28.823 -17.291 5.482 1.00 36.36 153 SER B O 1
ATOM 3022 N N . VAL B 1 155 ? 29.077 -15.768 7.111 1.00 34.17 154 VAL B N 1
ATOM 3023 C CA . VAL B 1 155 ? 29.876 -14.877 6.234 1.00 35.49 154 VAL B CA 1
ATOM 3024 C C . VAL B 1 155 ? 31.230 -15.521 5.876 1.00 33.29 154 VAL B C 1
ATOM 3025 O O . VAL B 1 155 ? 31.712 -15.447 4.737 1.00 31.49 154 VAL B O 1
ATOM 3029 N N . ILE B 1 156 ? 31.865 -16.145 6.847 1.00 32.65 155 ILE B N 1
ATOM 3030 C CA . ILE B 1 156 ? 33.134 -16.854 6.543 1.00 36.35 155 ILE B CA 1
ATOM 3031 C C . ILE B 1 156 ? 32.905 -17.907 5.465 1.00 33.61 155 ILE B C 1
ATOM 3032 O O . ILE B 1 156 ? 33.637 -18.010 4.481 1.00 35.36 155 ILE B O 1
ATOM 3037 N N . HIS B 1 157 ? 31.862 -18.696 5.621 1.00 34.32 156 HIS B N 1
ATOM 3038 C CA . HIS B 1 157 ? 31.544 -19.653 4.584 1.00 33.03 156 HIS B CA 1
ATOM 3039 C C . HIS B 1 157 ? 31.266 -18.985 3.220 1.00 35.07 156 HIS B C 1
ATOM 3040 O O . HIS B 1 157 ? 31.722 -19.496 2.199 1.00 36.37 156 HIS B O 1
ATOM 3047 N N . GLU B 1 158 ? 30.546 -17.856 3.192 1.00 34.75 157 GLU B N 1
ATOM 3048 C CA A GLU B 1 158 ? 30.290 -17.172 1.909 0.70 36.67 157 GLU B CA 1
ATOM 3049 C CA B GLU B 1 158 ? 30.299 -17.064 1.953 0.30 34.91 157 GLU B CA 1
ATOM 3050 C C . GLU B 1 158 ? 31.611 -16.679 1.250 1.00 36.44 157 GLU B C 1
ATOM 3051 O O . GLU B 1 158 ? 31.709 -16.637 0.022 1.00 32.32 157 GLU B O 1
ATOM 3062 N N . LEU B 1 159 ? 32.619 -16.373 2.066 1.00 37.58 158 LEU B N 1
ATOM 3063 C CA . LEU B 1 159 ? 33.931 -15.888 1.604 1.00 37.18 158 LEU B CA 1
ATOM 3064 C C . LEU B 1 159 ? 34.966 -16.973 1.375 1.00 37.62 158 LEU B C 1
ATOM 3065 O O . LEU B 1 159 ? 36.039 -16.695 0.873 1.00 37.68 158 LEU B O 1
ATOM 3070 N N . SER B 1 160 ? 34.644 -18.203 1.747 1.00 38.75 159 SER B N 1
ATOM 3071 C CA A SER B 1 160 ? 35.569 -19.346 1.642 0.70 38.85 159 SER B CA 1
ATOM 3072 C CA B SER B 1 160 ? 35.633 -19.273 1.641 0.30 37.34 159 SER B CA 1
ATOM 3073 C C . SER B 1 160 ? 35.799 -19.747 0.191 1.00 37.44 159 SER B C 1
ATOM 3074 O O . SER B 1 160 ? 34.846 -19.766 -0.593 1.00 34.59 159 SER B O 1
ATOM 3079 N N . GLU B 1 161 ? 37.048 -20.088 -0.140 1.00 36.66 160 GLU B N 1
ATOM 3080 C CA . GLU B 1 161 ? 37.440 -20.636 -1.409 1.00 37.42 160 GLU B CA 1
ATOM 3081 C C . GLU B 1 161 ? 38.627 -21.561 -1.198 1.00 34.73 160 GLU B C 1
ATOM 3082 O O . GLU B 1 161 ? 39.287 -21.502 -0.164 1.00 35.91 160 GLU B O 1
ATOM 3088 N N . PRO B 1 162 ? 38.943 -22.368 -2.213 1.00 34.95 161 PRO B N 1
ATOM 3089 C CA . PRO B 1 162 ? 40.157 -23.173 -2.101 1.00 35.44 161 PRO B CA 1
ATOM 3090 C C . PRO B 1 162 ? 41.388 -22.330 -1.839 1.00 35.03 161 PRO B C 1
ATOM 3091 O O . PRO B 1 162 ? 41.381 -21.119 -2.121 1.00 31.52 161 PRO B O 1
ATOM 3095 N N . ASN B 1 163 ? 42.400 -22.980 -1.265 1.00 35.35 162 ASN B N 1
ATOM 3096 C CA . ASN B 1 163 ? 43.739 -22.416 -1.091 1.00 40.61 162 ASN B CA 1
ATOM 3097 C C . ASN B 1 163 ? 43.848 -21.177 -0.207 1.00 39.69 162 ASN B C 1
ATOM 3098 O O . ASN B 1 163 ? 44.695 -20.331 -0.467 1.00 40.90 162 ASN B O 1
ATOM 3103 N N . GLN B 1 164 ? 42.995 -21.059 0.810 1.00 38.73 163 GLN B N 1
ATOM 3104 C CA . GLN B 1 164 ? 43.072 -19.933 1.763 1.00 37.67 163 GLN B CA 1
ATOM 3105 C C . GLN B 1 164 ? 43.743 -20.331 3.075 1.00 35.11 163 GLN B C 1
ATOM 3106 O O . GLN B 1 164 ? 43.594 -21.459 3.549 1.00 37.04 163 GLN B O 1
ATOM 3112 N N . TYR B 1 165 ? 44.457 -19.386 3.665 1.00 34.55 164 TYR B N 1
ATOM 3113 C CA . TYR B 1 165 ? 44.920 -19.514 5.044 1.00 35.90 164 TYR B CA 1
ATOM 3114 C C . TYR B 1 165 ? 44.132 -18.467 5.834 1.00 33.48 164 TYR B C 1
ATOM 3115 O O . TYR B 1 165 ? 44.455 -17.278 5.775 1.00 30.93 164 TYR B O 1
ATOM 3124 N N . ILE B 1 166 ? 43.076 -18.911 6.524 1.00 32.44 165 ILE B N 1
ATOM 3125 C CA . ILE B 1 166 ? 42.140 -17.984 7.179 1.00 34.36 165 ILE B CA 1
ATOM 3126 C C . ILE B 1 166 ? 42.651 -17.508 8.539 1.00 32.59 165 ILE B C 1
ATOM 3127 O O . ILE B 1 166 ? 42.948 -18.302 9.438 1.00 35.08 165 ILE B O 1
ATOM 3132 N N . ILE B 1 167 ? 42.755 -16.196 8.670 1.00 32.05 166 ILE B N 1
ATOM 3133 C CA . ILE B 1 167 ? 43.266 -15.583 9.881 1.00 32.86 166 ILE B CA 1
ATOM 3134 C C . ILE B 1 167 ? 42.165 -14.741 10.445 1.00 33.90 166 ILE B C 1
ATOM 3135 O O . ILE B 1 167 ? 41.677 -13.834 9.811 1.00 29.87 166 ILE B O 1
ATOM 3153 N N . ILE B 1 169 ? 40.643 -12.390 13.568 1.00 31.07 168 ILE B N 1
ATOM 3154 C CA . ILE B 1 169 ? 41.074 -11.523 14.635 1.00 31.18 168 ILE B CA 1
ATOM 3155 C C . ILE B 1 169 ? 39.890 -11.093 15.478 1.00 32.78 168 ILE B C 1
ATOM 3156 O O . ILE B 1 169 ? 38.959 -10.558 14.949 1.00 34.39 168 ILE B O 1
ATOM 3161 N N . GLY B 1 170 ? 39.957 -11.308 16.792 1.00 34.19 169 GLY B N 1
ATOM 3162 C CA . GLY B 1 170 ? 38.831 -11.037 17.652 1.00 35.25 169 GLY B CA 1
ATOM 3163 C C . GLY B 1 170 ? 39.158 -10.949 19.128 1.00 35.07 169 GLY B C 1
ATOM 3164 O O . GLY B 1 170 ? 40.336 -11.012 19.571 1.00 33.29 169 GLY B O 1
ATOM 3165 N N . ASP B 1 171 ? 38.084 -10.826 19.885 1.00 35.22 170 ASP B N 1
ATOM 3166 C CA . ASP B 1 171 ? 38.153 -10.618 21.337 1.00 35.20 170 ASP B CA 1
ATOM 3167 C C . ASP B 1 171 ? 37.017 -11.252 22.156 1.00 35.15 170 ASP B C 1
ATOM 3168 O O . ASP B 1 171 ? 37.150 -11.422 23.374 1.00 35.88 170 ASP B O 1
ATOM 3173 N N . SER B 1 172 ? 35.875 -11.446 21.526 1.00 35.73 171 SER B N 1
ATOM 3174 C CA . SER B 1 172 ? 34.660 -11.800 22.225 1.00 37.24 171 SER B CA 1
ATOM 3175 C C . SER B 1 172 ? 34.493 -13.319 22.378 1.00 39.30 171 SER B C 1
ATOM 3176 O O . SER B 1 172 ? 34.775 -14.109 21.474 1.00 36.93 171 SER B O 1
ATOM 3179 N N . VAL B 1 173 ? 34.043 -13.733 23.558 1.00 39.89 172 VAL B N 1
ATOM 3180 C CA . VAL B 1 173 ? 33.818 -15.148 23.837 1.00 41.11 172 VAL B CA 1
ATOM 3181 C C . VAL B 1 173 ? 32.813 -15.735 22.805 1.00 43.07 172 VAL B C 1
ATOM 3182 O O . VAL B 1 173 ? 32.886 -16.918 22.455 1.00 46.89 172 VAL B O 1
ATOM 3186 N N . THR B 1 174 ? 31.921 -14.886 22.298 1.00 44.89 173 THR B N 1
ATOM 3187 C CA . THR B 1 174 ? 30.913 -15.257 21.324 1.00 47.65 173 THR B CA 1
ATOM 3188 C C . THR B 1 174 ? 31.488 -15.637 19.929 1.00 49.90 173 THR B C 1
ATOM 3189 O O . THR B 1 174 ? 30.724 -16.071 19.061 1.00 50.26 173 THR B O 1
ATOM 3193 N N . ASP B 1 175 ? 32.801 -15.493 19.709 1.00 46.71 174 ASP B N 1
ATOM 3194 C CA . ASP B 1 175 ? 33.394 -15.748 18.376 1.00 43.48 174 ASP B CA 1
ATOM 3195 C C . ASP B 1 175 ? 34.274 -16.973 18.332 1.00 41.25 174 ASP B C 1
ATOM 3196 O O . ASP B 1 175 ? 35.093 -17.113 17.426 1.00 41.35 174 ASP B O 1
ATOM 3201 N N . VAL B 1 176 ? 34.096 -17.873 19.298 1.00 38.50 175 VAL B N 1
ATOM 3202 C CA . VAL B 1 176 ? 34.790 -19.152 19.287 1.00 40.96 175 VAL B CA 1
ATOM 3203 C C . VAL B 1 176 ? 34.467 -19.971 18.007 1.00 38.92 175 VAL B C 1
ATOM 3204 O O . VAL B 1 176 ? 35.349 -20.549 17.410 1.00 39.40 175 VAL B O 1
ATOM 3208 N N . GLU B 1 177 ? 33.216 -19.986 17.563 1.00 39.53 176 GLU B N 1
ATOM 3209 C CA . GLU B 1 177 ? 32.868 -20.671 16.303 1.00 40.23 176 GLU B CA 1
ATOM 3210 C C . GLU B 1 177 ? 33.611 -20.105 15.097 1.00 39.50 176 GLU B C 1
ATOM 3211 O O . GLU B 1 177 ? 34.175 -20.849 14.300 1.00 38.57 176 GLU B O 1
ATOM 3217 N N . ALA B 1 178 ? 33.639 -18.780 14.973 1.00 39.35 177 ALA B N 1
ATOM 3218 C CA . ALA B 1 178 ? 34.454 -18.159 13.937 1.00 37.97 177 ALA B CA 1
ATOM 3219 C C . ALA B 1 178 ? 35.914 -18.564 14.043 1.00 38.51 177 ALA B C 1
ATOM 3220 O O . ALA B 1 178 ? 36.568 -18.862 13.042 1.00 37.18 177 ALA B O 1
ATOM 3222 N N . ALA B 1 179 ? 36.444 -18.535 15.264 1.00 37.33 178 ALA B N 1
ATOM 3223 C CA . ALA B 1 179 ? 37.822 -18.883 15.490 1.00 35.47 178 ALA B CA 1
ATOM 3224 C C . ALA B 1 179 ? 38.097 -20.324 15.091 1.00 37.05 178 ALA B C 1
ATOM 3225 O O . ALA B 1 179 ? 39.189 -20.634 14.591 1.00 36.19 178 ALA B O 1
ATOM 3227 N N . LYS B 1 180 ? 37.129 -21.209 15.323 1.00 35.98 179 LYS B N 1
ATOM 3228 C CA . LYS B 1 180 ? 37.271 -22.611 14.944 1.00 37.68 179 LYS B CA 1
ATOM 3229 C C . LYS B 1 180 ? 37.326 -22.798 13.430 1.00 36.23 179 LYS B C 1
ATOM 3230 O O . LYS B 1 180 ? 37.871 -23.784 12.966 1.00 37.68 179 LYS B O 1
ATOM 3236 N N . LEU B 1 181 ? 36.766 -21.869 12.660 1.00 34.90 180 LEU B N 1
ATOM 3237 C CA . LEU B 1 181 ? 36.883 -21.936 11.202 1.00 36.77 180 LEU B CA 1
ATOM 3238 C C . LEU B 1 181 ? 38.191 -21.372 10.679 1.00 38.16 180 LEU B C 1
ATOM 3239 O O . LEU B 1 181 ? 38.463 -21.489 9.491 1.00 39.89 180 LEU B O 1
ATOM 3244 N N . SER B 1 182 ? 38.958 -20.693 11.539 1.00 35.50 181 SER B N 1
ATOM 3245 C CA . SER B 1 182 ? 40.231 -20.089 11.157 1.00 33.82 181 SER B CA 1
ATOM 3246 C C . SER B 1 182 ? 41.346 -21.133 11.127 1.00 35.75 181 SER B C 1
ATOM 3247 O O . SER B 1 182 ? 41.278 -22.156 11.804 1.00 35.12 181 SER B O 1
ATOM 3250 N N . ASP B 1 183 ? 42.380 -20.867 10.342 1.00 34.90 182 ASP B N 1
ATOM 3251 C CA . ASP B 1 183 ? 43.641 -21.596 10.481 1.00 34.99 182 ASP B CA 1
ATOM 3252 C C . ASP B 1 183 ? 44.516 -21.033 11.587 1.00 35.49 182 ASP B C 1
ATOM 3253 O O . ASP B 1 183 ? 45.337 -21.733 12.171 1.00 34.38 182 ASP B O 1
ATOM 3258 N N . LEU B 1 184 ? 44.336 -19.748 11.867 1.00 35.66 183 LEU B N 1
ATOM 3259 C CA . LEU B 1 184 ? 45.018 -19.073 12.964 1.00 34.32 183 LEU B CA 1
ATOM 3260 C C . LEU B 1 184 ? 44.103 -17.987 13.509 1.00 32.40 183 LEU B C 1
ATOM 3261 O O . LEU B 1 184 ? 43.441 -17.287 12.729 1.00 31.60 183 LEU B O 1
ATOM 3266 N N . CYS B 1 185 ? 44.046 -17.849 14.828 1.00 32.18 184 CYS B N 1
ATOM 3267 C CA . CYS B 1 185 ? 43.282 -16.767 15.447 1.00 32.54 184 CYS B CA 1
ATOM 3268 C C . CYS B 1 185 ? 44.191 -15.852 16.256 1.00 32.06 184 CYS B C 1
ATOM 3269 O O . CYS B 1 185 ? 44.970 -16.311 17.064 1.00 32.34 184 CYS B O 1
ATOM 3272 N N . PHE B 1 186 ? 44.078 -14.548 16.033 1.00 31.91 185 PHE B N 1
ATOM 3273 C CA . PHE B 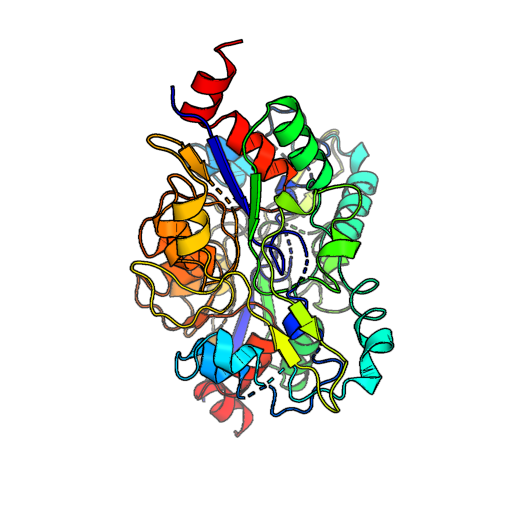1 186 ? 44.644 -13.546 16.941 1.00 30.35 185 PHE B CA 1
ATOM 3274 C C . PHE B 1 186 ? 43.548 -13.194 17.923 1.00 33.89 185 PHE B C 1
ATOM 3275 O O . PHE B 1 186 ? 42.479 -12.718 17.517 1.00 32.92 185 PHE B O 1
ATOM 3283 N N . ALA B 1 187 ? 43.812 -13.448 19.195 1.00 33.22 186 ALA B N 1
ATOM 3284 C CA . ALA B 1 187 ? 42.829 -13.263 20.241 1.00 34.47 186 ALA B CA 1
ATOM 3285 C C . ALA B 1 187 ? 43.344 -12.429 21.418 1.00 33.30 186 ALA B C 1
ATOM 3286 O O . ALA B 1 187 ? 44.527 -12.500 21.846 1.00 35.17 186 ALA B O 1
ATOM 3288 N N . ARG B 1 188 ? 42.423 -11.672 21.975 1.00 32.33 187 ARG B N 1
ATOM 3289 C CA . ARG B 1 188 ? 42.621 -11.046 23.255 1.00 33.96 187 ARG B CA 1
ATOM 3290 C C . ARG B 1 188 ? 41.381 -11.311 24.083 1.00 35.58 187 ARG B C 1
ATOM 3291 O O . ARG B 1 188 ? 40.428 -11.877 23.578 1.00 33.10 187 ARG B O 1
ATOM 3299 N N . ASP B 1 189 ? 41.415 -10.879 25.342 1.00 35.16 188 ASP B N 1
ATOM 3300 C CA . ASP B 1 189 ? 40.308 -11.030 26.288 1.00 34.78 188 ASP B CA 1
ATOM 3301 C C . ASP B 1 189 ? 39.767 -12.465 26.276 1.00 31.93 188 ASP B C 1
ATOM 3302 O O . ASP B 1 189 ? 40.566 -13.384 26.191 1.00 29.08 188 ASP B O 1
ATOM 3307 N N . TYR B 1 190 ? 38.454 -12.658 26.397 1.00 33.37 189 TYR B N 1
ATOM 3308 C CA . TYR B 1 190 ? 37.941 -13.990 26.653 1.00 34.60 189 TYR B CA 1
ATOM 3309 C C . TYR B 1 190 ? 38.113 -14.890 25.432 1.00 32.65 189 TYR B C 1
ATOM 3310 O O . TYR B 1 190 ? 38.310 -16.099 25.580 1.00 34.28 189 TYR B O 1
ATOM 3319 N N . LEU B 1 191 ? 38.120 -14.315 24.231 1.00 31.68 190 LEU B N 1
ATOM 3320 C CA . LEU B 1 191 ? 38.440 -15.149 23.075 1.00 33.92 190 LEU B CA 1
ATOM 3321 C C . LEU B 1 191 ? 39.808 -15.799 23.248 1.00 35.05 190 LEU B C 1
ATOM 3322 O O . LEU B 1 191 ? 40.021 -16.979 22.913 1.00 32.24 190 LEU B O 1
ATOM 3327 N N . LEU B 1 192 ? 40.756 -15.085 23.856 1.00 34.95 191 LEU B N 1
ATOM 3328 C CA . LEU B 1 192 ? 42.076 -15.731 24.078 1.00 32.72 191 LEU B CA 1
ATOM 3329 C C . LEU B 1 192 ? 41.988 -16.938 24.996 1.00 33.35 191 LEU B C 1
ATOM 3330 O O . LEU B 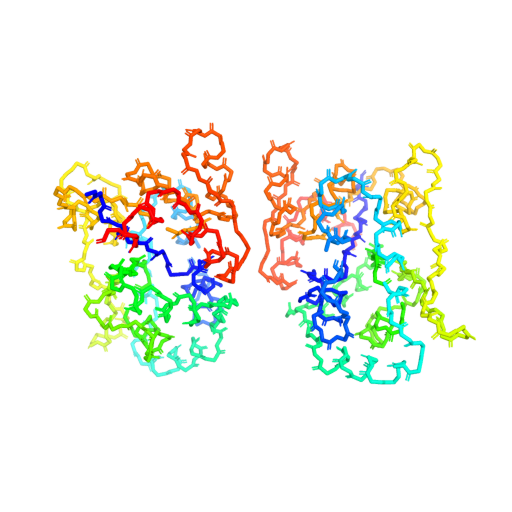1 192 ? 42.638 -17.978 24.766 1.00 32.73 191 LEU B O 1
ATOM 3335 N N . ASN B 1 193 ? 41.215 -16.800 26.073 1.00 34.26 192 ASN B N 1
ATOM 3336 C CA . ASN B 1 193 ? 41.078 -17.920 26.998 1.00 34.81 192 ASN B CA 1
ATOM 3337 C C . ASN B 1 193 ? 40.434 -19.134 26.300 1.00 35.20 192 ASN B C 1
ATOM 3338 O O . ASN B 1 193 ? 40.821 -20.250 26.561 1.00 36.97 192 ASN B O 1
ATOM 3343 N N . GLU B 1 194 ? 39.418 -18.873 25.478 1.00 37.16 193 GLU B N 1
ATOM 3344 C CA . GLU B 1 194 ? 38.751 -19.906 24.678 1.00 37.05 193 GLU B CA 1
ATOM 3345 C C . GLU B 1 194 ? 39.720 -20.591 23.719 1.00 35.32 193 GLU B C 1
ATOM 3346 O O . GLU B 1 194 ? 39.842 -21.801 23.741 1.00 36.00 193 GLU B O 1
ATOM 3352 N N . CYS B 1 195 ? 40.460 -19.823 22.927 1.00 34.52 194 CYS B N 1
ATOM 3353 C CA . CYS B 1 195 ? 41.499 -20.411 22.080 1.00 37.02 194 CYS B CA 1
ATOM 3354 C C . CYS B 1 195 ? 42.500 -21.273 22.834 1.00 37.50 194 CYS B C 1
ATOM 3355 O O . CYS B 1 195 ? 42.917 -22.328 22.321 1.00 36.69 194 CYS B O 1
ATOM 3358 N N . ARG B 1 196 ? 42.898 -20.838 24.038 1.00 38.87 195 ARG B N 1
ATOM 3359 C CA A ARG B 1 196 ? 43.826 -21.612 24.890 0.70 39.15 195 ARG B CA 1
ATOM 3360 C CA B ARG B 1 196 ? 43.832 -21.636 24.842 0.30 36.31 195 ARG B CA 1
ATOM 3361 C C . ARG B 1 196 ? 43.134 -22.887 25.372 1.00 37.51 195 ARG B C 1
ATOM 3362 O O . ARG B 1 196 ? 43.659 -23.989 25.273 1.00 37.01 195 ARG B O 1
ATOM 3377 N N . GLU B 1 197 ? 41.936 -22.716 25.917 1.00 39.33 196 GLU B N 1
ATOM 3378 C CA . GLU B 1 197 ? 41.203 -23.847 26.484 1.00 41.60 196 GLU B CA 1
ATOM 3379 C C . GLU B 1 197 ? 40.845 -24.920 25.452 1.00 40.12 196 GLU B C 1
ATOM 3380 O O . GLU B 1 197 ? 40.891 -26.093 25.746 1.00 39.44 196 GLU B O 1
ATOM 3386 N N . GLN B 1 198 ? 40.463 -24.505 24.256 1.00 40.80 197 GLN B N 1
ATOM 3387 C CA . GLN B 1 198 ? 40.001 -25.444 23.244 1.00 42.15 197 GLN B CA 1
ATOM 3388 C C . GLN B 1 198 ? 41.072 -25.759 22.217 1.00 42.56 197 GLN B C 1
ATOM 3389 O O . GLN B 1 198 ? 40.768 -26.235 21.144 1.00 44.57 197 GLN B O 1
ATOM 3395 N N . ASN B 1 199 ? 42.330 -25.503 22.560 1.00 42.30 198 ASN B N 1
ATOM 3396 C CA . ASN B 1 199 ? 43.467 -25.774 21.671 1.00 43.19 198 ASN B CA 1
ATOM 3397 C C . ASN B 1 199 ? 43.314 -25.294 20.230 1.00 41.36 198 ASN B C 1
ATOM 3398 O O . ASN B 1 199 ? 43.673 -26.011 19.318 1.00 39.75 198 ASN B O 1
ATOM 3403 N N . LEU B 1 200 ? 42.806 -24.079 20.017 1.00 39.19 199 LEU B N 1
ATOM 3404 C CA . LEU B 1 200 ? 42.805 -23.498 18.673 1.00 36.79 199 LEU B CA 1
ATOM 3405 C C . LEU B 1 200 ? 44.149 -22.803 18.422 1.00 37.73 199 LEU B C 1
ATOM 3406 O O . LEU B 1 200 ? 44.665 -22.094 19.297 1.00 39.19 199 LEU B O 1
ATOM 3411 N N . ASN B 1 201 ? 44.719 -23.031 17.241 1.00 34.80 200 ASN B N 1
ATOM 3412 C CA . ASN B 1 201 ? 45.940 -22.373 16.804 1.00 34.56 200 ASN B CA 1
ATOM 3413 C C . ASN B 1 201 ? 45.725 -20.861 16.928 1.00 34.60 200 ASN B C 1
ATOM 3414 O O . ASN B 1 201 ? 44.848 -20.317 16.267 1.00 33.99 200 ASN B O 1
ATOM 3419 N N . HIS B 1 202 ? 46.503 -20.193 17.781 1.00 32.19 201 HIS B N 1
ATOM 3420 C CA . HIS B 1 202 ? 46.264 -18.772 18.061 1.00 34.08 201 HIS B CA 1
ATOM 3421 C C . HIS B 1 202 ? 47.546 -18.066 18.467 1.00 35.90 201 HIS B C 1
ATOM 3422 O O . HIS B 1 202 ? 48.556 -18.700 18.768 1.00 32.11 201 HIS B O 1
ATOM 3429 N N . LEU B 1 203 ? 47.462 -16.736 18.514 1.00 33.39 202 LEU B N 1
ATOM 3430 C CA . LEU B 1 203 ? 48.511 -15.906 19.045 1.00 31.47 202 LEU B CA 1
ATOM 3431 C C . LEU B 1 203 ? 47.811 -14.823 19.811 1.00 33.27 202 LEU B C 1
ATOM 3432 O O . LEU B 1 203 ? 46.798 -14.304 19.338 1.00 32.36 202 LEU B O 1
ATOM 3437 N N . PRO B 1 204 ? 48.339 -14.472 20.990 1.00 34.80 203 PRO B N 1
ATOM 3438 C CA . PRO B 1 204 ? 47.727 -13.399 21.764 1.00 35.68 203 PRO B CA 1
ATOM 3439 C C . PRO B 1 204 ? 48.140 -12.056 21.200 1.00 34.05 203 PRO B C 1
ATOM 3440 O O . PRO B 1 204 ? 49.128 -11.962 20.473 1.00 36.01 203 PRO B O 1
ATOM 3444 N N . TYR B 1 205 ? 47.397 -11.025 21.533 1.00 33.95 204 TYR B N 1
ATOM 3445 C CA . TYR B 1 205 ? 47.784 -9.673 21.168 1.00 34.18 204 TYR B CA 1
ATOM 3446 C C . TYR B 1 205 ? 47.149 -8.714 22.113 1.00 32.88 204 TYR B C 1
ATOM 3447 O O . TYR B 1 205 ? 46.120 -9.021 22.701 1.00 33.67 204 TYR B O 1
ATOM 3456 N N . GLN B 1 206 ? 47.747 -7.536 22.240 1.00 34.94 205 GLN B N 1
ATOM 3457 C CA . GLN B 1 206 ? 47.083 -6.423 22.914 1.00 37.74 205 GLN B CA 1
ATOM 3458 C C . GLN B 1 206 ? 46.755 -5.242 21.981 1.00 36.31 205 GLN B C 1
ATOM 3459 O O . GLN B 1 206 ? 45.783 -4.528 22.194 1.00 40.08 205 GLN B O 1
ATOM 3465 N N . ASP B 1 207 ? 47.570 -5.038 20.952 1.00 37.00 206 ASP B N 1
ATOM 3466 C CA . ASP B 1 207 ? 47.264 -4.033 19.942 1.00 34.16 206 ASP B CA 1
ATOM 3467 C C . ASP B 1 207 ? 47.669 -4.521 18.536 1.00 33.52 206 ASP B C 1
ATOM 3468 O O . ASP B 1 207 ? 48.211 -5.606 18.368 1.00 30.57 206 ASP B O 1
ATOM 3473 N N . PHE B 1 208 ? 47.391 -3.709 17.533 1.00 33.89 207 PHE B N 1
ATOM 3474 C CA . PHE B 1 208 ? 47.671 -4.077 16.145 1.00 33.47 207 PHE B CA 1
ATOM 3475 C C . PHE B 1 208 ? 49.131 -3.896 15.708 1.00 33.60 207 PHE B C 1
ATOM 3476 O O . PHE B 1 208 ? 49.533 -4.411 14.645 1.00 31.26 207 PHE B O 1
ATOM 3484 N N . TYR B 1 209 ? 49.924 -3.170 16.501 1.00 34.84 208 TYR B N 1
ATOM 3485 C CA . TYR B 1 209 ? 51.363 -3.131 16.259 1.00 34.98 208 TYR B CA 1
ATOM 3486 C C . TYR B 1 209 ? 51.893 -4.546 16.437 1.00 36.44 208 TYR B C 1
ATOM 3487 O O . TYR B 1 209 ? 52.694 -5.023 15.632 1.00 34.71 208 TYR B O 1
ATOM 3496 N N . GLU B 1 210 ? 51.400 -5.221 17.477 1.00 35.92 209 GLU B N 1
ATOM 3497 C CA . GLU B 1 210 ? 51.800 -6.591 17.771 1.00 36.30 209 GLU B CA 1
ATOM 3498 C C . GLU B 1 210 ? 51.279 -7.546 16.730 1.00 35.44 209 GLU B C 1
ATOM 3499 O O . GLU B 1 210 ? 52.032 -8.416 16.274 1.00 36.19 209 GLU B O 1
ATOM 3505 N N . ILE B 1 211 ? 50.016 -7.398 16.320 1.00 35.09 210 ILE B N 1
ATOM 3506 C CA . ILE B 1 211 ? 49.506 -8.257 15.231 1.00 34.18 210 ILE B CA 1
ATOM 3507 C C . ILE B 1 211 ? 50.353 -8.100 13.933 1.00 33.78 210 ILE B C 1
ATOM 3508 O O . ILE B 1 211 ? 50.718 -9.078 13.298 1.00 32.84 210 ILE B O 1
ATOM 3513 N N . ARG B 1 212 ? 50.674 -6.876 13.555 1.00 34.80 211 ARG B N 1
ATOM 3514 C CA . ARG B 1 212 ? 51.458 -6.658 12.359 1.00 37.27 211 ARG B CA 1
ATOM 3515 C C . ARG B 1 212 ? 52.837 -7.347 12.457 1.00 37.37 211 ARG B C 1
ATOM 3516 O O . ARG B 1 212 ? 53.299 -8.003 11.512 1.00 34.55 211 ARG B O 1
ATOM 3524 N N . LYS B 1 213 ? 53.484 -7.213 13.603 1.00 40.93 212 LYS B N 1
ATOM 3525 C CA . LYS B 1 213 ? 54.796 -7.824 13.805 1.00 43.15 212 LYS B CA 1
ATOM 3526 C C . LYS B 1 213 ? 54.707 -9.355 13.697 1.00 41.57 212 LYS B C 1
ATOM 3527 O O . LYS B 1 213 ? 55.460 -9.966 12.954 1.00 39.82 212 LYS B O 1
ATOM 3533 N N . GLU B 1 214 ? 53.750 -9.947 14.415 1.00 41.18 213 GLU B N 1
ATOM 3534 C CA . GLU B 1 214 ? 53.572 -11.404 14.468 1.00 41.25 213 GLU B CA 1
ATOM 3535 C C . GLU B 1 214 ? 53.099 -11.996 13.158 1.00 41.02 213 GLU B C 1
ATOM 3536 O O . GLU B 1 214 ? 53.582 -13.045 12.746 1.00 40.73 213 GLU B O 1
ATOM 3542 N N . ILE B 1 215 ? 52.167 -11.318 12.496 1.00 40.96 214 ILE B N 1
ATOM 3543 C CA . ILE B 1 215 ? 51.567 -11.852 11.275 1.00 43.49 214 ILE B CA 1
ATOM 3544 C C . ILE B 1 215 ? 52.619 -12.011 10.163 1.00 45.00 214 ILE B C 1
ATOM 3545 O O . ILE B 1 215 ? 52.599 -12.983 9.385 1.00 44.34 214 ILE B O 1
ATOM 3550 N N . GLU B 1 216 ? 53.544 -11.059 10.113 1.00 46.48 215 GLU B N 1
ATOM 3551 C CA . GLU B 1 216 ? 54.653 -11.079 9.155 1.00 48.92 215 GLU B CA 1
ATOM 3552 C C . GLU B 1 216 ? 55.543 -12.310 9.327 1.00 47.81 215 GLU B C 1
ATOM 3553 O O . GLU B 1 216 ? 56.120 -12.805 8.363 1.00 49.14 215 GLU B O 1
ATOM 3559 N N . ASN B 1 217 ? 55.637 -12.811 10.552 1.00 45.70 216 ASN B N 1
ATOM 3560 C CA . ASN B 1 217 ? 56.451 -13.972 10.858 1.00 45.30 216 ASN B CA 1
ATOM 3561 C C . ASN B 1 217 ? 55.708 -15.311 10.863 1.00 43.30 216 ASN B C 1
ATOM 3562 O O . ASN B 1 217 ? 56.308 -16.346 11.152 1.00 38.77 216 ASN B O 1
ATOM 3567 N N . VAL B 1 218 ? 54.413 -15.313 10.552 1.00 40.64 217 VAL B N 1
ATOM 3568 C CA . VAL B 1 218 ? 53.663 -16.565 10.416 1.00 40.11 217 VAL B CA 1
ATOM 3569 C C . VAL B 1 218 ? 54.195 -17.324 9.180 1.00 40.83 217 VAL B C 1
ATOM 3570 O O . VAL B 1 218 ? 54.272 -16.773 8.081 1.00 40.13 217 VAL B O 1
ATOM 3574 N N . LYS B 1 219 ? 54.589 -18.576 9.380 1.00 43.42 218 LYS B N 1
ATOM 3575 C CA . LYS B 1 219 ? 55.237 -19.369 8.326 1.00 44.68 218 LYS B CA 1
ATOM 3576 C C . LYS B 1 219 ? 54.480 -19.313 6.998 1.00 44.44 218 LYS B C 1
ATOM 3577 O O . LYS B 1 219 ? 55.072 -19.037 5.947 1.00 44.66 218 LYS B O 1
ATOM 3583 N N . GLU B 1 220 ? 53.171 -19.561 7.048 1.00 43.93 219 GLU B N 1
ATOM 3584 C CA . GLU B 1 220 ? 52.346 -19.633 5.833 1.00 44.62 219 GLU B CA 1
ATOM 3585 C C . GLU B 1 220 ? 52.224 -18.268 5.144 1.00 44.54 219 GLU B C 1
ATOM 3586 O O . GLU B 1 220 ? 52.073 -18.179 3.928 1.00 46.55 219 GLU B O 1
ATOM 3592 N N . VAL B 1 221 ? 52.284 -17.208 5.935 1.00 44.20 220 VAL B N 1
ATOM 3593 C CA . VAL B 1 221 ? 52.245 -15.851 5.410 1.00 44.48 220 VAL B CA 1
ATOM 3594 C C . VAL B 1 221 ? 53.574 -15.533 4.719 1.00 45.20 220 VAL B C 1
ATOM 3595 O O . VAL B 1 221 ? 53.600 -15.018 3.604 1.00 44.41 220 VAL B O 1
ATOM 3599 N N . GLN B 1 222 ? 54.672 -15.819 5.412 1.00 46.24 221 GLN B N 1
ATOM 3600 C CA . GLN B 1 222 ? 56.008 -15.637 4.840 1.00 48.89 221 GLN B CA 1
ATOM 3601 C C . GLN B 1 222 ? 56.140 -16.365 3.510 1.00 48.48 221 GLN B C 1
ATOM 3602 O O . GLN B 1 222 ? 56.563 -15.765 2.513 1.00 46.98 221 GLN B O 1
ATOM 3608 N N . GLU B 1 223 ? 55.738 -17.639 3.497 1.00 49.36 222 GLU B N 1
ATOM 3609 C CA . GLU B 1 223 ? 55.724 -18.444 2.265 1.00 51.86 222 GLU B CA 1
ATOM 3610 C C . GLU B 1 223 ? 54.994 -17.716 1.167 1.00 48.96 222 GLU B C 1
ATOM 3611 O O . GLU B 1 223 ? 55.505 -17.561 0.071 1.00 49.01 222 GLU B O 1
ATOM 3617 N N . TRP B 1 224 ? 53.778 -17.274 1.457 1.00 47.69 223 TRP B N 1
ATOM 3618 C CA . TRP B 1 224 ? 52.971 -16.614 0.455 1.00 46.29 223 TRP B CA 1
ATOM 3619 C C . TRP B 1 224 ? 53.598 -15.307 -0.046 1.00 48.22 223 TRP B C 1
ATOM 3620 O O . TRP B 1 224 ? 53.561 -15.015 -1.238 1.00 48.89 223 TRP B O 1
ATOM 3631 N N . LEU B 1 225 ? 54.162 -14.514 0.856 1.00 50.96 224 LEU B N 1
ATOM 3632 C CA . LEU B 1 225 ? 54.851 -13.293 0.451 1.00 53.31 224 LEU B CA 1
ATOM 3633 C C . LEU B 1 225 ? 56.073 -13.636 -0.431 1.00 55.83 224 LEU B C 1
ATOM 3634 O O . LEU B 1 225 ? 56.312 -12.993 -1.456 1.00 55.79 224 LEU B O 1
ATOM 3639 N N . GLN B 1 226 ? 56.820 -14.668 -0.053 1.00 57.85 225 GLN B N 1
ATOM 3640 C CA . GLN B 1 226 ? 58.017 -15.057 -0.813 1.00 60.57 225 GLN B CA 1
ATOM 3641 C C . GLN B 1 226 ? 57.720 -15.584 -2.233 1.00 62.13 225 GLN B C 1
ATOM 3642 O O . GLN B 1 226 ? 58.458 -15.271 -3.164 1.00 63.37 225 GLN B O 1
ATOM 3648 N N . ASN B 1 227 ? 56.651 -16.359 -2.409 1.00 63.74 226 ASN B N 1
ATOM 3649 C CA . ASN B 1 227 ? 56.212 -16.766 -3.749 1.00 64.66 226 ASN B CA 1
ATOM 3650 C C . ASN B 1 227 ? 55.755 -15.560 -4.585 1.00 65.52 226 ASN B C 1
ATOM 3651 O O . ASN B 1 227 ? 54.659 -15.545 -5.148 1.00 65.53 226 ASN B O 1
#

Foldseek 3Di:
DAAAAEEAEPDPWQKPRLLVVLVPAADPVLCLVVCCVVVVDFQLRSSQVLQRAFLVCVVVSLVCSQVPIDGFPCLQVLLVVCVVQVGHYAHQYAAPSNVVVVCPPRDDPVRYQYWDWDSPDRGIGIDQVQFDDDPDPRRHSNDLVSVCVVPDDPRHQYEEDEDCVCLVVLVVHQEYAYDHVSVVVCVVVVRHYDYDRGVVVVSVVQCPDPVNVVVRVVD/DFAEAEEEEPDPWQKPDLLVVLVPAADPVLCLVVCCVVVVDFPQRSSQVLQRAFLVCLVVSLVVLLVPIDGFPCLQVLQVVCVVLVRHYAYFYQAPSRPDVVCVPRDDPVRYQYWDWDSPDRGIGIDQPQFDDDPDDRGHSNDLVSVCVVVDDPRHQYEEDEDPVCLVVLVVHQEYEYDHVNVVSCVVVVRHYDYDDGVVVVSVVVCVDPVSVVVSVD

Solvent-accessible surface area: 21095 Å² total

InterPro domains:
  IPR006384 HAD hydrolase, subfamily IA, Pyridoxal phosphate phosphatase-like [TIGR01489] (5-188)
  IPR017718 2-hydroxy-3-keto-5-methylthiopentenyl-1-phosphate phosphatase [MF_01680] (4-218)
  IPR017718 2-hydroxy-3-keto-5-methylthiopentenyl-1-phosphate phosphatase [TIGR03333] (7-220)
  IPR023214 HAD superfamily [G3DSA:3.40.50.1000] (8-211)
  IPR036412 HAD-like superfamily [SSF56784] (3-226)
  IPR050849 HAD-like hydrolase superfamily phosphatase [PTHR28181] (65-219)